Protein AF-0000000075079653 (afdb_homodimer)

Structure (mmCIF, N/CA/C/O backbone):
data_AF-0000000075079653-model_v1
#
loop_
_entity.id
_entity.type
_entity.pdbx_description
1 polymer 'TetR/AcrR family transcriptional regulator'
#
loop_
_atom_site.group_PDB
_atom_site.id
_atom_site.type_symbol
_atom_site.label_atom_id
_atom_site.label_alt_id
_atom_site.label_comp_id
_atom_site.label_asym_id
_atom_site.label_entity_id
_atom_site.label_seq_id
_atom_site.pdbx_PDB_ins_code
_atom_site.Cartn_x
_atom_site.Cartn_y
_atom_site.Cartn_z
_atom_site.occupancy
_atom_site.B_iso_or_equiv
_atom_site.auth_seq_id
_atom_site.auth_comp_id
_atom_site.auth_asym_id
_atom_site.auth_atom_id
_atom_site.pdbx_PDB_model_num
ATOM 1 N N . MET A 1 1 ? 43.875 21.016 8.461 1 65.5 1 MET A N 1
ATOM 2 C CA . MET A 1 1 ? 43.375 19.844 7.738 1 65.5 1 MET A CA 1
ATOM 3 C C . MET A 1 1 ? 42.719 18.859 8.688 1 65.5 1 MET A C 1
ATOM 5 O O . MET A 1 1 ? 41.625 18.359 8.414 1 65.5 1 MET A O 1
ATOM 9 N N . GLU A 1 2 ? 43.25 18.625 9.719 1 65.56 2 GLU A N 1
ATOM 10 C CA . GLU A 1 2 ? 42.688 17.703 10.703 1 65.56 2 GLU A CA 1
ATOM 11 C C . GLU A 1 2 ? 41.406 18.266 11.32 1 65.56 2 GLU A C 1
ATOM 13 O O . GLU A 1 2 ? 40.438 17.531 11.5 1 65.56 2 GLU A O 1
ATOM 18 N N . LYS A 1 3 ? 41.438 19.484 11.625 1 67.81 3 LYS A N 1
ATOM 19 C CA . LYS A 1 3 ? 40.25 20.125 12.219 1 67.81 3 LYS A CA 1
ATOM 20 C C . LYS A 1 3 ? 39.094 20.156 11.242 1 67.81 3 LYS A C 1
ATOM 22 O O . LYS A 1 3 ? 37.938 19.984 11.641 1 67.81 3 LYS A O 1
ATOM 27 N N . GLU A 1 4 ? 39.375 20.438 10.016 1 67.31 4 GLU A N 1
ATOM 28 C CA . GLU A 1 4 ? 38.344 20.406 8.969 1 67.31 4 GLU A CA 1
ATOM 29 C C . GLU A 1 4 ? 37.781 19 8.805 1 67.31 4 GLU A C 1
ATOM 31 O O . GLU A 1 4 ? 36.562 18.844 8.594 1 67.31 4 GLU A O 1
ATOM 36 N N . ILE A 1 5 ? 38.656 18.078 8.875 1 65.94 5 ILE A N 1
ATOM 37 C CA . ILE A 1 5 ? 38.219 16.688 8.797 1 65.94 5 ILE A CA 1
ATOM 38 C C . ILE A 1 5 ? 37.344 16.359 10 1 65.94 5 ILE A C 1
ATOM 40 O O . ILE A 1 5 ? 36.312 15.688 9.859 1 65.94 5 ILE A O 1
ATOM 44 N N . GLU A 1 6 ? 37.719 16.75 11.203 1 65.31 6 GLU A N 1
ATOM 45 C CA . GLU A 1 6 ? 36.938 16.5 12.43 1 65.31 6 GLU A CA 1
ATOM 46 C C . GLU A 1 6 ? 35.594 17.203 12.383 1 65.31 6 GLU A C 1
ATOM 48 O O . GLU A 1 6 ? 34.562 16.641 12.789 1 65.31 6 GLU A O 1
ATOM 53 N N . ASN A 1 7 ? 35.594 18.406 11.898 1 63.94 7 ASN A N 1
ATOM 54 C CA . ASN A 1 7 ? 34.375 19.156 11.766 1 63.94 7 ASN A CA 1
ATOM 55 C C . ASN A 1 7 ? 33.406 18.5 10.758 1 63.94 7 ASN A C 1
ATOM 57 O O . ASN A 1 7 ? 32.188 18.469 10.977 1 63.94 7 ASN A O 1
ATOM 61 N N . ASN A 1 8 ? 34 18.047 9.703 1 64.75 8 ASN A N 1
ATOM 62 C CA . ASN A 1 8 ? 33.219 17.359 8.703 1 64.75 8 ASN A CA 1
ATOM 63 C C . ASN A 1 8 ? 32.656 16.047 9.242 1 64.75 8 ASN A C 1
ATOM 65 O O . ASN A 1 8 ? 31.516 15.68 8.938 1 64.75 8 ASN A O 1
ATOM 69 N N . LYS A 1 9 ? 33.5 15.344 9.945 1 67.31 9 LYS A N 1
ATOM 70 C CA . LYS A 1 9 ? 33.062 14.094 10.555 1 67.31 9 LYS A CA 1
ATOM 71 C C . LYS A 1 9 ? 31.938 14.336 11.57 1 67.31 9 LYS A C 1
ATOM 73 O O . LYS A 1 9 ? 30.953 13.586 11.625 1 67.31 9 LYS A O 1
ATOM 78 N N . ASN A 1 10 ? 32.094 15.328 12.367 1 68.88 10 ASN A N 1
ATOM 79 C CA . ASN A 1 10 ? 31.078 15.68 13.359 1 68.88 10 ASN A CA 1
ATOM 80 C C . ASN A 1 10 ? 29.766 16.078 12.703 1 68.88 10 ASN A C 1
ATOM 82 O O . ASN A 1 10 ? 28.688 15.719 13.188 1 68.88 10 ASN A O 1
ATOM 86 N N . LYS A 1 11 ? 30.016 16.781 11.609 1 71.25 11 LYS A N 1
ATOM 87 C CA . LYS A 1 11 ? 28.828 17.203 10.883 1 71.25 11 LYS A CA 1
ATOM 88 C C . LYS A 1 11 ? 28.109 16.016 10.281 1 71.25 11 LYS A C 1
ATOM 90 O O . LYS A 1 11 ? 26.875 15.953 10.305 1 71.25 11 LYS A O 1
ATOM 95 N N . LEU A 1 12 ? 28.922 15.18 9.789 1 72.62 12 LEU A N 1
ATOM 96 C CA . LEU A 1 12 ? 28.344 13.984 9.188 1 72.62 12 LEU A CA 1
ATOM 97 C C . LEU A 1 12 ? 27.641 13.133 10.242 1 72.62 12 LEU A C 1
ATOM 99 O O . LEU A 1 12 ? 26.562 12.609 10 1 72.62 12 LEU A O 1
ATOM 103 N N . ASP A 1 13 ? 28.281 13.102 11.359 1 79.62 13 ASP A N 1
ATOM 104 C CA . ASP A 1 13 ? 27.688 12.344 12.453 1 79.62 13 ASP A CA 1
ATOM 105 C C . ASP A 1 13 ? 26.359 12.961 12.898 1 79.62 13 ASP A C 1
ATOM 107 O O . ASP A 1 13 ? 25.391 12.242 13.156 1 79.62 13 ASP A O 1
ATOM 111 N N . THR A 1 14 ? 26.359 14.25 12.844 1 84.19 14 THR A N 1
ATOM 112 C CA . THR A 1 14 ? 25.156 14.961 13.258 1 84.19 14 THR A CA 1
ATOM 113 C C . THR A 1 14 ? 24.047 14.773 12.227 1 84.19 14 THR A C 1
ATOM 115 O O . THR A 1 14 ? 22.891 14.547 12.594 1 84.19 14 THR A O 1
ATOM 118 N N . GLN A 1 15 ? 24.453 14.836 11 1 90.38 15 GLN A N 1
ATOM 119 C CA . GLN A 1 15 ? 23.469 14.648 9.945 1 90.38 15 GLN A CA 1
ATOM 120 C C . GLN A 1 15 ? 22.844 13.258 10.008 1 90.38 15 GLN A C 1
ATOM 122 O O . GLN A 1 15 ? 21.625 13.102 9.859 1 90.38 15 GLN A O 1
ATOM 127 N N . ASP A 1 16 ? 23.703 12.328 10.281 1 92.94 16 ASP A N 1
ATOM 128 C CA . ASP A 1 16 ? 23.219 10.945 10.375 1 92.94 16 ASP A CA 1
ATOM 129 C C . ASP A 1 16 ? 22.281 10.773 11.555 1 92.94 16 ASP A C 1
ATOM 131 O O . ASP A 1 16 ? 21.266 10.062 11.461 1 92.94 16 ASP A O 1
ATOM 135 N N . GLU A 1 17 ? 22.625 11.398 12.617 1 93.38 17 GLU A N 1
ATOM 136 C CA . GLU A 1 17 ? 21.766 11.328 13.805 1 93.38 17 GLU A CA 1
ATOM 137 C C . GLU A 1 17 ? 20.406 11.961 13.539 1 93.38 17 GLU A C 1
ATOM 139 O O . GLU A 1 17 ? 19.375 11.445 13.984 1 93.38 17 GLU A O 1
ATOM 144 N N . ILE A 1 18 ? 20.438 12.984 12.812 1 94.5 18 ILE A N 1
ATOM 145 C CA . ILE A 1 18 ? 19.203 13.688 12.469 1 94.5 18 ILE A CA 1
ATOM 146 C C . ILE A 1 18 ? 18.344 12.797 11.57 1 94.5 18 ILE A C 1
ATOM 148 O O . ILE A 1 18 ? 17.141 12.641 11.805 1 94.5 18 ILE A O 1
ATOM 152 N N . LEU A 1 19 ? 18.969 12.242 10.594 1 96.69 19 LEU A N 1
ATOM 153 C CA . LEU A 1 19 ? 18.234 11.391 9.656 1 96.69 19 LEU A CA 1
ATOM 154 C C . LEU A 1 19 ? 17.656 10.172 10.367 1 96.69 19 LEU A C 1
ATOM 156 O O . LEU A 1 19 ? 16.516 9.781 10.102 1 96.69 19 LEU A O 1
ATOM 160 N N . LEU A 1 20 ? 18.453 9.602 11.273 1 96.75 20 LEU A N 1
ATOM 161 C CA . LEU A 1 20 ? 17.969 8.445 12.023 1 96.75 20 LEU A CA 1
ATOM 162 C C . LEU A 1 20 ? 16.797 8.812 12.914 1 96.75 20 LEU A C 1
ATOM 164 O O . LEU A 1 20 ? 15.82 8.062 13.008 1 96.75 20 LEU A O 1
ATOM 168 N N . ALA A 1 21 ? 16.875 9.906 13.562 1 96.5 21 ALA A N 1
ATOM 169 C CA . ALA A 1 21 ? 15.789 10.398 14.406 1 96.5 21 ALA A CA 1
ATOM 170 C C . ALA A 1 21 ? 14.539 10.672 13.578 1 96.5 21 ALA A C 1
ATOM 172 O O . ALA A 1 21 ? 13.43 10.297 13.969 1 96.5 21 ALA A O 1
ATOM 173 N N . ALA A 1 22 ? 14.727 11.305 12.445 1 97.31 22 ALA A N 1
ATOM 174 C CA . ALA A 1 22 ? 13.617 11.609 11.555 1 97.31 22 ALA A CA 1
ATOM 175 C C . ALA A 1 22 ? 12.945 10.336 11.055 1 97.31 22 ALA A C 1
ATOM 177 O O . ALA A 1 22 ? 11.719 10.242 11.039 1 97.31 22 ALA A O 1
ATOM 178 N N . LEU A 1 23 ? 13.781 9.383 10.656 1 98 23 LEU A N 1
ATOM 179 C CA . LEU A 1 23 ? 13.258 8.109 10.18 1 98 23 LEU A CA 1
ATOM 180 C C . LEU A 1 23 ? 12.344 7.469 11.219 1 98 23 LEU A C 1
ATOM 182 O O . LEU A 1 23 ? 11.219 7.062 10.906 1 98 23 LEU A O 1
ATOM 186 N N . LYS A 1 24 ? 12.805 7.402 12.398 1 97.69 24 LYS A N 1
ATOM 187 C CA . LYS A 1 24 ? 12.039 6.797 13.484 1 97.69 24 LYS A CA 1
ATOM 188 C C . LYS A 1 24 ? 10.719 7.531 13.703 1 97.69 24 LYS A C 1
ATOM 190 O O . LYS A 1 24 ? 9.664 6.906 13.797 1 97.69 24 LYS A O 1
ATOM 195 N N . LEU A 1 25 ? 10.789 8.797 13.758 1 97.31 25 LEU A N 1
ATOM 196 C CA . LEU A 1 25 ? 9.609 9.609 14.031 1 97.31 25 LEU A CA 1
ATOM 197 C C . LEU A 1 25 ? 8.633 9.547 12.867 1 97.31 25 LEU A C 1
ATOM 199 O O . LEU A 1 25 ? 7.422 9.43 13.078 1 97.31 25 LEU A O 1
ATOM 203 N N . PHE A 1 26 ? 9.125 9.672 11.617 1 97.12 26 PHE A N 1
ATOM 204 C CA . PHE A 1 26 ? 8.266 9.57 10.445 1 97.12 26 PHE A CA 1
ATOM 205 C C . PHE A 1 26 ? 7.562 8.219 10.398 1 97.12 26 PHE A C 1
ATOM 207 O O . PHE A 1 26 ? 6.383 8.133 10.062 1 97.12 26 PHE A O 1
ATOM 214 N N . ALA A 1 27 ? 8.289 7.211 10.727 1 95.12 27 ALA A N 1
ATOM 215 C CA . ALA A 1 27 ? 7.727 5.859 10.711 1 95.12 27 ALA A CA 1
ATOM 216 C C . ALA A 1 27 ? 6.68 5.684 11.805 1 95.12 27 ALA A C 1
ATOM 218 O O . ALA A 1 27 ? 5.652 5.035 11.586 1 95.12 27 ALA A O 1
ATOM 219 N N . GLU A 1 28 ? 6.863 6.262 12.953 1 92.19 28 GLU A N 1
ATOM 220 C CA . GLU A 1 28 ? 6.008 6.051 14.117 1 92.19 28 GLU A CA 1
ATOM 221 C C . GLU A 1 28 ? 4.789 6.965 14.078 1 92.19 28 GLU A C 1
ATOM 223 O O . GLU A 1 28 ? 3.666 6.523 14.328 1 92.19 28 GLU A O 1
ATOM 228 N N . LYS A 1 29 ? 5.02 8.25 13.633 1 92 29 LYS A N 1
ATOM 229 C CA . LYS A 1 29 ? 3.975 9.25 13.797 1 92 29 LYS A CA 1
ATOM 230 C C . LYS A 1 29 ? 3.473 9.758 12.453 1 92 29 LYS A C 1
ATOM 232 O O . LYS A 1 29 ? 2.418 10.391 12.367 1 92 29 LYS A O 1
ATOM 237 N N . GLY A 1 30 ? 4.219 9.461 11.5 1 93.81 30 GLY A N 1
ATOM 238 C CA . GLY A 1 30 ? 3.941 10.07 10.211 1 93.81 30 GLY A CA 1
ATOM 239 C C . GLY A 1 30 ? 4.664 11.391 10.008 1 93.81 30 GLY A C 1
ATOM 240 O O . GLY A 1 30 ? 5.02 12.062 10.977 1 93.81 30 GLY A O 1
ATOM 241 N N . TYR A 1 31 ? 4.828 11.805 8.789 1 96.31 31 TYR A N 1
ATOM 242 C CA . TYR A 1 31 ? 5.543 13.016 8.414 1 96.31 31 TYR A CA 1
ATOM 243 C C . TYR A 1 31 ? 4.82 14.258 8.938 1 96.31 31 TYR A C 1
ATOM 245 O O . TYR A 1 31 ? 5.434 15.117 9.578 1 96.31 31 TYR A O 1
ATOM 253 N N . PHE A 1 32 ? 3.592 14.312 8.758 1 94 32 PHE A N 1
ATOM 254 C CA . PHE A 1 32 ? 2.826 15.516 9.039 1 94 32 PHE A CA 1
ATOM 255 C C . PHE A 1 32 ? 2.627 15.695 10.539 1 94 32 PHE A C 1
ATOM 257 O O . PHE A 1 32 ? 2.428 16.812 11.023 1 94 32 PHE A O 1
ATOM 264 N N . ASN A 1 33 ? 2.809 14.617 11.266 1 94.62 33 ASN A N 1
ATOM 265 C CA . ASN A 1 33 ? 2.637 14.688 12.711 1 94.62 33 ASN A CA 1
ATOM 266 C C . ASN A 1 33 ? 3.979 14.812 13.43 1 94.62 33 ASN A C 1
ATOM 268 O O . ASN A 1 33 ? 4.051 14.648 14.648 1 94.62 33 ASN A O 1
ATOM 272 N N . THR A 1 34 ? 5 15 12.711 1 96.44 34 THR A N 1
ATOM 273 C CA . THR A 1 34 ? 6.344 15.18 13.25 1 96.44 34 THR A CA 1
ATOM 274 C C . THR A 1 34 ? 6.828 16.609 13.031 1 96.44 34 THR A C 1
ATOM 276 O O . THR A 1 34 ? 6.684 17.156 11.938 1 96.44 34 THR A O 1
ATOM 279 N N . SER A 1 35 ? 7.375 17.281 14.078 1 94.44 35 SER A N 1
ATOM 280 C CA . SER A 1 35 ? 7.91 18.625 13.945 1 94.44 35 SER A CA 1
ATOM 281 C C . SER A 1 35 ? 9.438 18.625 13.945 1 94.44 35 SER A C 1
ATOM 283 O O . SER A 1 35 ? 10.062 17.625 14.273 1 94.44 35 SER A O 1
ATOM 285 N N . LEU A 1 36 ? 9.945 19.734 13.523 1 93.94 36 LEU A N 1
ATOM 286 C CA . LEU A 1 36 ? 11.391 19.906 13.609 1 93.94 36 LEU A CA 1
ATOM 287 C C . LEU A 1 36 ? 11.859 19.812 15.062 1 93.94 36 LEU A C 1
ATOM 289 O O . LEU A 1 36 ? 12.945 19.297 15.336 1 93.94 36 LEU A O 1
ATOM 293 N N . GLY A 1 37 ? 11.039 20.359 15.938 1 93.88 37 GLY A N 1
ATOM 294 C CA . GLY A 1 37 ? 11.352 20.234 17.359 1 93.88 37 GLY A CA 1
ATOM 295 C C . GLY A 1 37 ? 11.414 18.797 17.844 1 93.88 37 GLY A C 1
ATOM 296 O O . GLY A 1 37 ? 12.32 18.438 18.594 1 93.88 37 GLY A O 1
ATOM 297 N N . ASP A 1 38 ? 10.438 17.984 17.438 1 95.31 38 ASP A N 1
ATOM 298 C CA . ASP A 1 38 ? 10.445 16.562 17.766 1 95.31 38 ASP A CA 1
ATOM 299 C C . ASP A 1 38 ? 11.75 15.906 17.328 1 95.31 38 ASP A C 1
ATOM 301 O O . ASP A 1 38 ? 12.352 15.133 18.062 1 95.31 38 ASP A O 1
ATOM 305 N N . ILE A 1 39 ? 12.203 16.203 16.078 1 96.06 39 ILE A N 1
ATOM 306 C CA . ILE A 1 39 ? 13.391 15.594 15.492 1 96.06 39 ILE A CA 1
ATOM 307 C C . ILE A 1 39 ? 14.633 16.031 16.266 1 96.06 39 ILE A C 1
ATOM 309 O O . ILE A 1 39 ? 15.492 15.219 16.594 1 96.06 39 ILE A O 1
ATOM 313 N N . ALA A 1 40 ? 14.68 17.328 16.547 1 93.94 40 ALA A N 1
ATOM 314 C CA . ALA A 1 40 ? 15.812 17.859 17.297 1 93.94 40 ALA A CA 1
ATOM 315 C C . ALA A 1 40 ? 15.93 17.172 18.656 1 93.94 40 ALA A C 1
ATOM 317 O O . ALA A 1 40 ? 17.031 16.75 19.047 1 93.94 40 ALA A O 1
ATOM 318 N N . GLU A 1 41 ? 14.852 17.094 19.297 1 93.94 41 GLU A N 1
ATOM 319 C CA . GLU A 1 41 ? 14.828 16.453 20.609 1 93.94 41 GLU A CA 1
ATOM 320 C C . GLU A 1 41 ? 15.273 14.992 20.531 1 93.94 41 GLU A C 1
ATOM 322 O O . GLU A 1 41 ? 16.094 14.539 21.328 1 93.94 41 GLU A O 1
ATOM 327 N N . ALA A 1 42 ? 14.789 14.273 19.625 1 94 42 ALA A N 1
ATOM 328 C CA . ALA A 1 42 ? 15.102 12.859 19.469 1 94 42 ALA A CA 1
ATOM 329 C C . ALA A 1 42 ? 16.562 12.664 19.078 1 94 42 ALA A C 1
ATOM 331 O O . ALA A 1 42 ? 17.188 11.656 19.438 1 94 42 ALA A O 1
ATOM 332 N N . ALA A 1 43 ? 17.094 13.617 18.297 1 93.62 43 ALA A N 1
ATOM 333 C CA . ALA A 1 43 ? 18.469 13.531 17.828 1 93.62 43 ALA A CA 1
ATOM 334 C C . ALA A 1 43 ? 19.453 14.016 18.891 1 93.62 43 ALA A C 1
ATOM 336 O O . ALA A 1 43 ? 20.656 13.906 18.719 1 93.62 43 ALA A O 1
ATOM 337 N N . GLY A 1 44 ? 18.891 14.547 19.906 1 90.88 44 GLY A N 1
ATOM 338 C CA . GLY A 1 44 ? 19.75 15.039 20.984 1 90.88 44 GLY A CA 1
ATOM 339 C C . GLY A 1 44 ? 20.375 16.375 20.656 1 90.88 44 GLY A C 1
ATOM 340 O O . GLY A 1 44 ? 21.5 16.656 21.109 1 90.88 44 GLY A O 1
ATOM 341 N N . ILE A 1 45 ? 19.781 17.016 19.828 1 85.06 45 ILE A N 1
ATOM 342 C CA . ILE A 1 45 ? 20.266 18.328 19.469 1 85.06 45 ILE A CA 1
ATOM 343 C C . ILE A 1 45 ? 19.609 19.391 20.359 1 85.06 45 ILE A C 1
ATOM 345 O O . ILE A 1 45 ? 18.406 19.359 20.578 1 85.06 45 ILE A O 1
ATOM 349 N N . LYS A 1 46 ? 20.438 20.109 20.938 1 73.69 46 LYS A N 1
ATOM 350 C CA . LYS A 1 46 ? 20 21.047 21.953 1 73.69 46 LYS A CA 1
ATOM 351 C C . LYS A 1 46 ? 19.094 22.125 21.375 1 73.69 46 LYS A C 1
ATOM 353 O O . LYS A 1 46 ? 18.141 22.562 22.031 1 73.69 46 LYS A O 1
ATOM 358 N N . THR A 1 47 ? 19.438 22.578 20.109 1 70.12 47 THR A N 1
ATOM 359 C CA . THR A 1 47 ? 18.594 23.641 19.562 1 70.12 47 THR A CA 1
ATOM 360 C C . THR A 1 47 ? 18.203 23.312 18.125 1 70.12 47 THR A C 1
ATOM 362 O O . THR A 1 47 ? 18.922 22.594 17.422 1 70.12 47 THR A O 1
ATOM 365 N N . THR A 1 48 ? 17.031 23.812 17.766 1 74.75 48 THR A N 1
ATOM 366 C CA . THR A 1 48 ? 16.578 23.688 16.391 1 74.75 48 THR A CA 1
ATOM 367 C C . THR A 1 48 ? 17.562 24.359 15.438 1 74.75 48 THR A C 1
ATOM 369 O O . THR A 1 48 ? 17.609 24.016 14.25 1 74.75 48 THR A O 1
ATOM 372 N N . SER A 1 49 ? 18.297 25.203 16.047 1 75.25 49 SER A N 1
ATOM 373 C CA . SER A 1 49 ? 19.297 25.891 15.234 1 75.25 49 SER A CA 1
ATOM 374 C C . SER A 1 49 ? 20.328 24.906 14.672 1 75.25 49 SER A C 1
ATOM 376 O O . SER A 1 49 ? 20.75 25.031 13.523 1 75.25 49 SER A O 1
ATOM 378 N N . GLY A 1 50 ? 20.688 24.031 15.445 1 78.38 50 GLY A N 1
ATOM 379 C CA . GLY A 1 50 ? 21.609 23 14.992 1 78.38 50 GLY A CA 1
ATOM 380 C C . GLY A 1 50 ? 21.078 22.172 13.844 1 78.38 50 GLY A C 1
ATOM 381 O O . GLY A 1 50 ? 21.812 21.781 12.945 1 78.38 50 GLY A O 1
ATOM 382 N N . LEU A 1 51 ? 19.781 21.969 13.875 1 83.12 51 LEU A N 1
ATOM 383 C CA . LEU A 1 51 ? 19.125 21.234 12.797 1 83.12 51 LEU A CA 1
ATOM 384 C C . LEU A 1 51 ? 19.172 22.031 11.5 1 83.12 51 LEU A C 1
ATOM 386 O O . LEU A 1 51 ? 19.406 21.469 10.43 1 83.12 51 LEU A O 1
ATOM 390 N N . TYR A 1 52 ? 19.078 23.266 11.711 1 83.06 52 TYR A N 1
ATOM 391 C CA . TYR A 1 52 ? 19.016 24.156 10.547 1 83.06 52 TYR A CA 1
ATOM 392 C C . TYR A 1 52 ? 20.391 24.297 9.906 1 83.06 52 TYR A C 1
ATOM 394 O O . TYR A 1 52 ? 20.5 24.641 8.727 1 83.06 52 TYR A O 1
ATOM 402 N N . GLN A 1 53 ? 21.359 24.062 10.711 1 85.19 53 GLN A N 1
ATOM 403 C CA . GLN A 1 53 ? 22.703 24.078 10.156 1 85.19 53 GLN A CA 1
ATOM 404 C C . GLN A 1 53 ? 22.906 22.938 9.164 1 85.19 53 GLN A C 1
ATOM 406 O O . GLN A 1 53 ? 23.703 23.062 8.227 1 85.19 53 GLN A O 1
ATOM 411 N N . CYS A 1 54 ? 22.141 21.984 9.375 1 88.44 54 CYS A N 1
ATOM 412 C CA . CYS A 1 54 ? 22.281 20.797 8.531 1 88.44 54 CYS A CA 1
ATOM 413 C C . CYS A 1 54 ? 21.188 20.766 7.461 1 88.44 54 CYS A C 1
ATOM 415 O O . CYS A 1 54 ? 21.453 20.391 6.316 1 88.44 54 CYS A O 1
ATOM 417 N N . PHE A 1 55 ? 19.953 21.125 7.836 1 92.81 55 PHE A N 1
ATOM 418 C CA . PHE A 1 55 ? 18.812 21.078 6.941 1 92.81 55 PHE A CA 1
ATOM 419 C C . PHE A 1 55 ? 17.953 22.328 7.086 1 92.81 55 PHE A C 1
ATOM 421 O O . PHE A 1 55 ? 17.609 22.734 8.203 1 92.81 55 PHE A O 1
ATOM 428 N N . LYS A 1 56 ? 17.562 22.781 6.012 1 90.81 56 LYS A N 1
ATOM 429 C CA . LYS A 1 56 ? 16.812 24.047 5.98 1 90.81 56 LYS A CA 1
ATOM 430 C C . LYS A 1 56 ? 15.414 23.859 6.559 1 90.81 56 LYS A C 1
ATOM 432 O O . LYS A 1 56 ? 14.867 24.781 7.172 1 90.81 56 LYS A O 1
ATOM 437 N N . ASN A 1 57 ? 14.859 22.75 6.336 1 92.88 57 ASN A N 1
ATOM 438 C CA . ASN A 1 57 ? 13.5 22.469 6.781 1 92.88 57 ASN A CA 1
ATOM 439 C C . ASN A 1 57 ? 13.227 20.969 6.832 1 92.88 57 ASN A C 1
ATOM 441 O O . ASN A 1 57 ? 14.094 20.156 6.492 1 92.88 57 ASN A O 1
ATOM 445 N N . LYS A 1 58 ? 12.133 20.656 7.281 1 94.56 58 LYS A N 1
ATOM 446 C CA . LYS A 1 58 ? 11.727 19.266 7.445 1 94.56 58 LYS A CA 1
ATOM 447 C C . LYS A 1 58 ? 11.703 18.531 6.105 1 94.56 58 LYS A C 1
ATOM 449 O O . LYS A 1 58 ? 12.078 17.359 6.023 1 94.56 58 LYS A O 1
ATOM 454 N N . GLN A 1 59 ? 11.281 19.172 5.059 1 95.81 59 GLN A N 1
ATOM 455 C CA . GLN A 1 59 ? 11.219 18.578 3.729 1 95.81 59 GLN A CA 1
ATOM 456 C C . GLN A 1 59 ? 12.609 18.172 3.242 1 95.81 59 GLN A C 1
ATOM 458 O O . GLN A 1 59 ? 12.773 17.125 2.619 1 95.81 59 GLN A O 1
ATOM 463 N N . ALA A 1 60 ? 13.508 18.969 3.525 1 96.12 60 ALA A N 1
ATOM 464 C CA . ALA A 1 60 ? 14.883 18.656 3.152 1 96.12 60 ALA A CA 1
ATOM 465 C C . ALA A 1 60 ? 15.383 17.406 3.871 1 96.12 60 ALA A C 1
ATOM 467 O O . ALA A 1 60 ? 16.125 16.609 3.299 1 96.12 60 ALA A O 1
ATOM 468 N N . ILE A 1 61 ? 15.008 17.281 5.125 1 96.56 61 ILE A N 1
ATOM 469 C CA . ILE A 1 61 ? 15.352 16.094 5.891 1 96.56 61 ILE A CA 1
ATOM 470 C C . ILE A 1 61 ? 14.727 14.859 5.234 1 96.56 61 ILE A C 1
ATOM 472 O O . ILE A 1 61 ? 15.406 13.852 5.023 1 96.56 61 ILE A O 1
ATOM 476 N N . ALA A 1 62 ? 13.453 14.961 4.895 1 97.06 62 ALA A N 1
ATOM 477 C CA . ALA A 1 62 ? 12.734 13.859 4.266 1 97.06 62 ALA A CA 1
ATOM 478 C C . ALA A 1 62 ? 13.359 13.492 2.922 1 97.06 62 ALA A C 1
ATOM 480 O O . ALA A 1 62 ? 13.484 12.312 2.592 1 97.06 62 ALA A O 1
ATOM 481 N N . GLU A 1 63 ? 13.727 14.508 2.16 1 96.44 63 GLU A N 1
ATOM 482 C CA . GLU A 1 63 ? 14.359 14.289 0.865 1 96.44 63 GLU A CA 1
ATOM 483 C C . GLU A 1 63 ? 15.672 13.523 1.017 1 96.44 63 GLU A C 1
ATOM 485 O O . GLU A 1 63 ? 15.93 12.57 0.273 1 96.44 63 GLU A O 1
ATOM 490 N N . ALA A 1 64 ? 16.438 13.977 1.947 1 96.31 64 ALA A N 1
ATOM 491 C CA . ALA A 1 64 ? 17.719 13.328 2.193 1 96.31 64 ALA A CA 1
ATOM 492 C C . ALA A 1 64 ? 17.531 11.891 2.666 1 96.31 64 ALA A C 1
ATOM 494 O O . ALA A 1 64 ? 18.25 10.984 2.24 1 96.31 64 ALA A O 1
ATOM 495 N N . LEU A 1 65 ? 16.594 11.719 3.543 1 96.62 65 LEU A N 1
ATOM 496 C CA . LEU A 1 65 ? 16.281 10.391 4.055 1 96.62 65 LEU A CA 1
ATOM 497 C C . LEU A 1 65 ? 15.836 9.469 2.924 1 96.62 65 LEU A C 1
ATOM 499 O O . LEU A 1 65 ? 16.328 8.336 2.814 1 96.62 65 LEU A O 1
ATOM 503 N N . TYR A 1 66 ? 14.938 9.93 2.092 1 96.69 66 TYR A N 1
ATOM 504 C CA . TYR A 1 66 ? 14.445 9.156 0.955 1 96.69 66 TYR A CA 1
ATOM 505 C C . TYR A 1 66 ? 15.586 8.773 0.017 1 96.69 66 TYR A C 1
ATOM 507 O O . TYR A 1 66 ? 15.703 7.613 -0.38 1 96.69 66 TYR A O 1
ATOM 515 N N . ALA A 1 67 ? 16.375 9.75 -0.302 1 96.44 67 ALA A N 1
ATOM 516 C CA . ALA A 1 67 ? 17.516 9.516 -1.192 1 96.44 67 ALA A CA 1
ATOM 517 C C . ALA A 1 67 ? 18.453 8.461 -0.615 1 96.44 67 ALA A C 1
ATOM 519 O O . ALA A 1 67 ? 18.922 7.578 -1.335 1 96.44 67 ALA A O 1
ATOM 520 N N . ASN A 1 68 ? 18.734 8.555 0.648 1 96.69 68 ASN A N 1
ATOM 521 C CA . ASN A 1 68 ? 19.609 7.605 1.317 1 96.69 68 ASN A CA 1
ATOM 522 C C . ASN A 1 68 ? 19.062 6.188 1.256 1 96.69 68 ASN A C 1
ATOM 524 O O . ASN A 1 68 ? 19.797 5.238 0.991 1 96.69 68 ASN A O 1
ATOM 528 N N . ILE A 1 69 ? 17.828 6.051 1.507 1 96.81 69 ILE A N 1
ATOM 529 C CA . ILE A 1 69 ? 17.172 4.738 1.521 1 96.81 69 ILE A CA 1
ATOM 530 C C . ILE A 1 69 ? 17.203 4.141 0.115 1 96.81 69 ILE A C 1
ATOM 532 O O . ILE A 1 69 ? 17.562 2.979 -0.066 1 96.81 69 ILE A O 1
ATOM 536 N N . ILE A 1 70 ? 16.844 4.938 -0.875 1 97.31 70 ILE A N 1
ATOM 537 C CA . ILE A 1 70 ? 16.797 4.48 -2.26 1 97.31 70 ILE A CA 1
ATOM 538 C C . ILE A 1 70 ? 18.203 4.09 -2.721 1 97.31 70 ILE A C 1
ATOM 540 O O . ILE A 1 70 ? 18.391 3.043 -3.346 1 97.31 70 ILE A O 1
ATOM 544 N N . ASP A 1 71 ? 19.141 4.918 -2.385 1 97.62 71 ASP A N 1
ATOM 545 C CA . ASP A 1 71 ? 20.531 4.645 -2.771 1 97.62 71 ASP A CA 1
ATOM 546 C C . ASP A 1 71 ? 21.031 3.357 -2.125 1 97.62 71 ASP A C 1
ATOM 548 O O . ASP A 1 71 ? 21.688 2.545 -2.781 1 97.62 71 ASP A O 1
ATOM 552 N N . SER A 1 72 ? 20.766 3.211 -0.875 1 97.81 72 SER A N 1
ATOM 553 C CA . SER A 1 72 ? 21.203 2.014 -0.157 1 97.81 72 SER A CA 1
ATOM 554 C C . SER A 1 72 ? 20.562 0.759 -0.753 1 97.81 72 SER A C 1
ATOM 556 O O . SER A 1 72 ? 21.25 -0.253 -0.939 1 97.81 72 SER A O 1
ATOM 558 N N . LEU A 1 73 ? 19.328 0.815 -1.063 1 98.06 73 LEU A N 1
ATOM 559 C CA . LEU A 1 73 ? 18.641 -0.316 -1.682 1 98.06 73 LEU A CA 1
ATOM 560 C C . LEU A 1 73 ? 19.219 -0.623 -3.055 1 98.06 73 LEU A C 1
ATOM 562 O O . LEU A 1 73 ? 19.438 -1.789 -3.396 1 98.06 73 LEU A O 1
ATOM 566 N N . SER A 1 74 ? 19.469 0.457 -3.795 1 98.38 74 SER A N 1
ATOM 567 C CA . SER A 1 74 ? 20.062 0.306 -5.121 1 98.38 74 SER A CA 1
ATOM 568 C C . SER A 1 74 ? 21.406 -0.41 -5.055 1 98.38 74 SER A C 1
ATOM 570 O O . SER A 1 74 ? 21.672 -1.314 -5.848 1 98.38 74 SER A O 1
ATOM 572 N N . ILE A 1 75 ? 22.188 -0.054 -4.125 1 98.5 75 ILE A N 1
ATOM 573 C CA . ILE A 1 75 ? 23.5 -0.645 -3.943 1 98.5 75 ILE A CA 1
ATOM 574 C C . ILE A 1 75 ? 23.359 -2.115 -3.557 1 98.5 75 ILE A C 1
ATOM 576 O O . ILE A 1 75 ? 24.078 -2.973 -4.086 1 98.5 75 ILE A O 1
ATOM 580 N N . SER A 1 76 ? 22.469 -2.395 -2.643 1 98.56 76 SER A N 1
ATOM 581 C CA . SER A 1 76 ? 22.234 -3.768 -2.211 1 98.56 76 SER A CA 1
ATOM 582 C C . SER A 1 76 ? 21.812 -4.648 -3.383 1 98.56 76 SER A C 1
ATOM 584 O O . SER A 1 76 ? 22.266 -5.789 -3.506 1 98.56 76 SER A O 1
ATOM 586 N N . ILE A 1 77 ? 20.984 -4.141 -4.254 1 98.5 77 ILE A N 1
ATOM 587 C CA . ILE A 1 77 ? 20.516 -4.914 -5.395 1 98.5 77 ILE A CA 1
ATOM 588 C C . ILE A 1 77 ? 21.656 -5.137 -6.387 1 98.5 77 ILE A C 1
ATOM 590 O O . ILE A 1 77 ? 21.781 -6.219 -6.965 1 98.5 77 ILE A O 1
ATOM 594 N N . ASP A 1 78 ? 22.484 -4.105 -6.543 1 98.38 78 ASP A N 1
ATOM 595 C CA . ASP A 1 78 ? 23.672 -4.281 -7.383 1 98.38 78 ASP A CA 1
ATOM 596 C C . ASP A 1 78 ? 24.547 -5.414 -6.859 1 98.38 78 ASP A C 1
ATOM 598 O O . ASP A 1 78 ? 25.047 -6.23 -7.641 1 98.38 78 ASP A O 1
ATOM 602 N N . ASP A 1 79 ? 24.734 -5.406 -5.602 1 98.5 79 ASP A N 1
ATOM 603 C CA . ASP A 1 79 ? 25.547 -6.449 -4.984 1 98.5 79 ASP A CA 1
ATOM 604 C C . ASP A 1 79 ? 24.938 -7.832 -5.219 1 98.5 79 ASP A C 1
ATOM 606 O O . ASP A 1 79 ? 25.656 -8.789 -5.512 1 98.5 79 ASP A O 1
ATOM 610 N N . ILE A 1 80 ? 23.656 -7.969 -5.129 1 98.56 80 ILE A N 1
ATOM 611 C CA . ILE A 1 80 ? 22.938 -9.219 -5.348 1 98.56 80 ILE A CA 1
ATOM 612 C C . ILE A 1 80 ? 23.125 -9.68 -6.789 1 98.56 80 ILE A C 1
ATOM 614 O O . ILE A 1 80 ? 23.406 -10.852 -7.047 1 98.56 80 ILE A O 1
ATOM 618 N N . ARG A 1 81 ? 22.953 -8.758 -7.703 1 97.94 81 ARG A N 1
ATOM 619 C CA . ARG A 1 81 ? 23.078 -9.07 -9.125 1 97.94 81 ARG A CA 1
ATOM 620 C C . ARG A 1 81 ? 24.5 -9.547 -9.445 1 97.94 81 ARG A C 1
ATOM 622 O O . ARG A 1 81 ? 24.688 -10.438 -10.273 1 97.94 81 ARG A O 1
ATOM 629 N N . ARG A 1 82 ? 25.469 -8.938 -8.766 1 97.38 82 ARG A N 1
ATOM 630 C CA . ARG A 1 82 ? 26.859 -9.297 -9 1 97.38 82 ARG A CA 1
ATOM 631 C C . ARG A 1 82 ? 27.172 -10.688 -8.461 1 97.38 82 ARG A C 1
ATOM 633 O O . ARG A 1 82 ? 27.969 -11.422 -9.055 1 97.38 82 ARG A O 1
ATOM 640 N N . ARG A 1 83 ? 26.516 -11.062 -7.422 1 97.31 83 ARG A N 1
ATOM 641 C CA . ARG A 1 83 ? 26.828 -12.305 -6.723 1 97.31 83 ARG A CA 1
ATOM 642 C C . ARG A 1 83 ? 26.078 -13.484 -7.332 1 97.31 83 ARG A C 1
ATOM 644 O O . ARG A 1 83 ? 26.422 -14.641 -7.086 1 97.31 83 ARG A O 1
ATOM 651 N N . ASN A 1 84 ? 25.047 -13.219 -8.055 1 95.19 84 ASN A N 1
ATOM 652 C CA . ASN A 1 84 ? 24.188 -14.273 -8.594 1 95.19 84 ASN A CA 1
ATOM 653 C C . ASN A 1 84 ? 24.031 -14.141 -10.102 1 95.19 84 ASN A C 1
ATOM 655 O O . ASN A 1 84 ? 23.703 -13.07 -10.609 1 95.19 84 ASN A O 1
ATOM 659 N N . ALA A 1 85 ? 24.219 -15.242 -10.727 1 91.5 85 ALA A N 1
ATOM 660 C CA . ALA A 1 85 ? 24.125 -15.211 -12.188 1 91.5 85 ALA A CA 1
ATOM 661 C C . ALA A 1 85 ? 22.672 -15.43 -12.633 1 91.5 85 ALA A C 1
ATOM 663 O O . ALA A 1 85 ? 22.219 -14.812 -13.609 1 91.5 85 ALA A O 1
ATOM 664 N N . LYS A 1 86 ? 21.922 -16.266 -11.891 1 97.81 86 LYS A N 1
ATOM 665 C CA . LYS A 1 86 ? 20.578 -16.625 -12.32 1 97.81 86 LYS A CA 1
ATOM 666 C C . LYS A 1 86 ? 19.547 -15.625 -11.812 1 97.81 86 LYS A C 1
ATOM 668 O O . LYS A 1 86 ? 19.547 -15.273 -10.633 1 97.81 86 LYS A O 1
ATOM 673 N N . PRO A 1 87 ? 18.703 -15.18 -12.703 1 98.25 87 PRO A N 1
ATOM 674 C CA . PRO A 1 87 ? 17.672 -14.219 -12.312 1 98.25 87 PRO A CA 1
ATOM 675 C C . PRO A 1 87 ? 16.812 -14.727 -11.148 1 98.25 87 PRO A C 1
ATOM 677 O O . PRO A 1 87 ? 16.469 -13.953 -10.242 1 98.25 87 PRO A O 1
ATOM 680 N N . SER A 1 88 ? 16.5 -16 -11.125 1 98.06 88 SER A N 1
ATOM 681 C CA . SER A 1 88 ? 15.711 -16.578 -10.039 1 98.06 88 SER A CA 1
ATOM 682 C C . SER A 1 88 ? 16.438 -16.422 -8.703 1 98.06 88 SER A C 1
ATOM 684 O O . SER A 1 88 ? 15.805 -16.109 -7.688 1 98.06 88 SER A O 1
ATOM 686 N N . GLU A 1 89 ? 17.719 -16.656 -8.703 1 98.5 89 GLU A N 1
ATOM 687 C CA . GLU A 1 89 ? 18.516 -16.5 -7.492 1 98.5 89 GLU A CA 1
ATOM 688 C C . GLU A 1 89 ? 18.609 -15.031 -7.066 1 98.5 89 GLU A C 1
ATOM 690 O O . GLU A 1 89 ? 18.578 -14.727 -5.871 1 98.5 89 GLU A O 1
ATOM 695 N N . GLN A 1 90 ? 18.75 -14.125 -8.039 1 98.81 90 GLN A N 1
ATOM 696 C CA . GLN A 1 90 ? 18.75 -12.695 -7.746 1 98.81 90 GLN A CA 1
ATOM 697 C C . GLN A 1 90 ? 17.438 -12.273 -7.07 1 98.81 90 GLN A C 1
ATOM 699 O O . GLN A 1 90 ? 17.469 -11.602 -6.035 1 98.81 90 GLN A O 1
ATOM 704 N N . LEU A 1 91 ? 16.312 -12.719 -7.617 1 98.81 91 LEU A N 1
ATOM 705 C CA . LEU A 1 91 ? 15.016 -12.375 -7.039 1 98.81 91 LEU A CA 1
ATOM 706 C C . LEU A 1 91 ? 14.875 -12.961 -5.637 1 98.81 91 LEU A C 1
ATOM 708 O O . LEU A 1 91 ? 14.352 -12.305 -4.734 1 98.81 91 LEU A O 1
ATOM 712 N N . ARG A 1 92 ? 15.328 -14.164 -5.492 1 98.69 92 ARG A N 1
ATOM 713 C CA . ARG A 1 92 ? 15.258 -14.805 -4.18 1 98.69 92 ARG A CA 1
ATOM 714 C C . ARG A 1 92 ? 16.047 -14.008 -3.141 1 98.69 92 ARG A C 1
ATOM 716 O O . ARG A 1 92 ? 15.578 -13.828 -2.014 1 98.69 92 ARG A O 1
ATOM 723 N N . GLU A 1 93 ? 17.188 -13.57 -3.496 1 98.75 93 GLU A N 1
ATOM 724 C CA . GLU A 1 93 ? 18.016 -12.781 -2.586 1 98.75 93 GLU A CA 1
ATOM 725 C C . GLU A 1 93 ? 17.406 -11.414 -2.316 1 98.75 93 GLU A C 1
ATOM 727 O O . GLU A 1 93 ? 17.531 -10.875 -1.218 1 98.75 93 GLU A O 1
ATOM 732 N N . VAL A 1 94 ? 16.797 -10.805 -3.33 1 98.75 94 VAL A N 1
ATOM 733 C CA . VAL A 1 94 ? 16.094 -9.547 -3.125 1 98.75 94 VAL A CA 1
ATOM 734 C C . VAL A 1 94 ? 14.977 -9.734 -2.092 1 98.75 94 VAL A C 1
ATOM 736 O O . VAL A 1 94 ? 14.836 -8.93 -1.171 1 98.75 94 VAL A O 1
ATOM 739 N N . VAL A 1 95 ? 14.211 -10.836 -2.238 1 98.75 95 VAL A N 1
ATOM 740 C CA . VAL A 1 95 ? 13.156 -11.141 -1.279 1 98.75 95 VAL A CA 1
ATOM 741 C C . VAL A 1 95 ? 13.758 -11.32 0.112 1 98.75 95 VAL A C 1
ATOM 743 O O . VAL A 1 95 ? 13.25 -10.781 1.093 1 98.75 95 VAL A O 1
ATOM 746 N N . GLY A 1 96 ? 14.828 -12.078 0.185 1 98.62 96 GLY A N 1
ATOM 747 C CA . GLY A 1 96 ? 15.523 -12.25 1.453 1 98.62 96 GLY A CA 1
ATOM 748 C C . GLY A 1 96 ? 15.938 -10.93 2.082 1 98.62 96 GLY A C 1
ATOM 749 O O . GLY A 1 96 ? 15.805 -10.742 3.293 1 98.62 96 GLY A O 1
ATOM 750 N N . LEU A 1 97 ? 16.453 -10.039 1.31 1 98.62 97 LEU A N 1
ATOM 751 C CA . LEU A 1 97 ? 16.859 -8.711 1.772 1 98.62 97 LEU A CA 1
ATOM 752 C C . LEU A 1 97 ? 15.68 -7.953 2.354 1 98.62 97 LEU A C 1
ATOM 754 O O . LEU A 1 97 ? 15.773 -7.379 3.443 1 98.62 97 LEU A O 1
ATOM 758 N N . LEU A 1 98 ? 14.562 -7.922 1.657 1 98.56 98 LEU A N 1
ATOM 759 C CA . LEU A 1 98 ? 13.383 -7.195 2.105 1 98.56 98 LEU A CA 1
ATOM 760 C C . LEU A 1 98 ? 12.844 -7.777 3.41 1 98.56 98 LEU A C 1
ATOM 762 O O . LEU A 1 98 ? 12.445 -7.035 4.309 1 98.56 98 LEU A O 1
ATOM 766 N N . PHE A 1 99 ? 12.852 -9.094 3.516 1 98.69 99 PHE A N 1
ATOM 767 C CA . PHE A 1 99 ? 12.422 -9.742 4.75 1 98.69 99 PHE A CA 1
ATOM 768 C C . PHE A 1 99 ? 13.359 -9.391 5.898 1 98.69 99 PHE A C 1
ATOM 770 O O . PHE A 1 99 ? 12.906 -9.086 7.004 1 98.69 99 PHE A O 1
ATOM 777 N N . ARG A 1 100 ? 14.625 -9.43 5.645 1 98.31 100 ARG A N 1
ATOM 778 C CA . ARG A 1 100 ? 15.609 -9.078 6.664 1 98.31 100 ARG A CA 1
ATOM 779 C C . ARG A 1 100 ? 15.438 -7.633 7.113 1 98.31 100 ARG A C 1
ATOM 781 O O . ARG A 1 100 ? 15.477 -7.34 8.312 1 98.31 100 ARG A O 1
ATOM 788 N N . LEU A 1 101 ? 15.273 -6.742 6.176 1 98.19 101 LEU A N 1
ATOM 789 C CA . LEU A 1 101 ? 15.062 -5.336 6.504 1 98.19 101 LEU 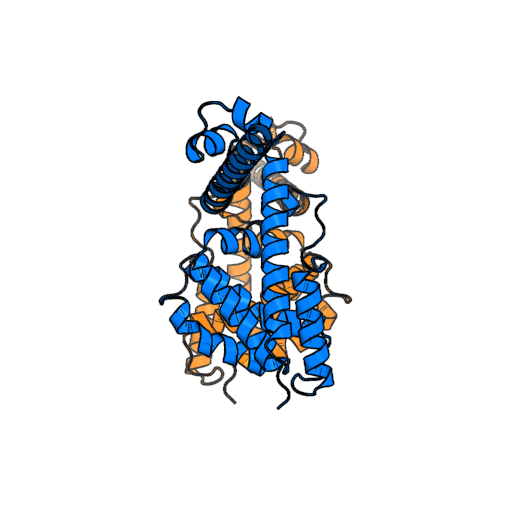A CA 1
ATOM 790 C C . LEU A 1 101 ? 13.797 -5.152 7.328 1 98.19 101 LEU A C 1
ATOM 792 O O . LEU A 1 101 ? 13.766 -4.336 8.25 1 98.19 101 LEU A O 1
ATOM 796 N N . THR A 1 102 ? 12.742 -5.875 6.977 1 98.25 102 THR A N 1
ATOM 797 C CA . THR A 1 102 ? 11.5 -5.777 7.727 1 98.25 102 THR A CA 1
ATOM 798 C C . THR A 1 102 ? 11.703 -6.199 9.18 1 98.25 102 THR A C 1
ATOM 800 O O . THR A 1 102 ? 11.094 -5.637 10.086 1 98.25 102 THR A O 1
ATOM 803 N N . GLN A 1 103 ? 12.547 -7.141 9.398 1 96.88 103 GLN A N 1
ATOM 804 C CA . GLN A 1 103 ? 12.836 -7.652 10.734 1 96.88 103 GLN A CA 1
ATOM 805 C C . GLN A 1 103 ? 13.797 -6.734 11.477 1 96.88 103 GLN A C 1
ATOM 807 O O . GLN A 1 103 ? 13.578 -6.422 12.648 1 96.88 103 GLN A O 1
ATOM 812 N N . GLU A 1 104 ? 14.844 -6.227 10.82 1 97.25 104 GLU A N 1
ATOM 813 C CA . GLU A 1 104 ? 15.961 -5.582 11.492 1 97.25 104 GLU A CA 1
ATOM 814 C C . GLU A 1 104 ? 15.859 -4.062 11.414 1 97.25 104 GLU A C 1
ATOM 816 O O . GLU A 1 104 ? 16.438 -3.346 12.227 1 97.25 104 GLU A O 1
ATOM 821 N N . ALA A 1 105 ? 15.227 -3.594 10.438 1 97.44 105 ALA A N 1
ATOM 822 C CA . ALA A 1 105 ? 15.07 -2.16 10.203 1 97.44 105 ALA A CA 1
ATOM 823 C C . ALA A 1 105 ? 13.648 -1.822 9.781 1 97.44 105 ALA A C 1
ATOM 825 O O . ALA A 1 105 ? 13.43 -1.238 8.719 1 97.44 105 ALA A O 1
ATOM 826 N N . PRO A 1 106 ? 12.695 -2.121 10.664 1 97.38 106 PRO A N 1
ATOM 827 C CA . PRO A 1 106 ? 11.289 -1.954 10.297 1 97.38 106 PRO A CA 1
ATOM 828 C C . PRO A 1 106 ? 10.938 -0.509 9.945 1 97.38 106 PRO A C 1
ATOM 830 O O . PRO A 1 106 ? 10.047 -0.266 9.125 1 97.38 106 PRO A O 1
ATOM 833 N N . ASP A 1 107 ? 11.641 0.45 10.5 1 97.44 107 ASP A N 1
ATOM 834 C CA . ASP A 1 107 ? 11.367 1.854 10.211 1 97.44 107 ASP A CA 1
ATOM 835 C C . ASP A 1 107 ? 11.688 2.182 8.75 1 97.44 107 ASP A C 1
ATOM 837 O O . ASP A 1 107 ? 10.984 2.973 8.117 1 97.44 107 ASP A O 1
ATOM 841 N N . VAL A 1 108 ? 12.711 1.581 8.227 1 97.56 108 VAL A N 1
ATOM 842 C CA . VAL A 1 108 ? 13.078 1.764 6.828 1 97.56 108 VAL A CA 1
ATOM 843 C C . VAL A 1 108 ? 11.969 1.22 5.93 1 97.56 108 VAL A C 1
ATOM 845 O O . VAL A 1 108 ? 11.547 1.889 4.984 1 97.56 108 VAL A O 1
ATOM 848 N N . MET A 1 109 ? 11.477 0.054 6.281 1 97.56 109 MET A N 1
ATOM 849 C CA . MET A 1 109 ? 10.461 -0.597 5.465 1 97.56 109 MET A CA 1
ATOM 850 C C . MET A 1 109 ? 9.117 0.124 5.586 1 97.56 109 MET A C 1
ATOM 852 O O . MET A 1 109 ? 8.359 0.2 4.617 1 97.56 109 MET A O 1
ATOM 856 N N . GLN A 1 110 ? 8.867 0.612 6.742 1 95.88 110 GLN A N 1
ATOM 857 C CA . GLN A 1 110 ? 7.688 1.452 6.918 1 95.88 110 GLN A CA 1
ATOM 858 C C . GLN A 1 110 ? 7.746 2.678 6.012 1 95.88 110 GLN A C 1
ATOM 860 O O . GLN A 1 110 ? 6.754 3.029 5.371 1 95.88 110 GLN A O 1
ATOM 865 N N . PHE A 1 111 ? 8.867 3.289 5.969 1 94.69 111 PHE A N 1
ATOM 866 C CA . PHE A 1 111 ? 9.07 4.477 5.148 1 94.69 111 PHE A CA 1
ATOM 867 C C . PHE A 1 111 ? 8.93 4.141 3.668 1 94.69 111 PHE A C 1
ATOM 869 O O . PHE A 1 111 ? 8.336 4.91 2.904 1 94.69 111 PHE A O 1
ATOM 876 N N . LEU A 1 112 ? 9.367 2.988 3.297 1 94 112 LEU A N 1
ATOM 877 C CA . LEU A 1 112 ? 9.445 2.594 1.895 1 94 112 LEU A CA 1
ATOM 878 C C . LEU A 1 112 ? 8.094 2.088 1.398 1 94 112 LEU A C 1
ATOM 880 O O . LEU A 1 112 ? 7.672 2.416 0.287 1 94 112 LEU A O 1
ATOM 884 N N . LEU A 1 113 ? 7.34 1.337 2.217 1 93.62 113 LEU A N 1
ATOM 885 C CA . LEU A 1 113 ? 6.191 0.584 1.729 1 93.62 113 LEU A CA 1
ATOM 886 C C . LEU A 1 113 ? 4.887 1.249 2.156 1 93.62 113 LEU A C 1
ATOM 888 O O . LEU A 1 113 ? 3.838 1.017 1.548 1 93.62 113 LEU A O 1
ATOM 892 N N . VAL A 1 114 ? 4.961 2.074 3.18 1 91.62 114 VAL A N 1
ATOM 893 C CA . VAL A 1 114 ? 3.713 2.506 3.803 1 91.62 114 VAL A CA 1
ATOM 894 C C . VAL A 1 114 ? 3.564 4.02 3.668 1 91.62 114 VAL A C 1
ATOM 896 O O . VAL A 1 114 ? 2.496 4.512 3.301 1 91.62 114 VAL A O 1
ATOM 899 N N . ILE A 1 115 ? 4.602 4.754 3.865 1 90.19 115 ILE A N 1
ATOM 900 C CA . ILE A 1 115 ? 4.531 6.211 3.859 1 90.19 115 ILE A CA 1
ATOM 901 C C . ILE A 1 115 ? 4.371 6.711 2.426 1 90.19 115 ILE A C 1
ATOM 903 O O . ILE A 1 115 ? 5.066 6.254 1.519 1 90.19 115 ILE A O 1
ATOM 907 N N . LYS A 1 116 ? 3.48 7.59 2.178 1 88.88 116 LYS A N 1
ATOM 908 C CA . LYS A 1 116 ? 3.254 8.211 0.877 1 88.88 116 LYS A CA 1
ATOM 909 C C . LYS A 1 116 ? 4.152 9.43 0.686 1 88.88 116 LYS A C 1
ATOM 911 O O . LYS A 1 116 ? 3.723 10.562 0.891 1 88.88 116 LYS A O 1
ATOM 916 N N . VAL A 1 117 ? 5.227 9.211 0.154 1 90.81 117 VAL A N 1
ATOM 917 C CA . VAL A 1 117 ? 6.312 10.18 0.084 1 90.81 117 VAL A CA 1
ATOM 918 C C . VAL A 1 117 ? 5.891 11.367 -0.782 1 90.81 117 VAL A C 1
ATOM 920 O O . VAL A 1 117 ? 6.223 12.516 -0.477 1 90.81 117 VAL A O 1
ATOM 923 N N . ARG A 1 118 ? 5.117 11.141 -1.739 1 88.81 118 ARG A N 1
ATOM 924 C CA . ARG A 1 118 ? 4.777 12.18 -2.701 1 88.81 118 ARG A CA 1
ATOM 925 C C . ARG A 1 118 ? 3.848 13.219 -2.08 1 88.81 118 ARG A C 1
ATOM 927 O O . ARG A 1 118 ? 3.658 14.305 -2.635 1 88.81 118 ARG A O 1
ATOM 934 N N . GLU A 1 119 ? 3.248 12.906 -1.005 1 89 119 GLU A N 1
ATOM 935 C CA . GLU A 1 119 ? 2.375 13.859 -0.331 1 89 119 GLU A CA 1
ATOM 936 C C . GLU A 1 119 ? 3.176 15.016 0.261 1 89 119 GLU A C 1
ATOM 938 O O . GLU A 1 119 ? 2.65 16.125 0.432 1 89 119 GLU A O 1
ATOM 943 N N . PHE A 1 120 ? 4.473 14.719 0.523 1 92.62 120 PHE A N 1
ATOM 944 C CA . PHE A 1 120 ? 5.266 15.789 1.12 1 92.62 120 PHE A CA 1
ATOM 945 C C . PHE A 1 120 ? 6.52 16.062 0.296 1 92.62 120 PHE A C 1
ATOM 947 O O . PHE A 1 120 ? 7.23 17.031 0.542 1 92.62 120 PHE A O 1
ATOM 954 N N . LEU A 1 121 ? 6.797 15.211 -0.584 1 94.19 121 LEU A N 1
ATOM 955 C CA . LEU A 1 121 ? 7.809 15.445 -1.608 1 94.19 121 LEU A CA 1
ATOM 956 C C . LEU A 1 121 ? 7.203 15.336 -3.004 1 94.19 121 LEU A C 1
ATOM 958 O O . LEU A 1 121 ? 7.543 14.422 -3.762 1 94.19 121 LEU A O 1
ATOM 962 N N . PRO A 1 122 ? 6.457 16.25 -3.422 1 88.12 122 PRO A N 1
ATOM 963 C CA . PRO A 1 122 ? 5.699 16.125 -4.672 1 88.12 122 PRO A CA 1
ATOM 964 C C . PRO A 1 122 ? 6.594 16.109 -5.906 1 88.12 122 PRO A C 1
ATOM 966 O O . PRO A 1 122 ? 6.188 15.602 -6.957 1 88.12 122 PRO A O 1
ATOM 969 N N . GLU A 1 123 ? 7.773 16.578 -5.789 1 89.69 123 GLU A N 1
ATOM 970 C CA . GLU A 1 123 ? 8.672 16.656 -6.938 1 89.69 123 GLU A CA 1
ATOM 971 C C . GLU A 1 123 ? 9.461 15.375 -7.113 1 89.69 123 GLU A C 1
ATOM 973 O O . GLU A 1 123 ? 10.164 15.195 -8.117 1 89.69 123 GLU A O 1
ATOM 978 N N . GLN A 1 124 ? 9.336 14.57 -6.125 1 89.69 124 GLN A N 1
ATOM 979 C CA . GLN A 1 124 ? 10.07 13.312 -6.211 1 89.69 124 GLN A CA 1
ATOM 980 C C . GLN A 1 124 ? 9.523 12.438 -7.328 1 89.69 124 GLN A C 1
ATOM 982 O O . GLN A 1 124 ? 8.312 12.367 -7.535 1 89.69 124 GLN A O 1
ATOM 987 N N . LYS A 1 125 ? 10.438 11.812 -7.988 1 87.56 125 LYS A N 1
ATOM 988 C CA . LYS A 1 125 ? 10.047 10.883 -9.047 1 87.56 125 LYS A CA 1
ATOM 989 C C . LYS A 1 125 ? 9.242 9.711 -8.477 1 87.56 125 LYS A C 1
ATOM 991 O O . LYS A 1 125 ? 9.469 9.297 -7.336 1 87.56 125 LYS A O 1
ATOM 996 N N . PRO A 1 126 ? 8.359 9.188 -9.336 1 87.38 126 PRO A N 1
ATOM 997 C CA . PRO A 1 126 ? 7.656 7.98 -8.906 1 87.38 126 PRO A CA 1
ATOM 998 C C . PRO A 1 126 ? 8.602 6.828 -8.578 1 87.38 126 PRO A C 1
ATOM 1000 O O . PRO A 1 126 ? 9.688 6.73 -9.164 1 87.38 126 PRO A O 1
ATOM 1003 N N . PHE A 1 127 ? 8.164 6.023 -7.66 1 87.12 127 PHE A N 1
ATOM 1004 C CA . PHE A 1 127 ? 8.977 4.895 -7.219 1 87.12 127 PHE A CA 1
ATOM 1005 C C . PHE A 1 127 ? 9.406 4.043 -8.406 1 87.12 127 PHE A C 1
ATOM 1007 O O . PHE A 1 127 ? 10.539 3.564 -8.453 1 87.12 127 PHE A O 1
ATOM 1014 N N . MET A 1 128 ? 8.594 3.91 -9.375 1 90.19 128 MET A N 1
ATOM 1015 C CA . MET A 1 128 ? 8.82 3.057 -10.539 1 90.19 128 MET A CA 1
ATOM 1016 C C . MET A 1 128 ? 9.984 3.584 -11.375 1 90.19 128 MET A C 1
ATOM 1018 O O . MET A 1 128 ? 10.523 2.861 -12.219 1 90.19 128 MET A O 1
ATOM 1022 N N . GLU A 1 129 ? 10.414 4.773 -11.148 1 94 129 GLU A N 1
ATOM 1023 C CA . GLU A 1 129 ? 11.492 5.387 -11.914 1 94 129 GLU A CA 1
ATOM 1024 C C . GLU A 1 129 ? 12.789 5.422 -11.109 1 94 129 GLU A C 1
ATOM 1026 O O . GLU A 1 129 ? 13.805 5.945 -11.57 1 94 129 GLU A O 1
ATOM 1031 N N . THR A 1 130 ? 12.766 4.922 -9.961 1 96.06 130 THR A N 1
ATOM 1032 C CA . THR A 1 130 ? 13.953 4.922 -9.117 1 96.06 130 THR A CA 1
ATOM 1033 C C . THR A 1 130 ? 14.898 3.789 -9.516 1 96.06 130 THR A C 1
ATOM 1035 O O . THR A 1 130 ? 14.461 2.781 -10.078 1 96.06 130 THR A O 1
ATOM 1038 N N . PRO A 1 131 ? 16.109 3.854 -9.164 1 97.38 131 PRO A N 1
ATOM 1039 C CA . PRO A 1 131 ? 17.109 2.873 -9.594 1 97.38 131 PRO A CA 1
ATOM 1040 C C . PRO A 1 131 ? 16.812 1.464 -9.094 1 97.38 131 PRO A C 1
ATOM 1042 O O . PRO A 1 131 ? 16.906 0.499 -9.852 1 97.38 131 PRO A O 1
ATOM 1045 N N . PRO A 1 132 ? 16.438 1.289 -7.812 1 97.56 132 PRO A N 1
ATOM 1046 C CA . PRO A 1 132 ? 16.156 -0.08 -7.379 1 97.56 132 PRO A CA 1
ATOM 1047 C C . PRO A 1 132 ? 15.07 -0.752 -8.219 1 97.56 132 PRO A C 1
ATOM 1049 O O . PRO A 1 132 ? 15.203 -1.922 -8.586 1 97.56 132 PRO A O 1
ATOM 1052 N N . PHE A 1 133 ? 14.016 -0.014 -8.523 1 96.62 133 PHE A N 1
ATOM 1053 C CA . PHE A 1 133 ? 12.938 -0.58 -9.32 1 96.62 133 PHE A CA 1
ATOM 1054 C C . PHE A 1 133 ? 13.422 -0.938 -10.719 1 96.62 133 PHE A C 1
ATOM 1056 O O . PHE A 1 133 ? 13.141 -2.031 -11.219 1 96.62 133 PHE A O 1
ATOM 1063 N N . ILE A 1 134 ? 14.148 -0.009 -11.312 1 97.75 134 ILE A N 1
ATOM 1064 C CA . ILE A 1 134 ? 14.664 -0.233 -12.656 1 97.75 134 ILE A CA 1
ATOM 1065 C C . ILE A 1 134 ? 15.523 -1.494 -12.68 1 97.75 134 ILE A C 1
ATOM 1067 O O . ILE A 1 134 ? 15.414 -2.311 -13.602 1 97.75 134 ILE A O 1
ATOM 1071 N N . LYS A 1 135 ? 16.297 -1.637 -11.695 1 98.56 135 LYS A N 1
ATOM 1072 C CA . LYS A 1 135 ? 17.172 -2.803 -11.609 1 98.56 135 LYS A CA 1
ATOM 1073 C C . LYS A 1 135 ? 16.375 -4.082 -11.414 1 98.56 135 LYS A C 1
ATOM 1075 O O . LYS A 1 135 ? 16.703 -5.125 -11.984 1 98.56 135 LYS A O 1
ATOM 1080 N N . ILE A 1 136 ? 15.336 -4.059 -10.641 1 98.56 136 ILE A N 1
ATOM 1081 C CA . ILE A 1 136 ? 14.477 -5.215 -10.43 1 98.56 136 ILE A CA 1
ATOM 1082 C C . ILE A 1 136 ? 13.797 -5.605 -11.742 1 98.56 136 ILE A C 1
ATOM 1084 O O . ILE A 1 136 ? 13.719 -6.789 -12.078 1 98.56 136 ILE A O 1
ATOM 1088 N N . ILE A 1 137 ? 13.328 -4.617 -12.453 1 98.44 137 ILE A N 1
ATOM 1089 C CA . ILE A 1 137 ? 12.695 -4.875 -13.742 1 98.44 137 ILE A CA 1
ATOM 1090 C C . ILE A 1 137 ? 13.695 -5.543 -14.688 1 98.44 137 ILE A C 1
ATOM 1092 O O . ILE A 1 137 ? 13.336 -6.457 -15.438 1 98.44 137 ILE A O 1
ATOM 1096 N N . LYS A 1 138 ? 14.93 -5.074 -14.617 1 98.38 138 LYS A N 1
ATOM 1097 C CA . LYS A 1 138 ? 15.969 -5.688 -15.438 1 98.38 138 LYS A CA 1
ATOM 1098 C C . LYS A 1 138 ? 16.172 -7.156 -15.07 1 98.38 138 LYS A C 1
ATOM 1100 O O . LYS A 1 138 ? 16.406 -7.996 -15.938 1 98.38 138 LYS A O 1
ATOM 1105 N N . ILE A 1 139 ? 16.141 -7.477 -13.805 1 98.75 139 ILE A N 1
ATOM 1106 C CA . ILE A 1 139 ? 16.25 -8.859 -13.359 1 98.75 139 ILE A CA 1
ATOM 1107 C C . ILE A 1 139 ? 15.102 -9.68 -13.938 1 98.75 139 ILE A C 1
ATOM 1109 O O . ILE A 1 139 ? 15.312 -10.789 -14.438 1 98.75 139 ILE A O 1
ATOM 1113 N N . LEU A 1 140 ? 13.891 -9.156 -13.883 1 98.75 140 LEU A N 1
ATOM 1114 C CA . LEU A 1 140 ? 12.711 -9.852 -14.391 1 98.75 140 LEU A CA 1
ATOM 1115 C C . LEU A 1 140 ? 12.812 -10.062 -15.898 1 98.75 140 LEU A C 1
ATOM 1117 O O . LEU A 1 140 ? 12.484 -11.133 -16.406 1 98.75 140 LEU A O 1
ATOM 1121 N N . GLN A 1 141 ? 13.273 -9.023 -16.594 1 98.69 141 GLN A N 1
ATOM 1122 C CA . GLN A 1 141 ? 13.477 -9.125 -18.031 1 98.69 141 GLN A CA 1
ATOM 1123 C C . GLN A 1 141 ? 14.484 -10.219 -18.375 1 98.69 141 GLN A C 1
ATOM 1125 O O . GLN A 1 141 ? 14.281 -10.992 -19.312 1 98.69 141 GLN A O 1
ATOM 1130 N N . ALA A 1 142 ? 15.57 -10.258 -17.641 1 98.44 142 ALA A N 1
ATOM 1131 C CA . ALA A 1 142 ? 16.578 -11.289 -17.828 1 98.44 142 ALA A CA 1
ATOM 1132 C C . ALA A 1 142 ? 16 -12.68 -17.562 1 98.44 142 ALA A C 1
ATOM 1134 O O . ALA A 1 142 ? 16.344 -13.648 -18.234 1 98.44 142 ALA A O 1
ATOM 1135 N N . GLY A 1 143 ? 15.164 -12.766 -16.531 1 98.56 143 GLY A N 1
ATOM 1136 C CA . GLY A 1 143 ? 14.508 -14.023 -16.219 1 98.56 143 GLY A CA 1
ATOM 1137 C C . GLY A 1 143 ? 13.594 -14.516 -17.328 1 98.56 143 GLY A C 1
ATOM 1138 O O . GLY A 1 143 ? 13.508 -15.719 -17.578 1 98.56 143 GLY A O 1
ATOM 1139 N N . ILE A 1 144 ? 12.883 -13.57 -17.938 1 98.5 144 ILE A N 1
ATOM 1140 C CA . ILE A 1 144 ? 12.016 -13.898 -19.078 1 98.5 144 ILE A CA 1
ATOM 1141 C C . ILE A 1 144 ? 12.859 -14.383 -20.25 1 98.5 144 ILE A C 1
ATOM 1143 O O . ILE A 1 144 ? 12.555 -15.414 -20.859 1 98.5 144 ILE A O 1
ATOM 1147 N N . LYS A 1 145 ? 13.938 -13.711 -20.531 1 97.81 145 LYS A N 1
ATOM 1148 C CA . LYS A 1 145 ? 14.836 -14.078 -21.609 1 97.81 145 LYS A CA 1
ATOM 1149 C C . LYS A 1 145 ? 15.461 -15.453 -21.375 1 97.81 145 LYS A C 1
ATOM 1151 O O . LYS A 1 145 ? 15.625 -16.25 -22.297 1 97.81 145 LYS A O 1
ATOM 1156 N N . ALA A 1 146 ? 15.789 -15.758 -20.125 1 97.5 146 ALA A N 1
ATOM 1157 C CA . ALA A 1 146 ? 16.422 -17.016 -19.75 1 97.5 146 ALA A CA 1
ATOM 1158 C C . ALA A 1 146 ? 15.398 -18.141 -19.641 1 97.5 146 ALA A C 1
ATOM 1160 O O . ALA A 1 146 ? 15.75 -19.281 -19.312 1 97.5 146 ALA A O 1
ATOM 1161 N N . GLU A 1 147 ? 14.156 -17.797 -19.781 1 97.94 147 GLU A N 1
ATOM 1162 C CA . GLU A 1 147 ? 13.047 -18.734 -19.75 1 97.94 147 GLU A CA 1
ATOM 1163 C C . GLU A 1 147 ? 12.875 -19.344 -18.359 1 97.94 147 GLU A C 1
ATOM 1165 O O . GLU A 1 147 ? 12.461 -20.5 -18.234 1 97.94 147 GLU A O 1
ATOM 1170 N N . GLU A 1 148 ? 13.297 -18.625 -17.359 1 98.12 148 GLU A N 1
ATOM 1171 C CA . GLU A 1 148 ? 12.938 -18.938 -15.977 1 98.12 148 GLU A CA 1
ATOM 1172 C C . GLU A 1 148 ? 11.539 -18.438 -15.641 1 98.12 148 GLU A C 1
ATOM 1174 O O . GLU A 1 148 ? 10.844 -19.031 -14.82 1 98.12 148 GLU A O 1
ATOM 1179 N N . ILE A 1 149 ? 11.266 -17.297 -16.234 1 98.44 149 ILE A N 1
ATOM 1180 C CA . ILE A 1 149 ? 9.992 -16.625 -16.031 1 98.44 149 ILE A CA 1
ATOM 1181 C C . ILE A 1 149 ? 9.164 -16.703 -17.312 1 98.44 149 ILE A C 1
ATOM 1183 O O . ILE A 1 149 ? 9.703 -16.625 -18.406 1 98.44 149 ILE A O 1
ATOM 1187 N N . LYS A 1 150 ? 7.848 -16.922 -17.156 1 97.88 150 LYS A N 1
ATOM 1188 C CA . LYS A 1 150 ? 6.957 -16.984 -18.312 1 97.88 150 LYS A CA 1
ATOM 1189 C C . LYS A 1 150 ? 7.043 -15.703 -19.125 1 97.88 150 LYS A C 1
ATOM 1191 O O . LYS A 1 150 ? 7.461 -14.664 -18.625 1 97.88 150 LYS A O 1
ATOM 1196 N N . ASN A 1 151 ? 6.582 -15.859 -20.406 1 97.31 151 ASN A N 1
ATOM 1197 C CA . ASN A 1 151 ? 6.602 -14.719 -21.312 1 97.31 151 ASN A CA 1
ATOM 1198 C C . ASN A 1 151 ? 5.453 -13.75 -21.031 1 97.31 151 ASN A C 1
ATOM 1200 O O . ASN A 1 151 ? 4.449 -13.742 -21.734 1 97.31 151 ASN A O 1
ATOM 1204 N N . ILE A 1 152 ? 5.605 -12.969 -20.062 1 96.25 152 ILE A N 1
ATOM 1205 C CA . ILE A 1 152 ? 4.648 -11.938 -19.672 1 96.25 152 ILE A CA 1
ATOM 1206 C C . ILE A 1 152 ? 5.332 -10.578 -19.656 1 96.25 152 ILE A C 1
ATOM 1208 O O . ILE A 1 152 ? 6.562 -10.492 -19.641 1 96.25 152 ILE A O 1
ATOM 1212 N N . GLU A 1 153 ? 4.531 -9.5 -19.719 1 96.44 153 GLU A N 1
ATOM 1213 C CA . GLU A 1 153 ? 5.105 -8.156 -19.641 1 96.44 153 GLU A CA 1
ATOM 1214 C C . GLU A 1 153 ? 5.883 -7.973 -18.328 1 96.44 153 GLU A C 1
ATOM 1216 O O . GLU A 1 153 ? 5.387 -8.297 -17.25 1 96.44 153 GLU A O 1
ATOM 1221 N N . PRO A 1 154 ? 7.086 -7.457 -18.422 1 97.38 154 PRO A N 1
ATOM 1222 C CA . PRO A 1 154 ? 7.918 -7.332 -17.219 1 97.38 154 PRO A CA 1
ATOM 1223 C C . PRO A 1 154 ? 7.227 -6.555 -16.094 1 97.38 154 PRO A C 1
ATOM 1225 O O . PRO A 1 154 ? 7.359 -6.91 -14.922 1 97.38 154 PRO A O 1
ATOM 1228 N N . ILE A 1 155 ? 6.527 -5.555 -16.406 1 96.62 155 ILE A N 1
ATOM 1229 C CA . ILE A 1 155 ? 5.84 -4.754 -15.406 1 96.62 155 ILE A CA 1
ATOM 1230 C C . ILE A 1 155 ? 4.793 -5.609 -14.695 1 96.62 155 ILE A C 1
ATOM 1232 O O . ILE A 1 155 ? 4.586 -5.469 -13.484 1 96.62 155 ILE A O 1
ATOM 1236 N N . LEU A 1 156 ? 4.121 -6.523 -15.398 1 97.38 156 LEU A N 1
ATOM 1237 C CA . LEU A 1 156 ? 3.143 -7.414 -14.781 1 97.38 156 LEU A CA 1
ATOM 1238 C C . LEU A 1 156 ? 3.832 -8.477 -13.938 1 97.38 156 LEU A C 1
ATOM 1240 O O . LEU A 1 156 ? 3.326 -8.859 -12.883 1 97.38 156 LEU A O 1
ATOM 1244 N N . ALA A 1 157 ? 4.988 -8.953 -14.5 1 98.25 157 ALA A N 1
ATOM 1245 C CA . ALA A 1 157 ? 5.77 -9.875 -13.672 1 98.25 157 ALA A CA 1
ATOM 1246 C C . ALA A 1 157 ? 6.102 -9.25 -12.32 1 98.25 157 ALA A C 1
ATOM 1248 O O . ALA A 1 157 ? 5.969 -9.898 -11.281 1 98.25 157 ALA A O 1
ATOM 1249 N N . TYR A 1 158 ? 6.508 -7.973 -12.367 1 98.25 158 TYR A N 1
ATOM 1250 C CA . TYR A 1 158 ? 6.781 -7.234 -11.141 1 98.25 158 TYR A CA 1
ATOM 1251 C C . TYR A 1 158 ? 5.527 -7.129 -10.273 1 98.25 158 TYR A C 1
ATOM 1253 O O . TYR A 1 158 ? 5.57 -7.395 -9.07 1 98.25 158 TYR A O 1
ATOM 1261 N N . THR A 1 159 ? 4.445 -6.742 -10.852 1 98 159 THR A N 1
ATOM 1262 C CA . THR A 1 159 ? 3.184 -6.484 -10.164 1 98 159 THR A CA 1
ATOM 1263 C C . THR A 1 159 ? 2.705 -7.734 -9.43 1 98 159 THR A C 1
ATOM 1265 O O . THR A 1 159 ? 2.326 -7.664 -8.258 1 98 159 THR A O 1
ATOM 1268 N N . PHE A 1 160 ? 2.785 -8.852 -10.102 1 98.69 160 PHE A N 1
ATOM 1269 C CA . PHE A 1 160 ? 2.311 -10.094 -9.508 1 98.69 160 PHE A CA 1
ATOM 1270 C C . PHE A 1 160 ? 3.252 -10.562 -8.406 1 98.69 160 PHE A C 1
ATOM 1272 O O . PHE A 1 160 ? 2.816 -10.836 -7.285 1 98.69 160 PHE A O 1
ATOM 1279 N N . PHE A 1 161 ? 4.527 -10.586 -8.758 1 98.88 161 PHE A N 1
ATOM 1280 C CA . PHE A 1 161 ? 5.535 -11.133 -7.855 1 98.88 161 PHE A CA 1
ATOM 1281 C C . PHE A 1 161 ? 5.66 -10.281 -6.602 1 98.88 161 PHE A C 1
ATOM 1283 O O . PHE A 1 161 ? 5.48 -10.773 -5.488 1 98.88 161 PHE A O 1
ATOM 1290 N N . PHE A 1 162 ? 5.844 -9.031 -6.75 1 98.44 162 PHE A N 1
ATOM 1291 C CA . PHE A 1 162 ? 6.07 -8.156 -5.605 1 98.44 162 PHE A CA 1
ATOM 1292 C C . PHE A 1 162 ? 4.746 -7.754 -4.965 1 98.44 162 PHE A C 1
ATOM 1294 O O . PHE A 1 162 ? 4.723 -7.27 -3.83 1 98.44 162 PHE A O 1
ATOM 1301 N N . GLY A 1 163 ? 3.633 -7.93 -5.727 1 98.44 163 GLY A N 1
ATOM 1302 C CA . GLY A 1 163 ? 2.35 -7.801 -5.055 1 98.44 163 GLY A CA 1
ATOM 1303 C C . GLY A 1 163 ? 2.211 -8.711 -3.85 1 98.44 163 GLY A C 1
ATOM 1304 O O . GLY A 1 163 ? 1.784 -8.273 -2.779 1 98.44 163 GLY A O 1
ATOM 1305 N N . ILE A 1 164 ? 2.617 -9.891 -4.039 1 98.81 164 ILE A N 1
ATOM 1306 C CA . ILE A 1 164 ? 2.555 -10.883 -2.967 1 98.81 164 ILE A CA 1
ATOM 1307 C C . ILE A 1 164 ? 3.574 -10.531 -1.884 1 98.81 164 ILE A C 1
ATOM 1309 O O . ILE A 1 164 ? 3.236 -10.484 -0.699 1 98.81 164 ILE A O 1
ATOM 1313 N N . ILE A 1 165 ? 4.801 -10.234 -2.287 1 98.75 165 ILE A N 1
ATOM 1314 C CA . ILE A 1 165 ? 5.883 -9.969 -1.346 1 98.75 165 ILE A CA 1
ATOM 1315 C C . ILE A 1 165 ? 5.551 -8.727 -0.515 1 98.75 165 ILE A C 1
ATOM 1317 O O . ILE A 1 165 ? 5.531 -8.789 0.717 1 98.75 165 ILE A O 1
ATOM 1321 N N . ASN A 1 166 ? 5.238 -7.645 -1.194 1 97.75 166 ASN A N 1
ATOM 1322 C CA . ASN A 1 166 ? 5.016 -6.371 -0.514 1 97.75 166 ASN A CA 1
ATOM 1323 C C . ASN A 1 166 ? 3.779 -6.422 0.38 1 97.75 166 ASN A C 1
ATOM 1325 O O . ASN A 1 166 ? 3.762 -5.824 1.456 1 97.75 166 ASN A O 1
ATOM 1329 N N . GLN A 1 167 ? 2.771 -7.055 -0.087 1 97.62 167 GLN A N 1
ATOM 1330 C CA . GLN A 1 167 ? 1.591 -7.199 0.757 1 97.62 167 GLN A CA 1
ATOM 1331 C C . GLN A 1 167 ? 1.926 -7.941 2.047 1 97.62 167 GLN A C 1
ATOM 1333 O O . GLN A 1 167 ? 1.473 -7.555 3.127 1 97.62 167 GLN A O 1
ATOM 1338 N N . THR A 1 168 ? 2.672 -9.039 1.931 1 98.31 168 THR A N 1
ATOM 1339 C CA . THR A 1 168 ? 3.08 -9.789 3.111 1 98.31 168 THR A CA 1
ATOM 1340 C C . THR A 1 168 ? 3.877 -8.906 4.066 1 98.31 168 THR A C 1
ATOM 1342 O O . THR A 1 168 ? 3.627 -8.906 5.273 1 98.31 168 THR A O 1
ATOM 1345 N N . LEU A 1 169 ? 4.758 -8.141 3.521 1 98.12 169 LEU A N 1
ATOM 1346 C CA . LEU A 1 169 ? 5.598 -7.277 4.348 1 98.12 169 LEU A CA 1
ATOM 1347 C C . LEU A 1 169 ? 4.77 -6.188 5.02 1 98.12 169 LEU A C 1
ATOM 1349 O O . LEU A 1 169 ? 4.984 -5.867 6.188 1 98.12 169 LEU A O 1
ATOM 1353 N N . ARG A 1 170 ? 3.836 -5.637 4.32 1 95.81 170 ARG A N 1
ATOM 1354 C CA . ARG A 1 170 ? 2.947 -4.633 4.895 1 95.81 170 ARG A CA 1
ATOM 1355 C C . ARG A 1 170 ? 2.141 -5.215 6.051 1 95.81 170 ARG A C 1
ATOM 1357 O O . ARG A 1 170 ? 1.978 -4.57 7.09 1 95.81 170 ARG A O 1
ATOM 1364 N N . MET A 1 171 ? 1.646 -6.398 5.859 1 95.56 171 MET A N 1
ATOM 1365 C CA . MET A 1 171 ? 0.875 -7.055 6.914 1 95.56 171 MET A CA 1
ATOM 1366 C C . MET A 1 171 ? 1.747 -7.324 8.133 1 95.56 171 MET A C 1
ATOM 1368 O O . MET A 1 171 ? 1.289 -7.195 9.273 1 95.56 171 MET A O 1
ATOM 1372 N N . ALA A 1 172 ? 2.924 -7.734 7.883 1 96.25 172 ALA A N 1
ATOM 1373 C CA . ALA A 1 172 ? 3.855 -7.945 8.992 1 96.25 172 ALA A CA 1
ATOM 1374 C C . ALA A 1 172 ? 4.109 -6.645 9.75 1 96.25 172 ALA A C 1
ATOM 1376 O O . ALA A 1 172 ? 4.105 -6.629 10.984 1 96.25 172 ALA A O 1
ATOM 1377 N N . LEU A 1 173 ? 4.305 -5.582 9.047 1 94.81 173 LEU A N 1
ATOM 1378 C CA . LEU A 1 173 ? 4.617 -4.289 9.648 1 94.81 173 LEU A CA 1
ATOM 1379 C C . LEU A 1 173 ? 3.438 -3.771 10.469 1 94.81 173 LEU A C 1
ATOM 1381 O O . LEU A 1 173 ? 3.629 -3.08 11.469 1 94.81 173 LEU A O 1
ATOM 1385 N N . SER A 1 174 ? 2.24 -4.074 10.031 1 92 174 SER A N 1
ATOM 1386 C CA . SER A 1 174 ? 1.052 -3.617 10.742 1 92 174 SER A CA 1
ATOM 1387 C C . SER A 1 174 ? 0.701 -4.555 11.891 1 92 174 SER A C 1
ATOM 1389 O O . SER A 1 174 ? -0.25 -4.309 12.633 1 92 174 SER A O 1
ATOM 1391 N N . GLY A 1 175 ? 1.388 -5.664 11.977 1 92.31 175 GLY A N 1
ATOM 1392 C CA . GLY A 1 175 ? 1.134 -6.621 13.039 1 92.31 175 GLY A CA 1
ATOM 1393 C C . GLY A 1 175 ? -0.047 -7.531 12.758 1 92.31 175 GLY A C 1
ATOM 1394 O O . GLY A 1 175 ? -0.653 -8.078 13.68 1 92.31 175 GLY A O 1
ATOM 1395 N N . SER A 1 176 ? -0.346 -7.68 11.492 1 92.69 176 SER A N 1
ATOM 1396 C CA . SER A 1 176 ? -1.556 -8.414 11.133 1 92.69 176 SER A CA 1
ATOM 1397 C C . SER A 1 176 ? -1.259 -9.891 10.906 1 92.69 176 SER A C 1
ATOM 1399 O O . SER A 1 176 ? -2.178 -10.695 10.742 1 92.69 176 SER A O 1
ATOM 1401 N N . LEU A 1 177 ? -0.003 -10.266 10.867 1 94.38 177 LEU A N 1
ATOM 1402 C CA . LEU A 1 177 ? 0.364 -11.672 10.711 1 94.38 177 LEU A CA 1
ATOM 1403 C C . LEU A 1 177 ? 0.575 -12.328 12.07 1 94.38 177 LEU A C 1
ATOM 1405 O O . LEU A 1 177 ? 1.171 -11.734 12.969 1 94.38 177 LEU A O 1
ATOM 1409 N N . PRO A 1 178 ? 0.144 -13.523 12.188 1 92.75 178 PRO A N 1
ATOM 1410 C CA . PRO A 1 178 ? 0.198 -14.188 13.492 1 92.75 178 PRO A CA 1
ATOM 1411 C C . PRO A 1 178 ? 1.614 -14.594 13.883 1 92.75 178 PRO A C 1
ATOM 1413 O O . PRO A 1 178 ? 1.923 -14.688 15.078 1 92.75 178 PRO A O 1
ATOM 1416 N N . LYS A 1 179 ? 2.484 -14.891 12.969 1 94.88 179 LYS A N 1
ATOM 1417 C CA . LYS A 1 179 ? 3.844 -15.336 13.258 1 94.88 179 LYS A CA 1
ATOM 1418 C C . LYS A 1 179 ? 4.871 -14.289 12.852 1 94.88 179 LYS A C 1
ATOM 1420 O O . LYS A 1 179 ? 4.523 -13.289 12.219 1 94.88 179 LYS A O 1
ATOM 1425 N N . ASP A 1 180 ? 6.039 -14.578 13.297 1 95 180 ASP A N 1
ATOM 1426 C CA . ASP A 1 180 ? 7.137 -13.719 12.867 1 95 180 ASP A CA 1
ATOM 1427 C C . ASP A 1 180 ? 7.34 -13.797 11.359 1 95 180 ASP A C 1
ATOM 1429 O O . ASP A 1 180 ? 7.145 -14.859 10.758 1 95 180 ASP A O 1
ATOM 1433 N N . ILE A 1 181 ? 7.785 -12.711 10.859 1 95.25 181 ILE A N 1
ATOM 1434 C CA . ILE A 1 181 ? 7.848 -12.562 9.406 1 95.25 181 ILE A CA 1
ATOM 1435 C C . ILE A 1 181 ? 8.758 -13.633 8.82 1 95.25 181 ILE A C 1
ATOM 1437 O O . ILE A 1 181 ? 8.531 -14.109 7.703 1 95.25 181 ILE A O 1
ATOM 1441 N N . ASP A 1 182 ? 9.812 -14.062 9.508 1 94.88 182 ASP A N 1
ATOM 1442 C CA . ASP A 1 182 ? 10.766 -15.047 9.023 1 94.88 182 ASP A CA 1
ATOM 1443 C C . ASP A 1 182 ? 10.086 -16.391 8.75 1 94.88 182 ASP A C 1
ATOM 1445 O O . ASP A 1 182 ? 10.508 -17.141 7.871 1 94.88 182 ASP A O 1
ATOM 1449 N N . ALA A 1 183 ? 9.031 -16.641 9.492 1 96.5 183 ALA A N 1
ATOM 1450 C CA . ALA A 1 183 ? 8.312 -17.891 9.359 1 96.5 183 ALA A CA 1
ATOM 1451 C C . ALA A 1 183 ? 7.602 -17.984 8.008 1 96.5 183 ALA A C 1
ATOM 1453 O O . ALA A 1 183 ? 7.219 -19.078 7.57 1 96.5 183 ALA A O 1
ATOM 1454 N N . TYR A 1 184 ? 7.43 -16.859 7.332 1 97.5 184 TYR A N 1
ATOM 1455 C CA . TYR A 1 184 ? 6.609 -16.812 6.125 1 97.5 184 TYR A CA 1
ATOM 1456 C C . TYR A 1 184 ? 7.484 -16.766 4.875 1 97.5 184 TYR A C 1
ATOM 1458 O O . TYR A 1 184 ? 6.988 -16.922 3.758 1 97.5 184 TYR A O 1
ATOM 1466 N N . GLN A 1 185 ? 8.773 -16.516 5.039 1 98.12 185 GLN A N 1
ATOM 1467 C CA . GLN A 1 185 ? 9.617 -16.141 3.906 1 98.12 185 GLN A CA 1
ATOM 1468 C C . GLN A 1 185 ? 9.594 -17.219 2.82 1 98.12 185 GLN A C 1
ATOM 1470 O O . GLN A 1 185 ? 9.398 -16.906 1.643 1 98.12 185 GLN A O 1
ATOM 1475 N N . SER A 1 186 ? 9.836 -18.5 3.162 1 97.81 186 SER A N 1
ATOM 1476 C CA . SER A 1 186 ? 9.883 -19.578 2.18 1 97.81 186 SER A CA 1
ATOM 1477 C C . SER A 1 186 ? 8.539 -19.734 1.479 1 97.81 186 SER A C 1
ATOM 1479 O O . SER A 1 186 ? 8.484 -19.859 0.253 1 97.81 186 SER A O 1
ATOM 1481 N N . GLN A 1 187 ? 7.465 -19.703 2.25 1 97.31 187 GLN A N 1
ATOM 1482 C CA . GLN A 1 187 ? 6.121 -19.859 1.706 1 97.31 187 GLN A CA 1
ATOM 1483 C C . GLN A 1 187 ? 5.766 -18.703 0.773 1 97.31 187 GLN A C 1
ATOM 1485 O O . GLN A 1 187 ? 5.156 -18.922 -0.278 1 97.31 187 GLN A O 1
ATOM 1490 N N . VAL A 1 188 ? 6.121 -17.516 1.123 1 98.5 188 VAL A N 1
ATOM 1491 C CA . VAL A 1 188 ? 5.824 -16.312 0.349 1 98.5 188 VAL A CA 1
ATOM 1492 C C . VAL A 1 188 ? 6.633 -16.328 -0.948 1 98.5 188 VAL A C 1
ATOM 1494 O O . VAL A 1 188 ? 6.105 -15.992 -2.016 1 98.5 188 VAL A O 1
ATOM 1497 N N . TRP A 1 189 ? 7.898 -16.703 -0.842 1 98.5 189 TRP A N 1
ATOM 1498 C CA . TRP A 1 189 ? 8.719 -16.844 -2.039 1 98.5 189 TRP A CA 1
ATOM 1499 C C . TRP A 1 189 ? 8.094 -17.828 -3.016 1 98.5 189 TRP A C 1
ATOM 1501 O O . TRP A 1 189 ? 7.965 -17.547 -4.207 1 98.5 189 TRP A O 1
ATOM 1511 N N . LEU A 1 190 ? 7.719 -19.031 -2.512 1 98 190 LEU A N 1
ATOM 1512 C CA . LEU A 1 190 ? 7.172 -20.078 -3.369 1 98 190 LEU A CA 1
ATOM 1513 C C . LEU A 1 190 ? 5.883 -19.625 -4.039 1 98 190 LEU A C 1
ATOM 1515 O O . LEU A 1 190 ? 5.668 -19.875 -5.223 1 98 190 LEU A O 1
ATOM 1519 N N . ALA A 1 191 ? 5.051 -18.906 -3.299 1 98.44 191 ALA A N 1
ATOM 1520 C CA . ALA A 1 191 ? 3.801 -18.375 -3.844 1 98.44 191 ALA A CA 1
ATOM 1521 C C . ALA A 1 191 ? 4.07 -17.375 -4.953 1 98.44 191 ALA A C 1
ATOM 1523 O O . ALA A 1 191 ? 3.518 -17.484 -6.051 1 98.44 191 ALA A O 1
ATOM 1524 N N . ALA A 1 192 ? 4.953 -16.375 -4.684 1 98.81 192 ALA A N 1
ATOM 1525 C CA . ALA A 1 192 ? 5.262 -15.344 -5.66 1 98.81 192 ALA A CA 1
ATOM 1526 C C . ALA A 1 192 ? 5.914 -15.93 -6.906 1 98.81 192 ALA A C 1
ATOM 1528 O O . ALA A 1 192 ? 5.555 -15.578 -8.031 1 98.81 192 ALA A O 1
ATOM 1529 N N . TRP A 1 193 ? 6.84 -16.844 -6.645 1 98.62 193 TRP A N 1
ATOM 1530 C CA . TRP A 1 193 ? 7.555 -17.469 -7.758 1 98.62 193 TRP A CA 1
ATOM 1531 C C . TRP A 1 193 ? 6.617 -18.312 -8.609 1 98.62 193 TRP A C 1
ATOM 1533 O O . TRP A 1 193 ? 6.703 -18.297 -9.844 1 98.62 193 TRP A O 1
ATOM 1543 N N . SER A 1 194 ? 5.707 -19.016 -8.023 1 97.62 194 SER A N 1
ATOM 1544 C CA . SER A 1 194 ? 4.805 -19.906 -8.742 1 97.62 194 SER A CA 1
ATOM 1545 C C . SER A 1 194 ? 3.957 -19.141 -9.75 1 97.62 194 SER A C 1
ATOM 1547 O O . SER A 1 194 ? 3.502 -19.703 -10.742 1 97.62 194 SER A O 1
ATOM 1549 N N . VAL A 1 195 ? 3.717 -17.875 -9.492 1 97.81 195 VAL A N 1
ATOM 1550 C CA . VAL A 1 195 ? 2.846 -17.062 -10.344 1 97.81 195 VAL A CA 1
ATOM 1551 C C . VAL A 1 195 ? 3.588 -16.672 -11.625 1 97.81 195 VAL A C 1
ATOM 1553 O O . VAL A 1 195 ? 2.977 -16.531 -12.68 1 97.81 195 VAL A O 1
ATOM 1556 N N . ILE A 1 196 ? 4.93 -16.578 -11.547 1 98.31 196 ILE A N 1
ATOM 1557 C CA . ILE A 1 196 ? 5.602 -15.977 -12.703 1 98.31 196 ILE A CA 1
ATOM 1558 C C . ILE A 1 196 ? 6.539 -17 -13.336 1 98.31 196 ILE A C 1
ATOM 1560 O O . ILE A 1 196 ? 6.98 -16.812 -14.477 1 98.31 196 ILE A O 1
ATOM 1564 N N . CYS A 1 197 ? 6.941 -18.016 -12.617 1 97.88 197 CYS A N 1
ATOM 1565 C CA . CYS A 1 197 ? 7.934 -18.953 -13.141 1 97.88 197 CYS A CA 1
ATOM 1566 C C . CYS A 1 197 ? 7.387 -19.703 -14.344 1 97.88 197 CYS A C 1
ATOM 1568 O O . CYS A 1 197 ? 6.18 -19.938 -14.445 1 97.88 197 CYS A O 1
ATOM 1570 N N . LYS A 1 198 ? 8.25 -20.047 -15.242 1 94.19 198 LYS A N 1
ATOM 1571 C CA . LYS A 1 198 ? 7.891 -20.891 -16.375 1 94.19 198 LYS A CA 1
ATOM 1572 C C . LYS A 1 198 ? 7.801 -22.359 -15.969 1 94.19 198 LYS A C 1
ATOM 1574 O O . LYS A 1 198 ? 8.711 -22.891 -15.328 1 94.19 198 LYS A O 1
ATOM 1579 N N . LYS A 1 199 ? 6.531 -22.953 -16.078 1 79.44 199 LYS A N 1
ATOM 1580 C CA . LYS A 1 199 ? 6.332 -24.359 -15.75 1 79.44 199 LYS A CA 1
ATOM 1581 C C . LYS A 1 199 ? 6.785 -25.266 -16.891 1 79.44 199 LYS A C 1
ATOM 1583 O O . LYS A 1 199 ? 6.727 -24.875 -18.062 1 79.44 199 LYS A O 1
ATOM 1588 N N . MET B 1 1 ? -44.438 18.641 9.219 1 66.44 1 MET B N 1
ATOM 1589 C CA . MET B 1 1 ? -43.906 17.344 8.812 1 66.44 1 MET B CA 1
ATOM 1590 C C . MET B 1 1 ? -43.219 17.453 7.461 1 66.44 1 MET B C 1
ATOM 1592 O O . MET B 1 1 ? -42.094 16.953 7.293 1 66.44 1 MET B O 1
ATOM 1596 N N . GLU B 1 2 ? -43.781 18.078 6.586 1 65.81 2 GLU B N 1
ATOM 1597 C CA . GLU B 1 2 ? -43.188 18.25 5.254 1 65.81 2 GLU B CA 1
ATOM 1598 C C . GLU B 1 2 ? -41.938 19.125 5.305 1 65.81 2 GLU B C 1
ATOM 1600 O O . GLU B 1 2 ? -40.938 18.812 4.66 1 65.81 2 GLU B O 1
ATOM 1605 N N . LYS B 1 3 ? -42 20.125 6.039 1 67.75 3 LYS B N 1
ATOM 1606 C CA . LYS B 1 3 ? -40.875 21.031 6.168 1 67.75 3 LYS B CA 1
ATOM 1607 C C . LYS B 1 3 ? -39.688 20.344 6.855 1 67.75 3 LYS B C 1
ATOM 1609 O O . LYS B 1 3 ? -38.531 20.578 6.492 1 67.75 3 LYS B O 1
ATOM 1614 N N . GLU B 1 4 ? -39.938 19.594 7.828 1 68.94 4 GLU B N 1
ATOM 1615 C CA . GLU B 1 4 ? -38.906 18.812 8.508 1 68.94 4 GLU B CA 1
ATOM 1616 C C . GLU B 1 4 ? -38.281 17.797 7.562 1 68.94 4 GLU B C 1
ATOM 1618 O O . GLU B 1 4 ? -37.062 17.578 7.605 1 68.94 4 GLU B O 1
ATOM 1623 N N . ILE B 1 5 ? -39.125 17.203 6.797 1 66.94 5 ILE B N 1
ATOM 1624 C CA . ILE B 1 5 ? -38.625 16.25 5.805 1 66.94 5 ILE B CA 1
ATOM 1625 C C . ILE B 1 5 ? -37.75 16.984 4.781 1 66.94 5 ILE B C 1
ATOM 1627 O O . ILE B 1 5 ? -36.719 16.469 4.395 1 66.94 5 ILE B O 1
ATOM 1631 N N . GLU B 1 6 ? -38.156 18.125 4.309 1 66.56 6 GLU B N 1
ATOM 1632 C CA . GLU B 1 6 ? -37.406 18.922 3.346 1 66.56 6 GLU B CA 1
ATOM 1633 C C . GLU B 1 6 ? -36.094 19.391 3.934 1 66.56 6 GLU B C 1
ATOM 1635 O O . GLU B 1 6 ? -35.062 19.359 3.258 1 66.56 6 GLU B O 1
ATOM 1640 N N . ASN B 1 7 ? -36.125 19.797 5.164 1 64.81 7 ASN B N 1
ATOM 1641 C CA . ASN B 1 7 ? -34.906 20.234 5.852 1 64.81 7 ASN B CA 1
ATOM 1642 C C . ASN B 1 7 ? -33.938 19.078 6.031 1 64.81 7 ASN B C 1
ATOM 1644 O O . ASN B 1 7 ? -32.719 19.266 5.898 1 64.81 7 ASN B O 1
ATOM 1648 N N . ASN B 1 8 ? -34.5 17.969 6.344 1 65.12 8 ASN B N 1
ATOM 1649 C CA . ASN B 1 8 ? -33.656 16.781 6.492 1 65.12 8 ASN B CA 1
ATOM 1650 C C . ASN B 1 8 ? -33.031 16.359 5.156 1 65.12 8 ASN B C 1
ATOM 1652 O O . ASN B 1 8 ? -31.891 15.938 5.102 1 65.12 8 ASN B O 1
ATOM 1656 N N . LYS B 1 9 ? -33.844 16.422 4.137 1 68.69 9 LYS B N 1
ATOM 1657 C CA . LYS B 1 9 ? -33.375 16.078 2.803 1 68.69 9 LYS B CA 1
ATOM 1658 C C . LYS B 1 9 ? -32.281 17.062 2.354 1 68.69 9 LYS B C 1
ATOM 1660 O O . LYS B 1 9 ? -31.281 16.656 1.773 1 68.69 9 LYS B O 1
ATOM 1665 N N . ASN B 1 10 ? -32.5 18.297 2.59 1 68.81 10 ASN B N 1
ATOM 1666 C CA . ASN B 1 10 ? -31.516 19.312 2.23 1 68.81 10 ASN B CA 1
ATOM 1667 C C . ASN B 1 10 ? -30.203 19.125 2.99 1 68.81 10 ASN B C 1
ATOM 1669 O O . ASN B 1 10 ? -29.125 19.312 2.428 1 68.81 10 ASN B O 1
ATOM 1673 N N . LYS B 1 11 ? -30.469 18.75 4.227 1 71.12 11 LYS B N 1
ATOM 1674 C CA . LYS B 1 11 ? -29.281 18.516 5.051 1 71.12 11 LYS B CA 1
ATOM 1675 C C . LYS B 1 11 ? -28.5 17.312 4.555 1 71.12 11 LYS B C 1
ATOM 1677 O O . LYS B 1 11 ? -27.266 17.328 4.52 1 71.12 11 LYS B O 1
ATOM 1682 N N . LEU B 1 12 ? -29.281 16.375 4.242 1 73.25 12 LEU B N 1
ATOM 1683 C CA . LEU B 1 12 ? -28.641 15.164 3.736 1 73.25 12 LEU B CA 1
ATOM 1684 C C . LEU B 1 12 ? -27.922 15.438 2.42 1 73.25 12 LEU B C 1
ATOM 1686 O O . LEU B 1 12 ? -26.812 14.945 2.205 1 73.25 12 LEU B O 1
ATOM 1690 N N . ASP B 1 13 ? -28.578 16.234 1.645 1 79.56 13 ASP B N 1
ATOM 1691 C CA . ASP B 1 13 ? -27.969 16.594 0.366 1 79.56 13 ASP B CA 1
ATOM 1692 C C . ASP B 1 13 ? -26.688 17.391 0.574 1 79.56 13 ASP B C 1
ATOM 1694 O O . ASP B 1 13 ? -25.688 17.156 -0.111 1 79.56 13 ASP B O 1
ATOM 1698 N N . THR B 1 14 ? -26.734 18.172 1.591 1 84.44 14 THR B N 1
ATOM 1699 C CA . THR B 1 14 ? -25.562 19 1.887 1 84.44 14 THR B CA 1
ATOM 1700 C C . THR B 1 14 ? -24.422 18.141 2.439 1 84.44 14 THR B C 1
ATOM 1702 O O . THR B 1 14 ? -23.266 18.312 2.055 1 84.44 14 THR B O 1
ATOM 1705 N N . GLN B 1 15 ? -24.812 17.234 3.277 1 90.38 15 GLN B N 1
ATOM 1706 C CA . GLN B 1 15 ? -23.797 16.359 3.848 1 90.38 15 GLN B CA 1
ATOM 1707 C C . GLN B 1 15 ? -23.125 15.516 2.762 1 90.38 15 GLN B C 1
ATOM 1709 O O . GLN B 1 15 ? -21.906 15.352 2.766 1 90.38 15 GLN B O 1
ATOM 1714 N N . ASP B 1 16 ? -23.938 15.078 1.871 1 93 16 ASP B N 1
ATOM 1715 C CA . ASP B 1 16 ? -23.406 14.266 0.777 1 93 16 ASP B CA 1
ATOM 1716 C C . ASP B 1 16 ? -22.469 15.086 -0.11 1 93 16 ASP B C 1
ATOM 1718 O O . ASP B 1 16 ? -21.438 14.586 -0.558 1 93 16 ASP B O 1
ATOM 1722 N N . GLU B 1 17 ? -22.859 16.281 -0.337 1 93.44 17 GLU B N 1
ATOM 1723 C CA . GLU B 1 17 ? -22.031 17.172 -1.144 1 93.44 17 GLU B CA 1
ATOM 1724 C C . GLU B 1 17 ? -20.688 17.422 -0.466 1 93.44 17 GLU B C 1
ATOM 1726 O O . GLU B 1 17 ? -19.641 17.469 -1.131 1 93.44 17 GLU B O 1
ATOM 1731 N N . ILE B 1 18 ? -20.75 17.547 0.781 1 94.56 18 ILE B N 1
ATOM 1732 C CA . ILE B 1 18 ? -19.547 17.781 1.561 1 94.56 18 ILE B CA 1
ATOM 1733 C C . ILE B 1 18 ? -18.625 16.562 1.492 1 94.56 18 ILE B C 1
ATOM 1735 O O . ILE B 1 18 ? -17.422 16.688 1.248 1 94.56 18 ILE B O 1
ATOM 1739 N N . LEU B 1 19 ? -19.219 15.445 1.692 1 96.69 19 LEU B N 1
ATOM 1740 C CA . LEU B 1 19 ? -18.438 14.203 1.682 1 96.69 19 LEU B CA 1
ATOM 1741 C C . LEU B 1 19 ? -17.812 13.969 0.31 1 96.69 19 LEU B C 1
ATOM 1743 O O . LEU B 1 19 ? -16.656 13.555 0.21 1 96.69 19 LEU B O 1
ATOM 1747 N N . LEU B 1 20 ? -18.594 14.25 -0.732 1 96.75 20 LEU B N 1
ATOM 1748 C CA . LEU B 1 20 ? -18.094 14.078 -2.088 1 96.75 20 LEU B CA 1
ATOM 1749 C C . LEU B 1 20 ? -16.938 15.039 -2.371 1 96.75 20 LEU B C 1
ATOM 1751 O O . LEU B 1 20 ? -15.938 14.656 -2.979 1 96.75 20 LEU B O 1
ATOM 1755 N N . ALA B 1 21 ? -17.078 16.25 -1.964 1 96.56 21 ALA B N 1
ATOM 1756 C CA . ALA B 1 21 ? -16.016 17.25 -2.121 1 96.56 21 ALA B CA 1
ATOM 1757 C C . ALA B 1 21 ? -14.766 16.844 -1.349 1 96.56 21 ALA B C 1
ATOM 1759 O O . ALA B 1 21 ? -13.648 16.938 -1.867 1 96.56 21 ALA B O 1
ATOM 1760 N N . ALA B 1 22 ? -14.961 16.391 -0.13 1 97.38 22 ALA B N 1
ATOM 1761 C CA . ALA B 1 22 ? -13.852 15.953 0.71 1 97.38 22 ALA B CA 1
ATOM 1762 C C . ALA B 1 22 ? -13.117 14.773 0.087 1 97.38 22 ALA B C 1
ATOM 1764 O O . ALA B 1 22 ? -11.883 14.742 0.046 1 97.38 22 ALA B O 1
ATOM 1765 N N . LEU B 1 23 ? -13.914 13.812 -0.4 1 98 23 LEU B N 1
ATOM 1766 C CA . LEU B 1 23 ? -13.328 12.641 -1.039 1 98 23 LEU B CA 1
ATOM 1767 C C . LEU B 1 23 ? -12.406 13.047 -2.186 1 98 23 LEU B C 1
ATOM 1769 O O . LEU B 1 23 ? -11.266 12.586 -2.268 1 98 23 LEU B O 1
ATOM 1773 N N . LYS B 1 24 ? -12.891 13.883 -3.018 1 97.69 24 LYS B N 1
ATOM 1774 C CA . LYS B 1 24 ? -12.117 14.336 -4.172 1 97.69 24 LYS B CA 1
ATOM 1775 C C . LYS B 1 24 ? -10.836 15.031 -3.734 1 97.69 24 LYS B C 1
ATOM 1777 O O . LYS B 1 24 ? -9.75 14.727 -4.246 1 97.69 24 LYS B O 1
ATOM 1782 N N . LEU B 1 25 ? -10.945 15.891 -2.809 1 97.31 25 LEU B N 1
ATOM 1783 C CA . LEU B 1 25 ? -9.805 16.672 -2.352 1 97.31 25 LEU B CA 1
ATOM 1784 C C . LEU B 1 25 ? -8.797 15.797 -1.615 1 97.31 25 LEU B C 1
ATOM 1786 O O . LEU B 1 25 ? -7.59 15.914 -1.821 1 97.31 25 LEU B O 1
ATOM 1790 N N . PHE B 1 26 ? -9.289 14.906 -0.715 1 97.19 26 PHE B N 1
ATOM 1791 C CA . PHE B 1 26 ? -8.406 13.984 -0.007 1 97.19 26 PHE B CA 1
ATOM 1792 C C . PHE B 1 26 ? -7.656 13.094 -0.987 1 97.19 26 PHE B C 1
ATOM 1794 O O . PHE B 1 26 ? -6.465 12.828 -0.804 1 97.19 26 PHE B O 1
ATOM 1801 N N . ALA B 1 27 ? -8.344 12.664 -1.982 1 95.12 27 ALA B N 1
ATOM 1802 C CA . ALA B 1 27 ? -7.734 11.781 -2.977 1 95.12 27 ALA B CA 1
ATOM 1803 C C . ALA B 1 27 ? -6.695 12.531 -3.807 1 95.12 27 ALA B C 1
ATOM 1805 O O . ALA B 1 27 ? -5.641 11.977 -4.137 1 95.12 27 ALA B O 1
ATOM 1806 N N . GLU B 1 28 ? -6.922 13.766 -4.125 1 92.25 28 GLU B N 1
ATOM 1807 C CA . GLU B 1 28 ? -6.074 14.539 -5.031 1 92.25 28 GLU B CA 1
ATOM 1808 C C . GLU B 1 28 ? -4.895 15.164 -4.293 1 92.25 28 GLU B C 1
ATOM 1810 O O . GLU B 1 28 ? -3.758 15.102 -4.766 1 92.25 28 GLU B O 1
ATOM 1815 N N . LYS B 1 29 ? -5.164 15.648 -3.033 1 92.06 29 LYS B N 1
ATOM 1816 C CA . LYS B 1 29 ? -4.164 16.469 -2.361 1 92.06 29 LYS B CA 1
ATOM 1817 C C . LYS B 1 29 ? -3.658 15.797 -1.09 1 92.06 29 LYS B C 1
ATOM 1819 O O . LYS B 1 29 ? -2.627 16.188 -0.54 1 92.06 29 LYS B O 1
ATOM 1824 N N . GLY B 1 30 ? -4.379 14.852 -0.701 1 93.88 30 GLY B N 1
ATOM 1825 C CA . GLY B 1 30 ? -4.105 14.289 0.612 1 93.88 30 GLY B CA 1
ATOM 1826 C C . GLY B 1 30 ? -4.879 14.969 1.727 1 93.88 30 GLY B C 1
ATOM 1827 O O . GLY B 1 30 ? -5.281 16.125 1.593 1 93.88 30 GLY B O 1
ATOM 1828 N N . TYR B 1 31 ? -5.043 14.312 2.828 1 96.38 31 TYR B N 1
ATOM 1829 C CA . TYR B 1 31 ? -5.805 14.805 3.971 1 96.38 31 TYR B CA 1
ATOM 1830 C C . TYR B 1 31 ? -5.141 16.031 4.586 1 96.38 31 TYR B C 1
ATOM 1832 O O . TYR B 1 31 ? -5.793 17.047 4.805 1 96.38 31 TYR B O 1
ATOM 1840 N N . PHE B 1 32 ? -3.906 15.977 4.766 1 93.94 32 PHE B N 1
ATOM 1841 C CA . PHE B 1 32 ? -3.193 17 5.516 1 93.94 32 PHE B CA 1
ATOM 1842 C C . PHE B 1 32 ? -3.021 18.266 4.672 1 93.94 32 PHE B C 1
ATOM 1844 O O . PHE B 1 32 ? -2.871 19.359 5.211 1 93.94 32 PHE B O 1
ATOM 1851 N N . ASN B 1 33 ? -3.168 18.109 3.383 1 94.62 33 ASN B N 1
ATOM 1852 C CA . ASN B 1 33 ? -3.02 19.25 2.488 1 94.62 33 ASN B CA 1
ATOM 1853 C C . ASN B 1 33 ? -4.371 19.828 2.088 1 94.62 33 ASN B C 1
ATOM 1855 O O . ASN B 1 33 ? -4.457 20.641 1.16 1 94.62 33 ASN B O 1
ATOM 1859 N N . THR B 1 34 ? -5.391 19.375 2.678 1 96.5 34 THR B N 1
ATOM 1860 C CA . THR B 1 34 ? -6.75 19.859 2.434 1 96.5 34 THR B CA 1
ATOM 1861 C C . THR B 1 34 ? -7.285 20.594 3.65 1 96.5 34 THR B C 1
ATOM 1863 O O . THR B 1 34 ? -7.145 20.141 4.781 1 96.5 34 THR B O 1
ATOM 1866 N N . SER B 1 35 ? -7.887 21.797 3.465 1 94.5 35 SER B N 1
ATOM 1867 C CA . SER B 1 35 ? -8.469 22.562 4.559 1 94.5 35 SER B CA 1
ATOM 1868 C C . SER B 1 35 ? -9.992 22.5 4.527 1 94.5 35 SER B C 1
ATOM 1870 O O . SER B 1 35 ? -10.578 22.062 3.535 1 94.5 35 SER B O 1
ATOM 1872 N N . LEU B 1 36 ? -10.539 22.891 5.625 1 94.06 36 LEU B N 1
ATOM 1873 C CA . LEU B 1 36 ? -11.992 23.016 5.66 1 94.06 36 LEU B CA 1
ATOM 1874 C C . LEU B 1 36 ? -12.484 24.047 4.637 1 94.06 36 LEU B C 1
ATOM 1876 O O . LEU B 1 36 ? -13.547 23.875 4.039 1 94.06 36 LEU B O 1
ATOM 1880 N N . GLY B 1 37 ? -11.695 25.094 4.492 1 94 37 GLY B N 1
ATOM 1881 C CA . GLY B 1 37 ? -12.016 26.078 3.473 1 94 37 GLY B CA 1
ATOM 1882 C C . GLY B 1 37 ? -12.031 25.5 2.07 1 94 37 GLY B C 1
ATOM 1883 O O . GLY B 1 37 ? -12.93 25.797 1.281 1 94 37 GLY B O 1
ATOM 1884 N N . ASP B 1 38 ? -11.016 24.688 1.729 1 95.44 38 ASP B N 1
ATOM 1885 C CA . ASP B 1 38 ? -10.977 24 0.44 1 95.44 38 ASP B CA 1
ATOM 1886 C C . ASP B 1 38 ? -12.25 23.188 0.208 1 95.44 38 ASP B C 1
ATOM 1888 O O . ASP B 1 38 ? -12.828 23.234 -0.879 1 95.44 38 ASP B O 1
ATOM 1892 N N . ILE B 1 39 ? -12.688 22.422 1.238 1 96.12 39 ILE B N 1
ATOM 1893 C CA . ILE B 1 39 ? -13.844 21.547 1.142 1 96.12 39 ILE B CA 1
ATOM 1894 C C . ILE B 1 39 ? -15.109 22.375 0.943 1 96.12 39 ILE B C 1
ATOM 1896 O O . ILE B 1 39 ? -15.945 22.047 0.094 1 96.12 39 ILE B O 1
ATOM 1900 N N . ALA B 1 40 ? -15.227 23.422 1.74 1 94 40 ALA B N 1
ATOM 1901 C CA . ALA B 1 40 ? -16.391 24.312 1.625 1 94 40 ALA B CA 1
ATOM 1902 C C . ALA B 1 40 ? -16.5 24.875 0.215 1 94 40 ALA B C 1
ATOM 1904 O O . ALA B 1 40 ? -17.578 24.859 -0.379 1 94 40 ALA B O 1
ATOM 1905 N N . GLU B 1 41 ? -15.422 25.344 -0.253 1 94.06 41 GLU B N 1
ATOM 1906 C CA . GLU B 1 41 ? -15.391 25.922 -1.595 1 94.06 41 GLU B CA 1
ATOM 1907 C C . GLU B 1 41 ? -15.789 24.891 -2.646 1 94.06 41 GLU B C 1
ATOM 1909 O O . GLU B 1 41 ? -16.609 25.172 -3.525 1 94.06 41 GLU B O 1
ATOM 1914 N N . ALA B 1 42 ? -15.25 23.75 -2.592 1 94.12 42 ALA B N 1
ATOM 1915 C CA . ALA B 1 42 ? -15.508 22.688 -3.564 1 94.12 42 ALA B CA 1
ATOM 1916 C C . ALA B 1 42 ? -16.953 22.219 -3.486 1 94.12 42 ALA B C 1
ATOM 1918 O O . ALA B 1 42 ? -17.547 21.812 -4.496 1 94.12 42 ALA B O 1
ATOM 1919 N N . ALA B 1 43 ? -17.516 22.234 -2.264 1 93.69 43 ALA B N 1
ATOM 1920 C CA . ALA B 1 43 ? -18.875 21.766 -2.047 1 93.69 43 ALA B CA 1
ATOM 1921 C C . ALA B 1 43 ? -19.891 22.859 -2.396 1 93.69 43 ALA B C 1
ATOM 1923 O O . ALA B 1 43 ? -21.094 22.609 -2.393 1 93.69 43 ALA B O 1
ATOM 1924 N N . GLY B 1 44 ? -19.359 24 -2.65 1 91 44 GLY B N 1
ATOM 1925 C CA . GLY B 1 44 ? -20.25 25.109 -2.99 1 91 44 GLY B CA 1
ATOM 1926 C C . GLY B 1 44 ? -20.938 25.719 -1.781 1 91 44 GLY B C 1
ATOM 1927 O O . GLY B 1 44 ? -22.078 26.188 -1.878 1 91 44 GLY B O 1
ATOM 1928 N N . ILE B 1 45 ? -20.344 25.516 -0.748 1 85.38 45 ILE B N 1
ATOM 1929 C CA . ILE B 1 45 ? -20.875 26.094 0.48 1 85.38 45 ILE B CA 1
ATOM 1930 C C . ILE B 1 45 ? -20.281 27.484 0.702 1 85.38 45 ILE B C 1
ATOM 1932 O O . ILE B 1 45 ? -19.078 27.672 0.561 1 85.38 45 ILE B O 1
ATOM 1936 N N . LYS B 1 46 ? -21.141 28.344 0.874 1 74.38 46 LYS B N 1
ATOM 1937 C CA . LYS B 1 46 ? -20.766 29.75 0.925 1 74.38 46 LYS B CA 1
ATOM 1938 C C . LYS B 1 46 ? -19.859 30.031 2.123 1 74.38 46 LYS B C 1
ATOM 1940 O O . LYS B 1 46 ? -18.953 30.844 2.037 1 74.38 46 LYS B O 1
ATOM 1945 N N . THR B 1 47 ? -20.188 29.375 3.305 1 71.44 47 THR B N 1
ATOM 1946 C CA . THR B 1 47 ? -19.359 29.672 4.473 1 71.44 47 THR B CA 1
ATOM 1947 C C . THR B 1 47 ? -18.922 28.375 5.164 1 71.44 47 THR B C 1
ATOM 1949 O O . THR B 1 47 ? -19.609 27.359 5.07 1 71.44 47 THR B O 1
ATOM 1952 N N . THR B 1 48 ? -17.766 28.484 5.789 1 75.5 48 THR B N 1
ATOM 1953 C CA . THR B 1 48 ? -17.281 27.375 6.605 1 75.5 48 THR B CA 1
ATOM 1954 C C . THR B 1 48 ? -18.281 27.062 7.723 1 75.5 48 THR B C 1
ATOM 1956 O O . THR B 1 48 ? -18.297 25.938 8.234 1 75.5 48 THR B O 1
ATOM 1959 N N . SER B 1 49 ? -19.062 28.047 7.961 1 75.81 49 SER B N 1
ATOM 1960 C CA . SER B 1 49 ? -20.062 27.844 9 1 75.81 49 SER B CA 1
ATOM 1961 C C . SER B 1 49 ? -21.062 26.75 8.594 1 75.81 49 SER B C 1
ATOM 1963 O O .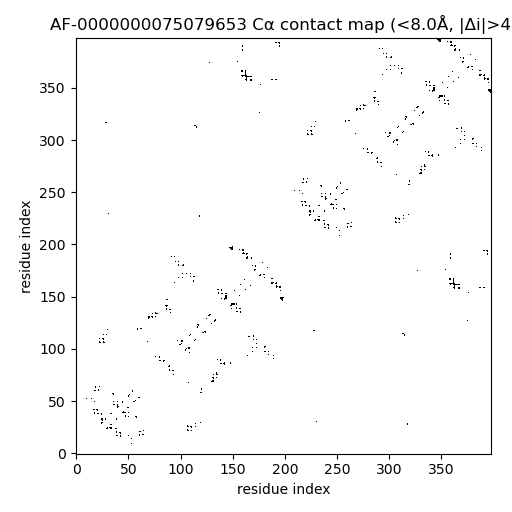 SER B 1 49 ? -21.469 25.938 9.43 1 75.81 49 SER B O 1
ATOM 1965 N N . GLY B 1 50 ? -21.391 26.766 7.422 1 78.75 50 GLY B N 1
ATOM 1966 C CA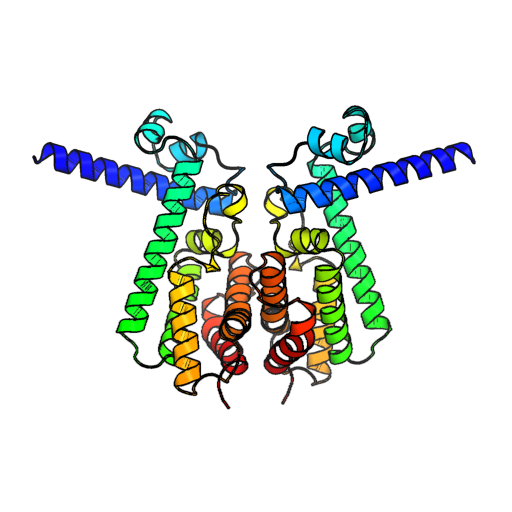 . GLY B 1 50 ? -22.281 25.734 6.922 1 78.75 50 GLY B CA 1
ATOM 1967 C C . GLY B 1 50 ? -21.719 24.328 7.043 1 78.75 50 GLY B C 1
ATOM 1968 O O . GLY B 1 50 ? -22.438 23.375 7.312 1 78.75 50 GLY B O 1
ATOM 1969 N N . LEU B 1 51 ? -20.422 24.234 6.898 1 83.44 51 LEU B N 1
ATOM 1970 C CA . LEU B 1 51 ? -19.734 22.953 7.062 1 83.44 51 LEU B CA 1
ATOM 1971 C C . LEU B 1 51 ? -19.797 22.484 8.508 1 83.44 51 LEU B C 1
ATOM 1973 O O . LEU B 1 51 ? -20.016 21.297 8.773 1 83.44 51 LEU B O 1
ATOM 1977 N N . TYR B 1 52 ? -19.75 23.469 9.297 1 83.31 52 TYR B N 1
ATOM 1978 C CA . TYR B 1 52 ? -19.703 23.172 10.719 1 83.31 52 TYR B CA 1
ATOM 1979 C C . TYR B 1 52 ? -21.078 22.734 11.227 1 83.31 52 TYR B C 1
ATOM 1981 O O . TYR B 1 52 ? -21.188 22.078 12.258 1 83.31 52 TYR B O 1
ATOM 1989 N N . GLN B 1 53 ? -22.047 23.156 10.508 1 85.25 53 GLN B N 1
ATOM 1990 C CA . GLN B 1 53 ? -23.391 22.703 10.859 1 85.25 53 GLN B CA 1
ATOM 1991 C C . GLN B 1 53 ? -23.547 21.203 10.641 1 85.25 53 GLN B C 1
ATOM 1993 O O . GLN B 1 53 ? -24.328 20.547 11.328 1 85.25 53 GLN B O 1
ATOM 1998 N N . CYS B 1 54 ? -22.734 20.766 9.805 1 88.44 54 CYS B N 1
ATOM 1999 C CA . CYS B 1 54 ? -22.828 19.344 9.469 1 88.44 54 CYS B CA 1
ATOM 2000 C C . CYS B 1 54 ? -21.719 18.547 10.164 1 88.44 54 CYS B C 1
ATOM 2002 O O . CYS B 1 54 ? -21.953 17.438 10.625 1 88.44 54 CYS B O 1
ATOM 2004 N N . PHE B 1 55 ? -20.516 19.125 10.211 1 92.81 55 PHE B N 1
ATOM 2005 C CA . PHE B 1 55 ? -19.344 18.453 10.781 1 92.81 55 PHE B CA 1
ATOM 2006 C C . PHE B 1 55 ? -18.547 19.422 11.648 1 92.81 55 PHE B C 1
ATOM 2008 O O . PHE B 1 55 ? -18.234 20.547 11.227 1 92.81 55 PHE B O 1
ATOM 2015 N N . LYS B 1 56 ? -18.172 18.938 12.695 1 90.94 56 LYS B N 1
ATOM 2016 C CA . LYS B 1 56 ? -17.469 19.75 13.68 1 90.94 56 LYS B CA 1
ATOM 2017 C C . LYS B 1 56 ? -16.078 20.125 13.18 1 90.94 56 LYS B C 1
ATOM 2019 O O . LYS B 1 56 ? -15.578 21.219 13.477 1 90.94 56 LYS B O 1
ATOM 2024 N N . ASN B 1 57 ? -15.461 19.234 12.516 1 93 57 ASN B N 1
ATOM 2025 C CA . ASN B 1 57 ? -14.094 19.438 12.039 1 93 57 ASN B CA 1
ATOM 2026 C C . ASN B 1 57 ? -13.766 18.516 10.875 1 93 57 ASN B C 1
ATOM 2028 O O . ASN B 1 57 ? -14.594 17.688 10.477 1 93 57 ASN B O 1
ATOM 2032 N N . LYS B 1 58 ? -12.672 18.688 10.367 1 94.62 58 LYS B N 1
ATOM 2033 C CA . LYS B 1 58 ? -12.219 17.906 9.211 1 94.62 58 LYS B CA 1
ATOM 2034 C C . LYS B 1 58 ? -12.141 16.422 9.539 1 94.62 58 LYS B C 1
ATOM 2036 O O . LYS B 1 58 ? -12.461 15.578 8.695 1 94.62 58 LYS B O 1
ATOM 2041 N N . GLN B 1 59 ? -11.727 16.062 10.719 1 95.88 59 GLN B N 1
ATOM 2042 C CA . GLN B 1 59 ? -11.617 14.672 11.141 1 95.88 59 GLN B CA 1
ATOM 2043 C C . GLN B 1 59 ? -12.984 13.992 11.125 1 95.88 59 GLN B C 1
ATOM 2045 O O . GLN B 1 59 ? -13.094 12.828 10.727 1 95.88 59 GLN B O 1
ATOM 2050 N N . ALA B 1 60 ? -13.914 14.688 11.516 1 96.19 60 ALA B N 1
ATOM 2051 C CA . ALA B 1 60 ? -15.273 14.148 11.5 1 96.19 60 ALA B CA 1
ATOM 2052 C C . ALA B 1 60 ? -15.727 13.859 10.07 1 96.19 60 ALA B C 1
ATOM 2054 O O . ALA B 1 60 ? -16.438 12.875 9.828 1 96.19 60 ALA B O 1
ATOM 2055 N N . ILE B 1 61 ? -15.367 14.742 9.172 1 96.62 61 ILE B N 1
ATOM 2056 C CA . ILE B 1 61 ? -15.68 14.531 7.758 1 96.62 61 ILE B CA 1
ATOM 2057 C C . ILE B 1 61 ? -15 13.258 7.266 1 96.62 61 ILE B C 1
ATOM 2059 O O . ILE B 1 61 ? -15.633 12.414 6.629 1 96.62 61 ILE B O 1
ATOM 2063 N N . ALA B 1 62 ? -13.719 13.117 7.59 1 97.12 62 ALA B N 1
ATOM 2064 C CA . ALA B 1 62 ? -12.945 11.945 7.18 1 97.12 62 ALA B CA 1
ATOM 2065 C C . ALA B 1 62 ? -13.531 10.664 7.77 1 97.12 62 ALA B C 1
ATOM 2067 O O . ALA B 1 62 ? -13.602 9.641 7.09 1 97.12 62 ALA B O 1
ATOM 2068 N N . GLU B 1 63 ? -13.93 10.742 9.031 1 96.5 63 GLU B N 1
ATOM 2069 C CA . GLU B 1 63 ? -14.531 9.586 9.695 1 96.5 63 GLU B CA 1
ATOM 2070 C C . GLU B 1 63 ? -15.812 9.156 8.992 1 96.5 63 GLU B C 1
ATOM 2072 O O . GLU B 1 63 ? -16.016 7.961 8.75 1 96.5 63 GLU B O 1
ATOM 2077 N N . ALA B 1 64 ? -16.609 10.125 8.711 1 96.38 64 ALA B N 1
ATOM 2078 C CA . ALA B 1 64 ? -17.875 9.836 8.031 1 96.38 64 ALA B CA 1
ATOM 2079 C C . ALA B 1 64 ? -17.625 9.266 6.641 1 96.38 64 ALA B C 1
ATOM 2081 O O . ALA B 1 64 ? -18.312 8.328 6.219 1 96.38 64 ALA B O 1
ATOM 2082 N N . LEU B 1 65 ? -16.703 9.852 5.961 1 96.69 65 LEU B N 1
ATOM 2083 C CA . LEU B 1 65 ? -16.344 9.383 4.629 1 96.69 65 LEU B CA 1
ATOM 2084 C C . LEU B 1 65 ? -15.852 7.938 4.676 1 96.69 65 LEU B C 1
ATOM 2086 O O . LEU B 1 65 ? -16.297 7.102 3.887 1 96.69 65 LEU B O 1
ATOM 2090 N N . TYR B 1 66 ? -14.961 7.645 5.59 1 96.75 66 TYR B N 1
ATOM 2091 C CA . TYR B 1 66 ? -14.414 6.301 5.762 1 96.75 66 TYR B CA 1
ATOM 2092 C C . TYR B 1 66 ? -15.523 5.301 6.062 1 96.75 66 TYR B C 1
ATOM 2094 O O . TYR B 1 66 ? -15.594 4.234 5.441 1 96.75 66 TYR B O 1
ATOM 2102 N N . ALA B 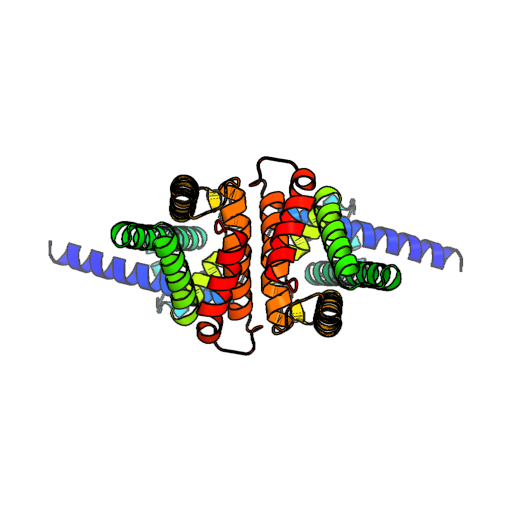1 67 ? -16.344 5.668 6.996 1 96.5 67 ALA B N 1
ATOM 2103 C CA . ALA B 1 67 ? -17.453 4.797 7.379 1 96.5 67 ALA B CA 1
ATOM 2104 C C . ALA B 1 67 ? -18.359 4.508 6.188 1 96.5 67 ALA B C 1
ATOM 2106 O O . ALA B 1 67 ? -18.781 3.367 5.98 1 96.5 67 ALA B O 1
ATOM 2107 N N . ASN B 1 68 ? -18.672 5.508 5.422 1 96.75 68 ASN B N 1
ATOM 2108 C CA . ASN B 1 68 ? -19.531 5.359 4.25 1 96.75 68 ASN B CA 1
ATOM 2109 C C . ASN B 1 68 ? -18.922 4.406 3.229 1 96.75 68 ASN B C 1
ATOM 2111 O O . ASN B 1 68 ? -19.609 3.557 2.672 1 96.75 68 ASN B O 1
ATOM 2115 N N . ILE B 1 69 ? -17.672 4.555 2.979 1 96.88 69 ILE B N 1
ATOM 2116 C CA . ILE B 1 69 ? -16.984 3.732 1.992 1 96.88 69 ILE B CA 1
ATOM 2117 C C . ILE B 1 69 ? -16.953 2.277 2.459 1 96.88 69 ILE B C 1
ATOM 2119 O O . ILE B 1 69 ? -17.266 1.367 1.69 1 96.88 69 ILE B O 1
ATOM 2123 N N . ILE B 1 70 ? -16.625 2.07 3.719 1 97.38 70 ILE B N 1
ATOM 2124 C CA . ILE B 1 70 ? -16.531 0.726 4.281 1 97.38 70 ILE B CA 1
ATOM 2125 C C . ILE B 1 70 ? -17.922 0.068 4.258 1 97.38 70 ILE B C 1
ATOM 2127 O O . ILE B 1 70 ? -18.047 -1.096 3.873 1 97.38 70 ILE B O 1
ATOM 2131 N N . ASP B 1 71 ? -18.891 0.824 4.645 1 97.69 71 ASP B N 1
ATOM 2132 C CA . ASP B 1 71 ? -20.25 0.303 4.664 1 97.69 71 ASP B CA 1
ATOM 2133 C C . ASP B 1 71 ? -20.719 -0.068 3.256 1 97.69 71 ASP B C 1
ATOM 2135 O O . ASP B 1 71 ? -21.328 -1.119 3.057 1 97.69 71 ASP B O 1
ATOM 2139 N N . SER B 1 72 ? -20.484 0.792 2.342 1 97.81 72 SER B N 1
ATOM 2140 C CA . SER B 1 72 ? -20.859 0.537 0.958 1 97.81 72 SER B CA 1
ATOM 2141 C C . SER B 1 72 ? -20.172 -0.71 0.412 1 97.81 72 SER B C 1
ATOM 2143 O O . SER B 1 72 ? -20.812 -1.537 -0.246 1 97.81 72 SER B O 1
ATOM 2145 N N . LEU B 1 73 ? -18.922 -0.861 0.68 1 98.12 73 LEU B N 1
ATOM 2146 C CA . LEU B 1 73 ? -18.188 -2.041 0.245 1 98.12 73 LEU B CA 1
ATOM 2147 C C . LEU B 1 73 ? -18.734 -3.303 0.897 1 98.12 73 LEU B C 1
ATOM 2149 O O . LEU B 1 73 ? -18.891 -4.332 0.237 1 98.12 73 LEU B O 1
ATOM 2153 N N . SER B 1 74 ? -19.031 -3.17 2.186 1 98.44 74 SER B N 1
ATOM 2154 C CA . SER B 1 74 ? -19.594 -4.293 2.928 1 98.44 74 SER B CA 1
ATOM 2155 C C . SER B 1 74 ? -20.906 -4.758 2.314 1 98.44 74 SER B C 1
ATOM 2157 O O . SER B 1 74 ? -21.125 -5.961 2.143 1 98.44 74 SER B O 1
ATOM 2159 N N . ILE B 1 75 ? -21.703 -3.846 1.966 1 98.56 75 ILE B N 1
ATOM 2160 C CA . ILE B 1 75 ? -23 -4.141 1.374 1 98.56 75 ILE B CA 1
ATOM 2161 C C . ILE B 1 75 ? -22.812 -4.801 0.011 1 98.56 75 ILE B C 1
ATOM 2163 O O . ILE B 1 75 ? -23.484 -5.789 -0.308 1 98.56 75 ILE B O 1
ATOM 2167 N N . SER B 1 76 ? -21.906 -4.266 -0.778 1 98.56 76 SER B N 1
ATOM 2168 C CA . SER B 1 76 ? -21.625 -4.828 -2.096 1 98.56 76 SER B CA 1
ATOM 2169 C C . SER B 1 76 ? -21.156 -6.273 -1.989 1 98.56 76 SER B C 1
ATOM 2171 O O . SER B 1 76 ? -21.562 -7.125 -2.777 1 98.56 76 SER B O 1
ATOM 2173 N N . ILE B 1 77 ? -20.359 -6.574 -1.02 1 98.56 77 ILE B N 1
ATOM 2174 C CA . ILE B 1 77 ? -19.828 -7.922 -0.852 1 98.56 77 ILE B CA 1
ATOM 2175 C C . ILE B 1 77 ? -20.938 -8.859 -0.394 1 98.56 77 ILE B C 1
ATOM 2177 O O . ILE B 1 77 ? -21.016 -10.008 -0.837 1 98.56 77 ILE B O 1
ATOM 2181 N N . ASP B 1 78 ? -21.812 -8.336 0.47 1 98.44 78 ASP B N 1
ATOM 2182 C CA . ASP B 1 78 ? -22.969 -9.133 0.865 1 98.44 78 ASP B CA 1
ATOM 2183 C C . ASP B 1 78 ? -23.812 -9.508 -0.349 1 98.44 78 ASP B C 1
ATOM 2185 O O . ASP B 1 78 ? -24.266 -10.648 -0.468 1 98.44 78 ASP B O 1
ATOM 2189 N N . ASP B 1 79 ? -24.016 -8.555 -1.162 1 98.5 79 ASP B N 1
ATOM 2190 C CA . ASP B 1 79 ? -24.812 -8.797 -2.369 1 98.5 79 ASP B CA 1
ATOM 2191 C C . ASP B 1 79 ? -24.141 -9.852 -3.252 1 98.5 79 ASP B C 1
ATOM 2193 O O . ASP B 1 79 ? -24.812 -10.727 -3.801 1 98.5 79 ASP B O 1
ATOM 2197 N N . ILE B 1 80 ? -22.859 -9.828 -3.389 1 98.56 80 ILE B N 1
ATOM 2198 C CA . ILE B 1 80 ? -22.094 -10.781 -4.184 1 98.56 80 ILE B CA 1
ATOM 2199 C C . ILE B 1 80 ? -22.234 -12.18 -3.59 1 98.56 80 ILE B C 1
ATOM 2201 O O . ILE B 1 80 ? -22.469 -13.148 -4.316 1 98.56 80 ILE B O 1
ATOM 2205 N N . ARG B 1 81 ? -22.078 -12.258 -2.303 1 98 81 ARG B N 1
ATOM 2206 C CA . ARG B 1 81 ? -22.172 -13.547 -1.619 1 98 81 ARG B CA 1
ATOM 2207 C C . ARG B 1 81 ? -23.562 -14.156 -1.793 1 98 81 ARG B C 1
ATOM 2209 O O . ARG B 1 81 ? -23.703 -15.375 -1.931 1 98 81 ARG B O 1
ATOM 2216 N N . ARG B 1 82 ? -24.578 -13.289 -1.795 1 97.44 82 ARG B N 1
ATOM 2217 C CA . ARG B 1 82 ? -25.953 -13.75 -1.933 1 97.44 82 ARG B CA 1
ATOM 2218 C C . ARG B 1 82 ? -26.219 -14.266 -3.346 1 97.44 82 ARG B C 1
ATOM 2220 O O . ARG B 1 82 ? -26.969 -15.227 -3.531 1 97.44 82 ARG B O 1
ATOM 2227 N N . ARG B 1 83 ? -25.562 -13.695 -4.293 1 97.38 83 ARG B N 1
ATOM 2228 C CA . ARG B 1 83 ? -25.828 -13.984 -5.695 1 97.38 83 ARG B CA 1
ATOM 2229 C C . ARG B 1 83 ? -25.016 -15.18 -6.18 1 97.38 83 ARG B C 1
ATOM 2231 O O . ARG B 1 83 ? -25.328 -15.758 -7.227 1 97.38 83 ARG B O 1
ATOM 2238 N N . ASN B 1 84 ? -23.984 -15.516 -5.492 1 95.31 84 ASN B N 1
ATOM 2239 C CA . ASN B 1 84 ? -23.078 -16.578 -5.922 1 95.31 84 ASN B CA 1
ATOM 2240 C C . ASN B 1 84 ? -22.906 -17.641 -4.836 1 95.31 84 ASN B C 1
ATOM 2242 O O . ASN B 1 84 ? -22.594 -17.312 -3.688 1 95.31 84 ASN B O 1
ATOM 2246 N N . ALA B 1 85 ? -23.047 -18.828 -5.254 1 91.56 85 ALA B N 1
ATOM 2247 C CA . ALA B 1 85 ? -22.922 -19.906 -4.277 1 91.56 85 ALA B CA 1
ATOM 2248 C C . ALA B 1 85 ? -21.453 -20.328 -4.113 1 91.56 85 ALA B C 1
ATOM 2250 O O . ALA B 1 85 ? -21.016 -20.625 -3.002 1 91.56 85 ALA B O 1
ATOM 2251 N N . LYS B 1 86 ? -20.688 -20.312 -5.219 1 97.75 86 LYS B N 1
ATOM 2252 C CA . LYS B 1 86 ? -19.312 -20.812 -5.184 1 97.75 86 LYS B CA 1
ATOM 2253 C C . LYS B 1 86 ? -18.344 -19.734 -4.738 1 97.75 86 LYS B C 1
ATOM 2255 O O . LYS B 1 86 ? -18.375 -18.609 -5.25 1 97.75 86 LYS B O 1
ATOM 2260 N N . PRO B 1 87 ? -17.5 -20.094 -3.803 1 98.25 87 PRO B N 1
ATOM 2261 C CA . PRO B 1 87 ? -16.5 -19.125 -3.32 1 98.25 87 PRO B CA 1
ATOM 2262 C C . PRO B 1 87 ? -15.656 -18.531 -4.445 1 98.25 87 PRO B C 1
ATOM 2264 O O . PRO B 1 87 ? -15.367 -17.344 -4.445 1 98.25 87 PRO B O 1
ATOM 2267 N N . SER B 1 88 ? -15.305 -19.359 -5.43 1 98 88 SER B N 1
ATOM 2268 C CA . SER B 1 88 ? -14.516 -18.875 -6.555 1 98 88 SER B CA 1
ATOM 2269 C C . SER B 1 88 ? -15.258 -17.797 -7.332 1 98 88 SER B C 1
ATOM 2271 O O . SER B 1 88 ? -14.664 -16.781 -7.738 1 98 88 SER B O 1
ATOM 2273 N N . GLU B 1 89 ? -16.547 -17.984 -7.52 1 98.5 89 GLU B N 1
ATOM 2274 C CA . GLU B 1 89 ? -17.359 -17 -8.211 1 98.5 89 GLU B CA 1
ATOM 2275 C C . GLU B 1 89 ? -17.516 -15.727 -7.383 1 98.5 89 GLU B C 1
ATOM 2277 O O . GLU B 1 89 ? -17.516 -14.617 -7.934 1 98.5 89 GLU B O 1
ATOM 2282 N N . GLN B 1 90 ? -17.656 -15.875 -6.07 1 98.81 90 GLN B N 1
ATOM 2283 C CA . GLN B 1 90 ? -17.719 -14.719 -5.18 1 98.81 90 GLN B CA 1
ATOM 2284 C C . GLN B 1 90 ? -16.453 -13.883 -5.277 1 98.81 90 GLN B C 1
ATOM 2286 O O . GLN B 1 90 ? -16.516 -12.664 -5.441 1 98.81 90 GLN B O 1
ATOM 2291 N N . LEU B 1 91 ? -15.289 -14.547 -5.238 1 98.81 91 LEU B N 1
ATOM 2292 C CA . LEU B 1 91 ? -14.016 -13.836 -5.332 1 98.81 91 LEU B CA 1
ATOM 2293 C C . LEU B 1 91 ? -13.883 -13.148 -6.688 1 98.81 91 LEU B C 1
ATOM 2295 O O . LEU B 1 91 ? -13.398 -12.016 -6.766 1 98.81 91 LEU B O 1
ATOM 2299 N N . ARG B 1 92 ? -14.297 -13.836 -7.699 1 98.69 92 ARG B N 1
ATOM 2300 C CA . ARG B 1 92 ? -14.227 -13.258 -9.039 1 98.69 92 ARG B CA 1
ATOM 2301 C C . ARG B 1 92 ? -15.055 -11.984 -9.133 1 98.69 92 ARG B C 1
ATOM 2303 O O . ARG B 1 92 ? -14.617 -10.992 -9.719 1 98.69 92 ARG B O 1
ATOM 2310 N N . GLU B 1 93 ? -16.219 -12.016 -8.586 1 98.75 93 GLU B N 1
ATOM 2311 C CA . GLU B 1 93 ? -17.078 -10.844 -8.602 1 98.75 93 GLU B CA 1
ATOM 2312 C C . GLU B 1 93 ? -16.516 -9.727 -7.727 1 98.75 93 GLU B C 1
ATOM 2314 O O . GLU B 1 93 ? -16.688 -8.539 -8.039 1 98.75 93 GLU B O 1
ATOM 2319 N N . VAL B 1 94 ? -15.922 -10.062 -6.594 1 98.75 94 VAL B N 1
ATOM 2320 C CA . VAL B 1 94 ? -15.266 -9.062 -5.758 1 98.75 94 VAL B CA 1
ATOM 2321 C C . VAL B 1 94 ? -14.172 -8.359 -6.555 1 98.75 94 VAL B C 1
ATOM 2323 O O . VAL B 1 94 ? -14.07 -7.133 -6.543 1 98.75 94 VAL B O 1
ATOM 2326 N N . VAL B 1 95 ? -13.359 -9.164 -7.285 1 98.81 95 VAL B N 1
ATOM 2327 C CA . VAL B 1 95 ? -12.305 -8.594 -8.117 1 98.81 95 VAL B CA 1
ATOM 2328 C C . VAL B 1 95 ? -12.922 -7.684 -9.18 1 98.81 95 VAL B C 1
ATOM 2330 O O . VAL B 1 95 ? -12.453 -6.566 -9.391 1 98.81 95 VAL B O 1
ATOM 2333 N N . GLY B 1 96 ? -13.969 -8.156 -9.812 1 98.62 96 GLY B N 1
ATOM 2334 C CA . GLY B 1 96 ? -14.68 -7.336 -10.781 1 98.62 96 GLY B CA 1
ATOM 2335 C C . GLY B 1 96 ? -15.156 -6.016 -10.203 1 98.62 96 GLY B C 1
ATOM 2336 O O . GLY B 1 96 ? -15.047 -4.973 -10.852 1 98.62 96 GLY B O 1
ATOM 2337 N N . LEU B 1 97 ? -15.688 -6.035 -9.031 1 98.62 97 LEU B N 1
ATOM 2338 C CA . LEU B 1 97 ? -16.156 -4.836 -8.336 1 98.62 97 LEU B CA 1
ATOM 2339 C C . LEU B 1 97 ? -15.008 -3.855 -8.117 1 98.62 97 LEU B C 1
ATOM 2341 O O . LEU B 1 97 ? -15.148 -2.662 -8.398 1 98.62 97 LEU B O 1
ATOM 2345 N N . LEU B 1 98 ? -13.883 -4.316 -7.625 1 98.62 98 LEU B N 1
ATOM 2346 C CA . LEU B 1 98 ? -12.742 -3.459 -7.344 1 98.62 98 LEU B CA 1
ATOM 2347 C C . LEU B 1 98 ? -12.203 -2.832 -8.625 1 98.62 98 LEU B C 1
ATOM 2349 O O . LEU B 1 98 ? -11.844 -1.653 -8.641 1 98.62 98 LEU B O 1
ATOM 2353 N N . PHE B 1 99 ? -12.156 -3.607 -9.695 1 98.75 99 PHE B N 1
ATOM 2354 C CA . PHE B 1 99 ? -11.719 -3.084 -10.984 1 98.75 99 PHE B CA 1
ATOM 2355 C C . PHE B 1 99 ? -12.688 -2.016 -11.484 1 98.75 99 PHE B C 1
ATOM 2357 O O . PHE B 1 99 ? -12.266 -0.962 -11.961 1 98.75 99 PHE B O 1
ATOM 2364 N N . ARG B 1 100 ? -13.953 -2.281 -11.375 1 98.31 100 ARG B N 1
ATOM 2365 C CA . ARG B 1 100 ? -14.969 -1.315 -11.789 1 98.31 100 ARG B CA 1
ATOM 2366 C C . ARG B 1 100 ? -14.859 -0.026 -10.984 1 98.31 100 ARG B C 1
ATOM 2368 O O . ARG B 1 100 ? -14.93 1.07 -11.547 1 98.31 100 ARG B O 1
ATOM 2375 N N . LEU B 1 101 ? -14.711 -0.157 -9.695 1 98.25 101 LEU B N 1
ATOM 2376 C CA . LEU B 1 101 ? -14.562 1.018 -8.844 1 98.25 101 LEU B CA 1
ATOM 2377 C C . LEU B 1 101 ? -13.312 1.808 -9.219 1 98.25 101 LEU B C 1
ATOM 2379 O O . LEU B 1 101 ? -13.32 3.041 -9.195 1 98.25 101 LEU B O 1
ATOM 2383 N N . THR B 1 102 ? -12.227 1.115 -9.516 1 98.25 102 THR B N 1
ATOM 2384 C CA . THR B 1 102 ? -11 1.793 -9.906 1 98.25 102 THR B CA 1
ATOM 2385 C C . THR B 1 102 ? -11.211 2.609 -11.18 1 98.25 102 THR B C 1
ATOM 2387 O O . THR B 1 102 ? -10.641 3.689 -11.336 1 98.25 102 THR B O 1
ATOM 2390 N N . GLN B 1 103 ? -12.023 2.125 -12.047 1 96.94 103 GLN B N 1
ATOM 2391 C CA . GLN B 1 103 ? -12.312 2.793 -13.312 1 96.94 103 GLN B CA 1
ATOM 2392 C C . GLN B 1 103 ? -13.32 3.92 -13.125 1 96.94 103 GLN B C 1
ATOM 2394 O O . GLN B 1 103 ? -13.141 5.023 -13.648 1 96.94 103 GLN B O 1
ATOM 2399 N N . GLU B 1 104 ? -14.375 3.713 -12.328 1 97.31 104 GLU B N 1
ATOM 2400 C CA . GLU B 1 104 ? -15.531 4.602 -12.305 1 97.31 104 GLU B CA 1
ATOM 2401 C C . GLU B 1 104 ? -15.477 5.531 -11.094 1 97.31 104 GLU B C 1
ATOM 2403 O O . GLU B 1 104 ? -16.094 6.598 -11.094 1 97.31 104 GLU B O 1
ATOM 2408 N N . ALA B 1 105 ? -14.844 5.129 -10.094 1 97.44 105 ALA B N 1
ATOM 2409 C CA . ALA B 1 105 ? -14.742 5.891 -8.852 1 97.44 105 ALA B CA 1
ATOM 2410 C C . ALA B 1 105 ? -13.32 5.844 -8.289 1 97.44 105 ALA B C 1
ATOM 2412 O O . ALA B 1 105 ? -13.109 5.426 -7.152 1 97.44 105 ALA B O 1
ATOM 2413 N N . PRO B 1 106 ? -12.375 6.359 -9.086 1 97.44 106 PRO B N 1
ATOM 2414 C CA . PRO B 1 106 ? -10.969 6.242 -8.688 1 97.44 106 PRO B CA 1
ATOM 2415 C C . PRO B 1 106 ? -10.672 6.938 -7.359 1 97.44 106 PRO B C 1
ATOM 2417 O O . PRO B 1 106 ? -9.781 6.508 -6.621 1 97.44 106 PRO B O 1
ATOM 2420 N N . ASP B 1 107 ? -11.422 7.949 -7.004 1 97.5 107 ASP B N 1
ATOM 2421 C CA . ASP B 1 107 ? -11.195 8.656 -5.746 1 97.5 107 ASP B CA 1
ATOM 2422 C C . ASP B 1 107 ? -11.508 7.758 -4.551 1 97.5 107 ASP B C 1
ATOM 2424 O O . ASP B 1 107 ? -10.828 7.824 -3.525 1 97.5 107 ASP B O 1
ATOM 2428 N N . VAL B 1 108 ? -12.5 6.93 -4.688 1 97.56 108 VAL B N 1
ATOM 2429 C CA . VAL B 1 108 ? -12.852 5.973 -3.641 1 97.56 108 VAL B CA 1
ATOM 2430 C C . VAL B 1 108 ? -11.703 4.98 -3.443 1 97.56 108 VAL B C 1
ATOM 2432 O O . VAL B 1 108 ? -11.289 4.719 -2.311 1 97.56 108 VAL B O 1
ATOM 2435 N N . MET B 1 109 ? -11.188 4.504 -4.547 1 97.62 109 MET B N 1
ATOM 2436 C CA . MET B 1 109 ? -10.125 3.498 -4.484 1 97.62 109 MET B CA 1
ATOM 2437 C C . MET B 1 109 ? -8.82 4.113 -3.992 1 97.62 109 MET B C 1
ATOM 2439 O O . MET B 1 109 ? -8.047 3.459 -3.289 1 97.62 109 MET B O 1
ATOM 2443 N N . GLN B 1 110 ? -8.594 5.32 -4.371 1 95.88 110 GLN B N 1
ATOM 2444 C CA . GLN B 1 110 ? -7.453 6.047 -3.828 1 95.88 110 GLN B CA 1
ATOM 2445 C C . GLN B 1 110 ? -7.547 6.16 -2.311 1 95.88 110 GLN B C 1
ATOM 2447 O O . GLN B 1 110 ? -6.559 5.945 -1.604 1 95.88 110 GLN B O 1
ATOM 2452 N N . PHE B 1 111 ? -8.695 6.477 -1.845 1 94.75 111 PHE B N 1
ATOM 2453 C CA . PHE B 1 111 ? -8.93 6.625 -0.413 1 94.75 111 PHE B CA 1
ATOM 2454 C C . PHE B 1 111 ? -8.75 5.293 0.305 1 94.75 111 PHE B C 1
ATOM 2456 O O . PHE B 1 111 ? -8.188 5.238 1.398 1 94.75 111 PHE B O 1
ATOM 2463 N N . LEU B 1 112 ? -9.141 4.246 -0.332 1 94 112 LEU B N 1
ATOM 2464 C CA . LEU B 1 112 ? -9.18 2.924 0.284 1 94 112 LEU B CA 1
ATOM 2465 C C . LEU B 1 112 ? -7.801 2.27 0.254 1 94 112 LEU B C 1
ATOM 2467 O O . LEU B 1 112 ? -7.375 1.659 1.237 1 94 112 LEU B O 1
ATOM 2471 N N . LEU B 1 113 ? -7.035 2.426 -0.838 1 93.56 113 LEU B N 1
ATOM 2472 C CA . LEU B 1 113 ? -5.848 1.607 -1.065 1 93.56 113 LEU B CA 1
ATOM 2473 C C . LEU B 1 113 ? -4.578 2.412 -0.817 1 93.56 113 LEU B C 1
ATOM 2475 O O . LEU B 1 113 ? -3.516 1.84 -0.563 1 93.56 113 LEU B O 1
ATOM 2479 N N . VAL B 1 114 ? -4.688 3.715 -0.875 1 91.62 114 VAL B N 1
ATOM 2480 C CA . VAL B 1 114 ? -3.469 4.512 -0.936 1 91.62 114 VAL B CA 1
ATOM 2481 C C . VAL B 1 114 ? -3.371 5.402 0.3 1 91.62 114 VAL B C 1
ATOM 2483 O O . VAL B 1 114 ? -2.316 5.484 0.934 1 91.62 114 VAL B O 1
ATOM 2486 N N . ILE B 1 115 ? -4.449 5.992 0.707 1 90.19 115 ILE B N 1
ATOM 2487 C CA . ILE B 1 115 ? -4.434 6.938 1.816 1 90.19 115 ILE B CA 1
ATOM 2488 C C . ILE B 1 115 ? -4.273 6.188 3.135 1 90.19 115 ILE B C 1
ATOM 2490 O O . ILE B 1 115 ? -4.938 5.172 3.363 1 90.19 115 ILE B O 1
ATOM 2494 N N . LYS B 1 116 ? -3.418 6.602 3.975 1 88.69 116 LYS B N 1
ATOM 2495 C CA . LYS B 1 116 ? -3.199 6.031 5.301 1 88.69 116 LYS B CA 1
ATOM 2496 C C . LYS B 1 116 ? -4.145 6.648 6.328 1 88.69 116 LYS B C 1
ATOM 2498 O O . LYS B 1 116 ? -3.764 7.562 7.062 1 88.69 116 LYS B O 1
ATOM 2503 N N . VAL B 1 117 ? -5.199 6.07 6.492 1 90.81 117 VAL B N 1
ATOM 2504 C CA . VAL B 1 117 ? -6.32 6.605 7.258 1 90.81 117 VAL B CA 1
ATOM 2505 C C . VAL B 1 117 ? -5.93 6.738 8.727 1 90.81 117 VAL B C 1
ATOM 2507 O O . VAL B 1 117 ? -6.309 7.703 9.391 1 90.81 117 VAL B O 1
ATOM 2510 N N . ARG B 1 118 ? -5.129 5.906 9.188 1 88.62 118 ARG B N 1
ATOM 2511 C CA . ARG B 1 118 ? -4.805 5.875 10.609 1 88.62 118 ARG B CA 1
ATOM 2512 C C . ARG B 1 118 ? -3.941 7.066 11 1 88.62 118 ARG B C 1
ATOM 2514 O O . ARG B 1 118 ? -3.797 7.371 12.188 1 88.62 118 ARG B O 1
ATOM 2521 N N . GLU B 1 119 ? -3.342 7.684 10.086 1 89 119 GLU B N 1
ATOM 2522 C CA . GLU B 1 119 ? -2.52 8.852 10.375 1 89 119 GLU B CA 1
ATOM 2523 C C . GLU B 1 119 ? -3.375 10.031 10.844 1 89 119 GLU B C 1
ATOM 2525 O O . GLU B 1 119 ? -2.898 10.898 11.578 1 89 119 GLU B O 1
ATOM 2530 N N . PHE B 1 120 ? -4.66 9.984 10.422 1 92.69 120 PHE B N 1
ATOM 2531 C CA . PHE B 1 120 ? -5.508 11.102 10.82 1 92.69 120 PHE B CA 1
ATOM 2532 C C . PHE B 1 120 ? -6.754 10.602 11.547 1 92.69 120 PHE B C 1
ATOM 2534 O O . PHE B 1 120 ? -7.512 11.398 12.102 1 92.69 120 PHE B O 1
ATOM 2541 N N . LEU B 1 121 ? -6.996 9.383 11.484 1 94.19 121 LEU B N 1
ATOM 2542 C CA . LEU B 1 121 ? -7.996 8.719 12.312 1 94.19 121 LEU B CA 1
ATOM 2543 C C . LEU B 1 121 ? -7.367 7.617 13.148 1 94.19 121 LEU B C 1
ATOM 2545 O O . LEU B 1 121 ? -7.652 6.434 12.945 1 94.19 121 LEU B O 1
ATOM 2549 N N . PRO B 1 122 ? -6.648 7.926 14.117 1 88.12 122 PRO B N 1
ATOM 2550 C CA . PRO B 1 122 ? -5.863 6.938 14.867 1 88.12 122 PRO B CA 1
ATOM 2551 C C . PRO B 1 122 ? -6.738 5.949 15.641 1 88.12 122 PRO B C 1
ATOM 2553 O O . PRO B 1 122 ? -6.293 4.844 15.953 1 88.12 122 PRO B O 1
ATOM 2556 N N . GLU B 1 123 ? -7.934 6.312 15.906 1 89.75 123 GLU B N 1
ATOM 2557 C CA . GLU B 1 123 ? -8.812 5.461 16.703 1 89.75 123 GLU B CA 1
ATOM 2558 C C . GLU B 1 123 ? -9.555 4.457 15.828 1 89.75 123 GLU B C 1
ATOM 2560 O O . GLU B 1 123 ? -10.227 3.559 16.344 1 89.75 123 GLU B O 1
ATOM 2565 N N . GLN B 1 124 ? -9.414 4.688 14.586 1 89.75 124 GLN B N 1
ATOM 2566 C CA . GLN B 1 124 ? -10.094 3.775 13.68 1 89.75 124 GLN B CA 1
ATOM 2567 C C . GLN B 1 124 ? -9.508 2.371 13.758 1 89.75 124 GLN B C 1
ATOM 2569 O O . GLN B 1 124 ? -8.289 2.209 13.867 1 89.75 124 GLN B O 1
ATOM 2574 N N . LYS B 1 125 ? -10.383 1.431 13.688 1 87.75 125 LYS B N 1
ATOM 2575 C CA . LYS B 1 125 ? -9.938 0.039 13.688 1 87.75 125 LYS B CA 1
ATOM 2576 C C . LYS B 1 125 ? -9.109 -0.271 12.445 1 87.75 125 LYS B C 1
ATOM 2578 O O . LYS B 1 125 ? -9.328 0.312 11.375 1 87.75 125 LYS B O 1
ATOM 2583 N N . PRO B 1 126 ? -8.195 -1.241 12.625 1 87.5 126 PRO B N 1
ATOM 2584 C CA . PRO B 1 126 ? -7.449 -1.679 11.438 1 87.5 126 PRO B CA 1
ATOM 2585 C C . PRO B 1 126 ? -8.359 -2.223 10.336 1 87.5 126 PRO B C 1
ATOM 2587 O O . PRO B 1 126 ? -9.422 -2.766 10.625 1 87.5 126 PRO B O 1
ATOM 2590 N N . PHE B 1 127 ? -7.902 -2.035 9.141 1 87.38 127 PHE B N 1
ATOM 2591 C CA . PHE B 1 127 ? -8.672 -2.469 7.984 1 87.38 127 PHE B CA 1
ATOM 2592 C C . PHE B 1 127 ? -9.055 -3.939 8.109 1 87.38 127 PHE B C 1
ATOM 2594 O O . PHE B 1 127 ? -10.172 -4.328 7.75 1 87.38 127 PHE B O 1
ATOM 2601 N N . MET B 1 128 ? -8.211 -4.73 8.648 1 90.56 128 MET B N 1
ATOM 2602 C CA . MET B 1 128 ? -8.398 -6.176 8.758 1 90.56 128 MET B CA 1
ATOM 2603 C C . MET B 1 128 ? -9.562 -6.508 9.688 1 90.56 128 MET B C 1
ATOM 2605 O O . MET B 1 128 ? -10.062 -7.633 9.68 1 90.56 128 MET B O 1
ATOM 2609 N N . GLU B 1 129 ? -10.031 -5.574 10.438 1 94.25 129 GLU B N 1
ATOM 2610 C CA . GLU B 1 129 ? -11.117 -5.789 11.383 1 94.25 129 GLU B CA 1
ATOM 2611 C C . GLU B 1 129 ? -12.43 -5.211 10.852 1 94.25 129 GLU B C 1
ATOM 2613 O O . GLU B 1 129 ? -13.461 -5.266 11.523 1 94.25 129 GLU B O 1
ATOM 2618 N N . THR B 1 130 ? -12.406 -4.664 9.727 1 96.19 130 THR B N 1
ATOM 2619 C CA . THR B 1 130 ? -13.609 -4.082 9.148 1 96.19 130 THR B CA 1
ATOM 2620 C C . THR B 1 130 ? -14.492 -5.164 8.531 1 96.19 130 THR B C 1
ATOM 2622 O O . THR B 1 130 ? -14.008 -6.227 8.148 1 96.19 130 THR B O 1
ATOM 2625 N N . PRO B 1 131 ? -15.719 -4.898 8.328 1 97.44 131 PRO B N 1
ATOM 2626 C CA . PRO B 1 131 ? -16.656 -5.91 7.844 1 97.44 131 PRO B CA 1
ATOM 2627 C C . PRO B 1 131 ? -16.312 -6.43 6.453 1 97.44 131 PRO B C 1
ATOM 2629 O O . PRO B 1 131 ? -16.359 -7.641 6.215 1 97.44 131 PRO B O 1
ATOM 2632 N N . PRO B 1 132 ? -15.969 -5.555 5.504 1 97.56 132 PRO B N 1
ATOM 2633 C CA . PRO B 1 132 ? -15.633 -6.102 4.188 1 97.56 132 PRO B CA 1
ATOM 2634 C C . PRO B 1 132 ? -14.5 -7.133 4.246 1 97.56 132 PRO B C 1
ATOM 2636 O O . PRO B 1 132 ? -14.586 -8.18 3.6 1 97.56 132 PRO B O 1
ATOM 2639 N N . PHE B 1 133 ? -13.469 -6.848 5.016 1 96.69 133 PHE B N 1
ATOM 2640 C CA . PHE B 1 133 ? -12.344 -7.773 5.129 1 96.69 133 PHE B CA 1
ATOM 2641 C C . PHE B 1 133 ? -12.797 -9.086 5.762 1 96.69 133 PHE B C 1
ATOM 2643 O O . PHE B 1 133 ? -12.469 -10.164 5.266 1 96.69 133 PHE B O 1
ATOM 2650 N N . ILE B 1 134 ? -13.555 -8.961 6.84 1 97.75 134 ILE B N 1
ATOM 2651 C CA . ILE B 1 134 ? -14.031 -10.148 7.539 1 97.75 134 ILE B CA 1
ATOM 2652 C C . ILE B 1 134 ? -14.844 -11.023 6.586 1 97.75 134 ILE B C 1
ATOM 2654 O O . ILE B 1 134 ? -14.688 -12.242 6.57 1 97.75 134 ILE B O 1
ATOM 2658 N N . LYS B 1 135 ? -15.641 -10.398 5.828 1 98.56 135 LYS B N 1
ATOM 2659 C CA . LYS B 1 135 ? -16.469 -11.125 4.875 1 98.56 135 LYS B CA 1
ATOM 2660 C C . LYS B 1 135 ? -15.617 -11.789 3.793 1 98.56 135 LYS B C 1
ATOM 2662 O O . LYS B 1 135 ? -15.898 -12.906 3.369 1 98.56 135 LYS B O 1
ATOM 2667 N N . ILE B 1 136 ? -14.602 -11.148 3.32 1 98.56 136 ILE B N 1
ATOM 2668 C CA . ILE B 1 136 ? -13.695 -11.703 2.318 1 98.56 136 ILE B CA 1
ATOM 2669 C C . ILE B 1 136 ? -12.984 -12.93 2.893 1 98.56 136 ILE B C 1
ATOM 2671 O O . ILE B 1 136 ? -12.852 -13.953 2.217 1 98.56 136 ILE B O 1
ATOM 2675 N N . ILE B 1 137 ? -12.547 -12.805 4.117 1 98.5 137 ILE B N 1
ATOM 2676 C CA . ILE B 1 137 ? -11.875 -13.922 4.773 1 98.5 137 ILE B CA 1
ATOM 2677 C C . ILE B 1 137 ? -12.836 -15.109 4.871 1 98.5 137 ILE B C 1
ATOM 2679 O O . ILE B 1 137 ? -12.43 -16.266 4.672 1 98.5 137 ILE B O 1
ATOM 2683 N N . LYS B 1 138 ? -14.086 -14.805 5.148 1 98.44 138 LYS B N 1
ATOM 2684 C CA . LYS B 1 138 ? -15.086 -15.867 5.207 1 98.44 138 LYS B CA 1
ATOM 2685 C C . LYS B 1 138 ? -15.242 -16.547 3.85 1 98.44 138 LYS B C 1
ATOM 2687 O O . LYS B 1 138 ? -15.422 -17.766 3.779 1 98.44 138 LYS B O 1
ATOM 2692 N N . ILE B 1 139 ? -15.219 -15.805 2.789 1 98.75 139 ILE B N 1
ATOM 2693 C CA . ILE B 1 139 ? -15.281 -16.375 1.445 1 98.75 139 ILE B CA 1
ATOM 2694 C C . ILE B 1 139 ? -14.094 -17.297 1.22 1 98.75 139 ILE B C 1
ATOM 2696 O O . ILE B 1 139 ? -14.25 -18.406 0.706 1 98.75 139 ILE B O 1
ATOM 2700 N N . LEU B 1 140 ? -12.906 -16.875 1.604 1 98.75 140 LEU B N 1
ATOM 2701 C CA . LEU B 1 140 ? -11.695 -17.672 1.435 1 98.75 140 LEU B CA 1
ATOM 2702 C C . LEU B 1 140 ? -11.766 -18.953 2.26 1 98.75 140 LEU B C 1
ATOM 2704 O O . LEU B 1 140 ? -11.383 -20.016 1.783 1 98.75 140 LEU B O 1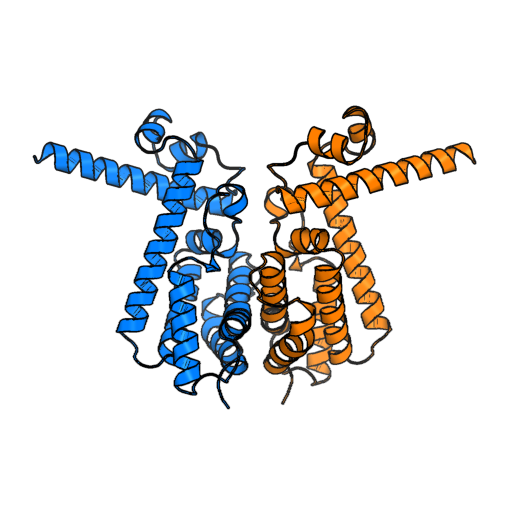
ATOM 2708 N N . GLN B 1 141 ? -12.242 -18.812 3.484 1 98.69 141 GLN B N 1
ATOM 2709 C CA . GLN B 1 141 ? -12.414 -19.969 4.348 1 98.69 141 GLN B CA 1
ATOM 2710 C C . GLN B 1 141 ? -13.375 -20.984 3.723 1 98.69 141 GLN B C 1
ATOM 2712 O O . GLN B 1 141 ? -13.125 -22.188 3.754 1 98.69 141 GLN B O 1
ATOM 2717 N N . ALA B 1 142 ? -14.469 -20.5 3.201 1 98.44 142 ALA B N 1
ATOM 2718 C CA . ALA B 1 142 ? -15.438 -21.359 2.523 1 98.44 142 ALA B CA 1
ATOM 2719 C C . ALA B 1 142 ? -14.812 -22.031 1.307 1 98.44 142 ALA B C 1
ATOM 2721 O O . ALA B 1 142 ? -15.102 -23.203 1.019 1 98.44 142 ALA B O 1
ATOM 2722 N N . GLY B 1 143 ? -13.992 -21.281 0.586 1 98.56 143 GLY B N 1
ATOM 2723 C CA . GLY B 1 143 ? -13.305 -21.844 -0.562 1 98.56 143 GLY B CA 1
ATOM 2724 C C . GLY B 1 143 ? -12.352 -22.969 -0.193 1 98.56 143 GLY B C 1
ATOM 2725 O O . GLY B 1 143 ? -12.211 -23.938 -0.937 1 98.56 143 GLY B O 1
ATOM 2726 N N . ILE B 1 144 ? -11.664 -22.797 0.939 1 98.5 144 ILE B N 1
ATOM 2727 C CA . ILE B 1 144 ? -10.758 -23.828 1.44 1 98.5 144 ILE B CA 1
ATOM 2728 C C . ILE B 1 144 ? -11.562 -25.062 1.825 1 98.5 144 ILE B C 1
ATOM 2730 O O . ILE B 1 144 ? -11.203 -26.188 1.452 1 98.5 144 ILE B O 1
ATOM 2734 N N . LYS B 1 145 ? -12.664 -24.875 2.492 1 97.81 145 LYS B N 1
ATOM 2735 C CA . LYS B 1 145 ? -13.531 -25.969 2.91 1 97.81 145 LYS B CA 1
ATOM 2736 C C . LYS B 1 145 ? -14.109 -26.703 1.704 1 97.81 145 LYS B C 1
ATOM 2738 O O . LYS B 1 145 ? -14.219 -27.938 1.716 1 97.81 145 LYS B O 1
ATOM 2743 N N . ALA B 1 146 ? -14.43 -25.969 0.66 1 97.5 146 ALA B N 1
ATOM 2744 C CA . ALA B 1 146 ? -15.031 -26.531 -0.548 1 97.5 146 ALA B CA 1
ATOM 2745 C C . ALA B 1 146 ? -13.961 -27.141 -1.455 1 97.5 146 ALA B C 1
ATOM 2747 O O . ALA B 1 146 ? -14.273 -27.656 -2.535 1 97.5 146 ALA B O 1
ATOM 2748 N N . GLU B 1 147 ? -12.742 -26.984 -1.086 1 97.88 147 GLU B N 1
ATOM 2749 C CA . GLU B 1 147 ? -11.594 -27.531 -1.799 1 97.88 147 GLU B CA 1
ATOM 2750 C C . GLU B 1 147 ? -11.422 -26.875 -3.166 1 97.88 147 GLU B C 1
ATOM 2752 O O . GLU B 1 147 ? -10.977 -27.516 -4.117 1 97.88 147 GLU B O 1
ATOM 2757 N N . GLU B 1 148 ? -11.891 -25.656 -3.283 1 98.12 148 GLU B N 1
ATOM 2758 C CA . GLU B 1 148 ? -11.539 -24.812 -4.418 1 98.12 148 GLU B CA 1
ATOM 2759 C C . GLU B 1 148 ? -10.164 -24.172 -4.227 1 98.12 148 GLU B C 1
ATOM 2761 O O . GLU B 1 148 ? -9.461 -23.906 -5.199 1 98.12 148 GLU B O 1
ATOM 2766 N N . ILE B 1 149 ? -9.93 -23.859 -2.977 1 98.44 149 ILE B N 1
ATOM 2767 C CA . ILE B 1 149 ? -8.688 -23.219 -2.572 1 98.44 149 ILE B CA 1
ATOM 2768 C C . ILE B 1 149 ? -7.828 -24.203 -1.783 1 98.44 149 ILE B C 1
ATOM 2770 O O . ILE B 1 149 ? -8.352 -25 -1.002 1 98.44 149 ILE B O 1
ATOM 2774 N N . LYS B 1 150 ? -6.508 -24.172 -2.029 1 97.88 150 LYS B N 1
ATOM 2775 C CA . LYS B 1 150 ? -5.586 -25.031 -1.304 1 97.88 150 LYS B CA 1
ATOM 2776 C C . LYS B 1 150 ? -5.715 -24.844 0.204 1 97.88 150 LYS B C 1
ATOM 2778 O O . LYS B 1 150 ? -6.184 -23.797 0.66 1 97.88 150 LYS B O 1
ATOM 2783 N N . ASN B 1 151 ? -5.234 -25.891 0.922 1 97.25 151 ASN B N 1
ATOM 2784 C CA . ASN B 1 151 ? -5.281 -25.844 2.379 1 97.25 151 ASN B CA 1
ATOM 2785 C C . ASN B 1 151 ? -4.176 -24.938 2.941 1 97.25 151 ASN B C 1
ATOM 2787 O O . ASN B 1 151 ? -3.162 -25.438 3.434 1 97.25 151 ASN B O 1
ATOM 2791 N N . ILE B 1 152 ? -4.363 -23.719 2.906 1 96.19 152 ILE B N 1
ATOM 2792 C CA . ILE B 1 152 ? -3.455 -22.703 3.438 1 96.19 152 ILE B CA 1
ATOM 2793 C C . ILE B 1 152 ? -4.191 -21.828 4.445 1 96.19 152 ILE B C 1
ATOM 2795 O O . ILE B 1 152 ? -5.422 -21.812 4.484 1 96.19 152 ILE B O 1
ATOM 2799 N N . GLU B 1 153 ? -3.438 -21.156 5.324 1 96.44 153 GLU B N 1
ATOM 2800 C CA . GLU B 1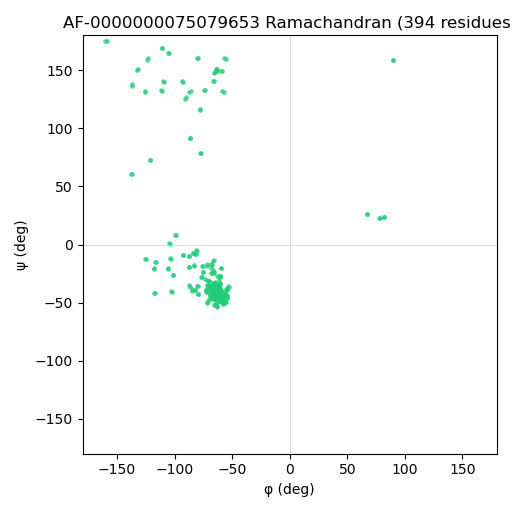 153 ? -4.066 -20.234 6.273 1 96.44 153 GLU B CA 1
ATOM 2801 C C . GLU B 1 153 ? -4.871 -19.156 5.551 1 96.44 153 GLU B C 1
ATOM 2803 O O . GLU B 1 153 ? -4.379 -18.531 4.609 1 96.44 153 GLU B O 1
ATOM 2808 N N . PRO B 1 154 ? -6.09 -18.938 5.977 1 97.38 154 PRO B N 1
ATOM 2809 C CA . PRO B 1 154 ? -6.945 -17.969 5.27 1 97.38 154 PRO B CA 1
ATOM 2810 C C . PRO B 1 154 ? -6.305 -16.594 5.137 1 97.38 154 PRO B C 1
ATOM 2812 O O . PRO B 1 154 ? -6.445 -15.945 4.102 1 97.38 154 PRO B O 1
ATOM 2815 N N . ILE B 1 155 ? -5.637 -16.156 6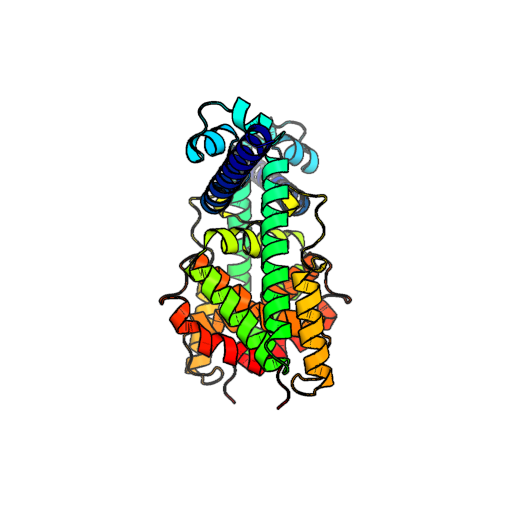.121 1 96.69 155 ILE B N 1
ATOM 2816 C CA . ILE B 1 155 ? -5 -14.844 6.082 1 96.69 155 ILE B CA 1
ATOM 2817 C C . ILE B 1 155 ? -3.93 -14.82 4.988 1 96.69 155 ILE B C 1
ATOM 2819 O O . ILE B 1 155 ? -3.748 -13.812 4.309 1 96.69 155 ILE B O 1
ATOM 2823 N N . LEU B 1 156 ? -3.209 -15.922 4.766 1 97.38 156 LEU B N 1
ATOM 2824 C CA . LEU B 1 156 ? -2.207 -16 3.709 1 97.38 156 LEU B CA 1
ATOM 2825 C C . LEU B 1 156 ? -2.871 -16.078 2.338 1 97.38 156 LEU B C 1
ATOM 2827 O O . LEU B 1 156 ? -2.369 -15.516 1.365 1 97.38 156 LEU B O 1
ATOM 2831 N N . ALA B 1 157 ? -4 -16.859 2.326 1 98.25 157 ALA B N 1
ATOM 2832 C CA . ALA B 1 157 ? -4.762 -16.875 1.08 1 98.25 157 ALA B CA 1
ATOM 2833 C C . ALA B 1 157 ? -5.141 -15.453 0.66 1 98.25 157 ALA B C 1
ATOM 2835 O O . ALA B 1 157 ? -5.004 -15.086 -0.509 1 98.25 157 ALA B O 1
ATOM 2836 N N . TYR B 1 158 ? -5.598 -14.672 1.646 1 98.31 158 TYR B N 1
ATOM 2837 C CA . TYR B 1 158 ? -5.922 -13.273 1.396 1 98.31 158 TYR B CA 1
ATOM 2838 C C . TYR B 1 158 ? -4.691 -12.5 0.934 1 98.31 158 TYR B C 1
ATOM 2840 O O . TYR B 1 158 ? -4.746 -11.766 -0.055 1 98.31 158 TYR B O 1
ATOM 2848 N N . THR B 1 159 ? -3.611 -12.648 1.619 1 98 159 THR B N 1
ATOM 2849 C CA . THR B 1 159 ? -2.375 -11.906 1.386 1 98 159 THR B CA 1
ATOM 2850 C C . THR B 1 159 ? -1.859 -12.148 -0.03 1 98 159 THR B C 1
ATOM 2852 O O . THR B 1 159 ? -1.504 -11.203 -0.737 1 98 159 THR B O 1
ATOM 2855 N N . PHE B 1 160 ? -1.882 -13.391 -0.436 1 98.69 160 PHE B N 1
ATOM 2856 C CA . PHE B 1 160 ? -1.37 -13.742 -1.756 1 98.69 160 PHE B CA 1
ATOM 2857 C C . PHE B 1 160 ? -2.311 -13.242 -2.85 1 98.69 160 PHE B C 1
ATOM 2859 O O . PHE B 1 160 ? -1.883 -12.562 -3.781 1 98.69 160 PHE B O 1
ATOM 2866 N N . PHE B 1 161 ? -3.58 -13.578 -2.66 1 98.88 161 PHE B N 1
ATOM 2867 C CA . PHE B 1 161 ? -4.582 -13.289 -3.678 1 98.88 161 PHE B CA 1
ATOM 2868 C C . PHE B 1 161 ? -4.758 -11.789 -3.855 1 98.88 161 PHE B C 1
ATOM 2870 O O . PHE B 1 161 ? -4.578 -11.258 -4.957 1 98.88 161 PHE B O 1
ATOM 2877 N N . PHE B 1 162 ? -4.98 -11.094 -2.812 1 98.44 162 PHE B N 1
ATOM 2878 C CA . PHE B 1 162 ? -5.258 -9.664 -2.9 1 98.44 162 PHE B CA 1
ATOM 2879 C C . PHE B 1 162 ? -3.963 -8.867 -2.996 1 98.44 162 PHE B C 1
ATOM 2881 O O . PHE B 1 162 ? -3.977 -7.691 -3.373 1 98.44 162 PHE B O 1
ATOM 2888 N N . GLY B 1 163 ? -2.834 -9.508 -2.609 1 98.44 163 GLY B N 1
ATOM 2889 C CA . GLY B 1 163 ? -1.568 -8.867 -2.926 1 98.44 163 GLY B CA 1
ATOM 2890 C C . GLY B 1 163 ? -1.414 -8.547 -4.402 1 98.44 163 GLY B C 1
ATOM 2891 O O . GLY B 1 163 ? -1.017 -7.434 -4.762 1 98.44 163 GLY B O 1
ATOM 2892 N N . ILE B 1 164 ? -1.773 -9.469 -5.184 1 98.81 164 ILE B N 1
ATOM 2893 C CA . ILE B 1 164 ? -1.691 -9.297 -6.629 1 98.81 164 ILE B CA 1
ATOM 2894 C C . ILE B 1 164 ? -2.74 -8.289 -7.09 1 98.81 164 ILE B C 1
ATOM 2896 O O . ILE B 1 164 ? -2.426 -7.348 -7.82 1 98.81 164 ILE B O 1
ATOM 2900 N N . ILE B 1 165 ? -3.975 -8.445 -6.617 1 98.75 165 ILE B N 1
ATOM 2901 C CA . ILE B 1 165 ? -5.082 -7.602 -7.047 1 98.75 165 ILE B CA 1
ATOM 2902 C C . ILE B 1 165 ? -4.805 -6.152 -6.645 1 98.75 165 ILE B C 1
ATOM 2904 O O . ILE B 1 165 ? -4.805 -5.254 -7.492 1 98.75 165 ILE B O 1
ATOM 2908 N N . ASN B 1 166 ? -4.523 -5.949 -5.379 1 97.75 166 ASN B N 1
ATOM 2909 C CA . ASN B 1 166 ? -4.359 -4.598 -4.855 1 97.75 166 ASN B CA 1
ATOM 2910 C C . ASN B 1 166 ? -3.139 -3.908 -5.461 1 97.75 166 ASN B C 1
ATOM 2912 O O . ASN B 1 166 ? -3.162 -2.701 -5.707 1 97.75 166 ASN B O 1
ATOM 2916 N N . GLN B 1 167 ? -2.098 -4.633 -5.613 1 97.62 167 GLN B N 1
ATOM 2917 C CA . GLN B 1 167 ? -0.926 -4.047 -6.254 1 97.62 167 GLN B CA 1
ATOM 2918 C C . GLN B 1 167 ? -1.256 -3.566 -7.664 1 97.62 167 GLN B C 1
ATOM 2920 O O . GLN B 1 167 ? -0.832 -2.482 -8.07 1 97.62 167 GLN B O 1
ATOM 2925 N N . THR B 1 168 ? -1.963 -4.391 -8.43 1 98.38 168 THR B N 1
ATOM 2926 C CA . THR B 1 168 ? -2.363 -4.004 -9.781 1 98.38 168 THR B CA 1
ATOM 2927 C C . THR B 1 168 ? -3.207 -2.732 -9.75 1 98.38 168 THR B C 1
ATOM 2929 O O . THR B 1 168 ? -2.977 -1.809 -10.531 1 98.38 168 THR B O 1
ATOM 2932 N N . LEU B 1 169 ? -4.102 -2.682 -8.82 1 98.19 169 LEU B N 1
ATOM 2933 C CA . LEU B 1 169 ? -4.988 -1.526 -8.727 1 98.19 169 LEU B CA 1
ATOM 2934 C C . LEU B 1 169 ? -4.211 -0.277 -8.32 1 98.19 169 LEU B C 1
ATOM 2936 O O . LEU B 1 169 ? -4.461 0.81 -8.852 1 98.19 169 LEU B O 1
ATOM 2940 N N . ARG B 1 170 ? -3.283 -0.411 -7.43 1 95.81 170 ARG B N 1
ATOM 2941 C CA . ARG B 1 170 ? -2.443 0.713 -7.031 1 95.81 170 ARG B CA 1
ATOM 2942 C C . ARG B 1 170 ? -1.633 1.238 -8.211 1 95.81 170 ARG B C 1
ATOM 2944 O O . ARG B 1 170 ? -1.51 2.451 -8.398 1 95.81 170 ARG B O 1
ATOM 2951 N N . MET B 1 171 ? -1.091 0.338 -8.969 1 95.56 171 MET B N 1
ATOM 2952 C CA . MET B 1 171 ? -0.314 0.738 -10.141 1 95.56 171 MET B CA 1
A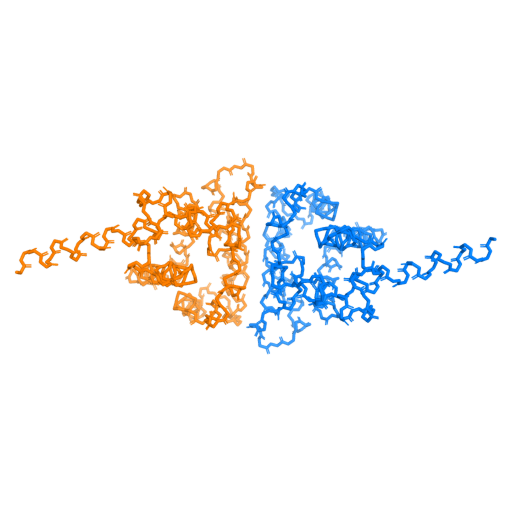TOM 2953 C C . MET B 1 171 ? -1.194 1.454 -11.156 1 95.56 171 MET B C 1
ATOM 2955 O O . MET B 1 171 ? -0.759 2.416 -11.797 1 95.56 171 MET B O 1
ATOM 2959 N N . ALA B 1 172 ? -2.357 0.957 -11.328 1 96.25 172 ALA B N 1
ATOM 2960 C CA . ALA B 1 172 ? -3.297 1.625 -12.227 1 96.25 172 ALA B CA 1
ATOM 2961 C C . ALA B 1 172 ? -3.609 3.037 -11.742 1 96.25 172 ALA B C 1
ATOM 2963 O O . ALA B 1 172 ? -3.623 3.984 -12.531 1 96.25 172 ALA B O 1
ATOM 2964 N N . LEU B 1 173 ? -3.828 3.186 -10.484 1 94.88 173 LEU B N 1
ATOM 2965 C CA . LEU B 1 173 ? -4.199 4.473 -9.906 1 94.88 173 LEU B CA 1
ATOM 2966 C C . LEU B 1 173 ? -3.053 5.473 -10.023 1 94.88 173 LEU B C 1
ATOM 2968 O O . LEU B 1 173 ? -3.287 6.676 -10.156 1 94.88 173 LEU B O 1
ATOM 2972 N N . SER B 1 174 ? -1.838 4.98 -9.945 1 92 174 SER B N 1
ATOM 2973 C CA . SER B 1 174 ? -0.679 5.859 -10.039 1 92 174 SER B CA 1
ATOM 2974 C C . SER B 1 174 ? -0.313 6.133 -11.492 1 92 174 SER B C 1
ATOM 2976 O O . SER B 1 174 ? 0.609 6.902 -11.773 1 92 174 SER B O 1
ATOM 2978 N N . GLY B 1 175 ? -0.953 5.457 -12.406 1 92.31 175 GLY B N 1
ATOM 2979 C CA . GLY B 1 175 ? -0.679 5.652 -13.82 1 92.31 175 GLY B CA 1
ATOM 2980 C C . GLY B 1 175 ? 0.538 4.887 -14.305 1 92.31 175 GLY B C 1
ATOM 2981 O O . GLY B 1 175 ? 1.149 5.254 -15.312 1 92.31 175 GLY B O 1
ATOM 2982 N N . SER B 1 176 ? 0.863 3.826 -13.586 1 92.62 176 SER B N 1
ATOM 2983 C CA . SER B 1 176 ? 2.104 3.119 -13.891 1 92.62 176 SER B CA 1
ATOM 2984 C C . SER B 1 176 ? 1.86 1.971 -14.867 1 92.62 176 SER B C 1
ATOM 2986 O O . SER B 1 176 ? 2.809 1.355 -15.359 1 92.62 176 SER B O 1
ATOM 2988 N N . LEU B 1 177 ? 0.611 1.665 -15.133 1 94.38 177 LEU B N 1
ATOM 2989 C CA . LEU B 1 177 ? 0.296 0.621 -16.109 1 94.38 177 LEU B CA 1
ATOM 2990 C C . LEU B 1 177 ? 0.092 1.212 -17.5 1 94.38 177 LEU B C 1
ATOM 2992 O O . LEU B 1 177 ? -0.538 2.262 -17.641 1 94.38 177 LEU B O 1
ATOM 2996 N N . PRO B 1 178 ? 0.577 0.539 -18.469 1 92.88 178 PRO B N 1
ATOM 2997 C CA . PRO B 1 178 ? 0.528 1.093 -19.828 1 92.88 178 PRO B CA 1
ATOM 2998 C C . PRO B 1 178 ? -0.88 1.08 -20.406 1 92.88 178 PRO B C 1
ATOM 3000 O O . PRO B 1 178 ? -1.201 1.91 -21.266 1 92.88 178 PRO B O 1
ATOM 3003 N N . LYS B 1 179 ? -1.737 0.162 -20.062 1 94.88 179 LYS B N 1
ATOM 3004 C CA . LYS B 1 179 ? -3.082 0.039 -20.609 1 94.88 179 LYS B CA 1
ATOM 3005 C C . LYS B 1 179 ? -4.141 0.377 -19.562 1 94.88 179 LYS B C 1
ATOM 3007 O O . LYS B 1 179 ? -3.82 0.56 -18.391 1 94.88 179 LYS B O 1
ATOM 3012 N N . ASP B 1 180 ? -5.301 0.482 -20.094 1 95.06 180 ASP B N 1
ATOM 3013 C CA . ASP B 1 180 ? -6.418 0.677 -19.172 1 95.06 180 ASP B CA 1
ATOM 3014 C C . ASP B 1 180 ? -6.598 -0.533 -18.266 1 95.06 180 ASP B C 1
ATOM 3016 O O . ASP B 1 180 ? -6.355 -1.67 -18.672 1 95.06 180 ASP B O 1
ATOM 3020 N N . ILE B 1 181 ? -7.086 -0.233 -17.109 1 95.38 181 ILE B N 1
ATOM 3021 C CA . ILE B 1 181 ? -7.129 -1.24 -16.062 1 95.38 181 ILE B CA 1
ATOM 3022 C C . ILE B 1 181 ? -7.996 -2.416 -16.5 1 95.38 181 ILE B C 1
ATOM 3024 O O . ILE B 1 181 ? -7.734 -3.564 -16.141 1 95.38 181 ILE B O 1
ATOM 3028 N N . ASP B 1 182 ? -9.039 -2.201 -17.312 1 94.94 182 ASP B N 1
ATOM 3029 C CA . ASP B 1 182 ? -9.945 -3.248 -17.75 1 94.94 182 ASP B CA 1
ATOM 3030 C C . ASP B 1 182 ? -9.211 -4.297 -18.594 1 94.94 182 ASP B C 1
ATOM 3032 O O . ASP B 1 182 ? -9.594 -5.469 -18.594 1 94.94 182 ASP B O 1
ATOM 3036 N N . ALA B 1 183 ? -8.156 -3.857 -19.234 1 96.56 183 ALA B N 1
ATOM 3037 C CA . ALA B 1 183 ? -7.387 -4.754 -20.094 1 96.56 183 ALA B CA 1
ATOM 3038 C C . ALA B 1 183 ? -6.656 -5.809 -19.281 1 96.56 183 ALA B C 1
ATOM 3040 O O . ALA B 1 183 ? -6.227 -6.832 -19.812 1 96.56 183 ALA B O 1
ATOM 3041 N N . TYR B 1 184 ? -6.512 -5.582 -17.969 1 97.5 184 TYR B N 1
ATOM 3042 C CA . TYR B 1 184 ? -5.672 -6.441 -17.141 1 97.5 184 TYR B CA 1
ATOM 3043 C C . TYR B 1 184 ? -6.523 -7.383 -16.297 1 97.5 184 TYR B C 1
ATOM 3045 O O . TYR B 1 184 ? -6.008 -8.32 -15.688 1 97.5 184 TYR B O 1
ATOM 3053 N N . GLN B 1 185 ? -7.828 -7.145 -16.25 1 98.12 185 GLN B N 1
ATOM 3054 C CA . GLN B 1 185 ? -8.664 -7.781 -15.234 1 98.12 185 GLN B CA 1
ATOM 3055 C C . GLN B 1 185 ? -8.578 -9.305 -15.328 1 98.12 185 GLN B C 1
ATOM 3057 O O . GLN B 1 185 ? -8.375 -9.984 -14.32 1 98.12 185 GLN B O 1
ATOM 3062 N N . SER B 1 186 ? -8.773 -9.898 -16.531 1 97.88 186 SER B N 1
ATOM 3063 C CA . SER B 1 186 ? -8.766 -11.344 -16.703 1 97.88 186 SER B CA 1
ATOM 3064 C C . SER B 1 186 ? -7.402 -11.938 -16.344 1 97.88 186 SER B C 1
ATOM 3066 O O . SER B 1 186 ? -7.324 -12.938 -15.641 1 97.88 186 SER B O 1
ATOM 3068 N N . GLN B 1 187 ? -6.34 -11.289 -16.797 1 97.31 187 GLN B N 1
ATOM 3069 C CA . GLN B 1 187 ? -4.984 -11.758 -16.547 1 97.31 187 GLN B CA 1
ATOM 3070 C C . GLN B 1 187 ? -4.656 -11.695 -15.055 1 97.31 187 GLN B C 1
ATOM 3072 O O . GLN B 1 187 ? -4.023 -12.602 -14.508 1 97.31 187 GLN B O 1
ATOM 3077 N N . VAL B 1 188 ? -5.066 -10.664 -14.391 1 98.5 188 VAL B N 1
ATOM 3078 C CA . VAL B 1 188 ? -4.801 -10.453 -12.969 1 98.5 188 VAL B CA 1
ATOM 3079 C C . VAL B 1 188 ? -5.586 -11.469 -12.141 1 98.5 188 VAL B C 1
ATOM 3081 O O . VAL B 1 188 ? -5.055 -12.047 -11.188 1 98.5 188 VAL B O 1
ATOM 3084 N N . TRP B 1 189 ? -6.844 -11.688 -12.516 1 98.5 189 TRP B N 1
ATOM 3085 C CA . TRP B 1 189 ? -7.637 -12.719 -11.859 1 98.5 189 TRP B CA 1
ATOM 3086 C C . TRP B 1 189 ? -6.957 -14.078 -11.953 1 98.5 189 TRP B C 1
ATOM 3088 O O . TRP B 1 189 ? -6.82 -14.781 -10.953 1 98.5 189 TRP B O 1
ATOM 3098 N N . LEU B 1 190 ? -6.543 -14.469 -13.195 1 98 190 LEU B N 1
ATOM 3099 C CA . LEU B 1 190 ? -5.941 -15.781 -13.414 1 98 190 LEU B CA 1
ATOM 3100 C C . LEU B 1 190 ? -4.664 -15.938 -12.594 1 98 190 LEU B C 1
ATOM 3102 O O . LEU B 1 190 ? -4.422 -17 -12.008 1 98 190 LEU B O 1
ATOM 3106 N N . ALA B 1 191 ? -3.873 -14.883 -12.523 1 98.38 191 ALA B N 1
ATOM 3107 C CA . ALA B 1 191 ? -2.639 -14.906 -11.742 1 98.38 191 ALA B CA 1
ATOM 3108 C C . ALA B 1 191 ? -2.936 -15.094 -10.258 1 98.38 191 ALA B C 1
ATOM 3110 O O . ALA B 1 191 ? -2.363 -15.969 -9.609 1 98.38 191 ALA B O 1
ATOM 3111 N N . ALA B 1 192 ? -3.857 -14.281 -9.703 1 98.81 192 ALA B N 1
ATOM 3112 C CA . ALA B 1 192 ? -4.199 -14.344 -8.289 1 98.81 192 ALA B CA 1
ATOM 3113 C C . ALA B 1 192 ? -4.809 -15.695 -7.93 1 98.81 192 ALA B C 1
ATOM 3115 O O . ALA B 1 192 ? -4.449 -16.297 -6.914 1 98.81 192 ALA B O 1
ATOM 3116 N N . TRP B 1 193 ? -5.695 -16.125 -8.82 1 98.62 193 TRP B N 1
ATOM 3117 C CA . TRP B 1 193 ? -6.367 -17.391 -8.57 1 98.62 193 TRP B CA 1
ATOM 3118 C C . TRP B 1 193 ? -5.375 -18.562 -8.625 1 98.62 193 TRP B C 1
ATOM 3120 O O . TRP B 1 193 ? -5.445 -19.484 -7.809 1 98.62 193 TRP B O 1
ATOM 3130 N N . SER B 1 194 ? -4.445 -18.547 -9.523 1 97.62 194 SER B N 1
ATOM 3131 C CA . SER B 1 194 ? -3.494 -19.625 -9.711 1 97.62 194 SER B CA 1
ATOM 3132 C C . SER B 1 194 ? -2.662 -19.859 -8.453 1 97.62 194 SER B C 1
ATOM 3134 O O . SER B 1 194 ? -2.17 -20.969 -8.219 1 97.62 194 SER B O 1
ATOM 3136 N N . VAL B 1 195 ? -2.484 -18.828 -7.66 1 97.75 195 VAL B N 1
ATOM 3137 C CA . VAL B 1 195 ? -1.628 -18.906 -6.484 1 97.75 195 VAL B CA 1
ATOM 3138 C C . VAL B 1 195 ? -2.363 -19.656 -5.363 1 97.75 195 VAL B C 1
ATOM 3140 O O . VAL B 1 195 ? -1.739 -20.328 -4.547 1 97.75 195 VAL B O 1
ATOM 3143 N N . ILE B 1 196 ? -3.709 -19.594 -5.367 1 98.31 196 ILE B N 1
ATOM 3144 C CA . ILE B 1 196 ? -4.383 -20.109 -4.176 1 98.31 196 ILE B CA 1
ATOM 3145 C C . ILE B 1 196 ? -5.27 -21.297 -4.551 1 98.31 196 ILE B C 1
ATOM 3147 O O . ILE B 1 196 ? -5.695 -22.062 -3.684 1 98.31 196 ILE B O 1
ATOM 3151 N N . CYS B 1 197 ? -5.641 -21.438 -5.809 1 97.81 197 CYS B N 1
ATOM 3152 C CA . CYS B 1 197 ? -6.59 -22.469 -6.184 1 97.81 197 CYS B CA 1
ATOM 3153 C C . CYS B 1 197 ? -5.992 -23.859 -5.969 1 97.81 197 CYS B C 1
ATOM 3155 O O . CYS B 1 197 ? -4.777 -24.031 -6.062 1 97.81 197 CYS B O 1
ATOM 3157 N N . LYS B 1 198 ? -6.828 -24.781 -5.641 1 94.06 198 LYS B N 1
ATOM 3158 C CA . LYS B 1 198 ? -6.418 -26.172 -5.535 1 94.06 198 LYS B CA 1
ATOM 3159 C C . LYS B 1 198 ? -6.297 -26.812 -6.914 1 94.06 198 LYS B C 1
ATOM 3161 O O . LYS B 1 198 ? -7.211 -26.719 -7.734 1 94.06 198 LYS B O 1
ATOM 3166 N N . LYS B 1 199 ? -5.02 -27.25 -7.293 1 79.25 199 LYS B N 1
ATOM 3167 C CA . LYS B 1 199 ? -4.785 -27.906 -8.578 1 79.25 199 LYS B CA 1
ATOM 3168 C C . LYS B 1 199 ? -5.203 -29.375 -8.523 1 79.25 199 LYS B C 1
ATOM 3170 O O . LYS B 1 199 ? -5.141 -30 -7.469 1 79.25 199 LYS B O 1
#

InterPro domains:
  IPR001647 DNA-binding HTH domain, TetR-type [PF00440] (18-65)
  IPR001647 DNA-binding HTH domain, TetR-type [PS50977] (12-73)
  IPR009057 Homedomain-like superfamily [SSF46689] (11-87)
  IPR036271 Tetracyclin repressor-like, C-terminal domain superfamily [SSF48498] (87-197)
  IPR050624 Nucleoid occlusion factor SlmA/HTH-type transcriptional regulator [PTHR43479] (9-183)

pLDDT: mean 93.33, std 8.19, range [63.94, 98.88]

Radius of gyration: 23.38 Å; Cα contacts (8 Å, |Δi|>4): 428; chains: 2; bounding box: 87×58×44 Å

Foldseek 3Di:
DVVVVVVVVVLVVLLVLLLVLLLVCCLPPNLVRDALVSSCVSSVHPDSVSVCVNPVGSLRSLVVSVVVLLVVLLVVLVVLVVVDPALLSSVLVNLVVLLVCCVPPVSSLSCVQPHDSCVSVVVDDDPCPGNNNVSNLVSQVVCCVVQQWPPDRSVVLCCQLVVLSSVLSVCQSVVNDPDRSVVCSVVSSCRSSVVTGHD/DVVVVVVVVVLVVLLVLLLVLLLVCCLPPNLVRDALVSSCVSSVHPDSVSVCVNPVGSLRSLVVSVVVLLVVLLVVLVVLCVVDPALLSSVLVNLVVLLVCCVPPVSSLSCVQPHDSCVSVVVDDDPCPGNNNVSNLVSQVVCCVVQQWPPDRSVVLCCQLVVLSSVLSVCQSVVNDPDRSVVCSVVSSCRSSVVTGHD

Secondary structure (DSSP, 8-state):
-HHHHHHHHHHHHHHHHHHHHHHHHHHHH-STT--HHHHHHHHT-S-HHHHHHH-SSHHHHHHHHHHHHHHHHHHHHHHHHHH--SHHHHHHHHHHHHHHHHHH-HHHHHHHHTS-GGGT-TTSPPGGGSHHHHHHHHHHHHHHHTTSB-S--HHHHHHHHHHHHHHHHHHHHTT-SSS-GGGGHHHHHHHHHHHHB--/-HHHHHHHHHHHHHHHHHHHHHHHHHHHH-STT--HHHHHHHHT-S-HHHHHHH-SSHHHHHHHHHHHHHHHHHHHHHHHHHH--SHHHHHHHHHHHHHHHHHH-HHHHHHHHTS-GGGT-TTSPPGGGSHHHHHHHHHHHHHHHTTSB-S--HHHHHHHHHHHHHHHHHHHHTT-SSS-GGGGHHHHHHHHHHHHB--

Organism: Methylotuvimicrobium buryatense (NCBI:txid95641)

Nearest PDB structures (foldseek):
  3pas-assembly1_A  TM=8.012E-01  e=7.229E-08  Marinobacter nauticus VT8
  4me9-assembly1_B  TM=7.768E-01  e=5.918E-07  Bacillus cereus ATCC 10987
  3ppb-assembly1_B  TM=7.228E-01  e=1.654E-06  Shewanella loihica PV-4
  4gck-assembly1_D  TM=7.820E-01  e=3.290E-05  Klebsiella pneumoniae 342
  5n1i-assembly1_B  TM=6.636E-01  e=1.072E-05  Mycobacterium tuberculosis H37Rv

Sequence (398 aa):
MEKEIENNKNKLDTQDEILLAALKLFAEKGYFNTSLGDIAEAAGIKTTSGLYQCFKNKQAIAEALYANIIDSLSISIDDIRRRNAKPSEQLREVVGLLFRLTQEAPDVMQFLLVIKVREFLPEQKPFMETPPFIKIIKILQAGIKAEEIKNIEPILAYTFFFGIINQTLRMALSGSLPKDIDAYQSQVWLAAWSVICKKMEKEIENNKNKLDTQDEILLAALKLFAEKGYFNTSLGDIAEAAGIKTTSGLYQCFKNKQAIAEALYANIIDSLSISIDDIRRRNAKPSEQLREVVGLLFRLTQEAPDVMQFLLVIKVREFLPEQKPFMETPPFIKIIKILQAGIKAEEIKNIEPILAYTFFFGIINQTLRMALSGSLPKDIDAYQSQVWLAAWSVICKK

Solvent-accessible surface area (backbone atoms only — not comparable to full-atom values): 21311 Å² total; per-residue (Å²): 109,66,64,60,50,51,50,50,50,51,46,49,51,47,48,49,38,40,44,53,27,38,43,49,42,35,47,74,52,29,65,90,70,50,50,65,64,58,31,23,56,67,43,67,40,91,42,63,63,63,48,44,74,74,31,86,44,66,59,53,47,51,50,50,46,50,51,50,53,48,49,54,48,30,51,52,50,51,52,40,49,72,75,31,89,48,38,69,57,28,52,50,50,52,52,48,48,53,54,48,36,47,72,75,36,42,46,60,44,37,47,70,77,64,48,65,59,53,76,73,37,69,83,57,74,58,70,77,74,34,65,44,45,48,52,50,44,50,40,47,46,50,17,34,75,69,58,51,22,41,96,61,59,49,69,54,48,46,33,43,32,45,12,24,52,51,39,47,50,50,35,46,74,72,63,70,46,95,63,61,66,78,78,41,48,68,62,50,48,52,44,26,44,65,60,40,43,48,128,109,66,63,60,51,51,50,49,49,50,46,48,51,49,50,50,38,39,44,53,29,39,43,50,42,36,49,75,51,29,64,90,68,50,50,64,63,57,32,23,56,68,41,67,39,91,43,61,63,63,48,43,75,75,30,87,44,67,59,53,47,52,51,51,46,50,51,50,53,48,50,50,49,29,50,53,49,52,53,40,50,72,74,29,88,48,38,67,55,28,52,50,49,51,52,50,50,54,52,48,36,48,71,77,37,44,45,59,43,36,48,69,75,63,50,67,58,54,76,73,38,69,84,55,74,58,69,76,74,35,66,45,45,47,51,50,45,50,40,47,44,50,17,33,75,70,57,51,24,41,96,59,60,47,69,54,49,47,34,44,31,45,11,22,52,51,38,47,51,52,34,47,73,73,62,71,46,93,63,62,65,77,78,41,48,66,61,51,49,51,44,24,44,65,60,39,43,48,127